Protein AF-A0A2U2SB20-F1 (afdb_monomer)

Solvent-accessible surface area (backbone atoms only — not comparable to full-atom values): 22642 Å² total; per-residue (Å²): 122,47,81,56,40,81,47,78,48,74,51,71,39,86,50,77,56,64,49,70,52,75,48,78,49,75,38,64,43,57,90,76,28,16,35,62,54,70,48,80,46,78,76,43,66,48,95,80,33,50,74,45,78,78,46,64,65,58,76,63,40,59,50,76,40,50,37,30,34,40,38,35,28,62,26,56,41,40,37,27,36,34,42,35,29,33,29,33,47,83,85,62,67,94,67,68,72,56,99,72,39,44,62,25,84,65,45,38,75,66,36,38,54,61,27,39,39,59,57,76,88,50,98,74,50,58,50,75,41,93,89,46,77,36,63,38,53,84,37,91,50,69,47,27,37,1,48,46,47,45,29,47,30,28,52,46,66,73,43,78,50,71,93,53,60,60,56,60,77,93,41,74,66,32,52,48,27,55,51,29,30,57,53,49,38,43,66,72,64,47,49,47,62,55,66,56,66,15,28,68,87,54,41,56,42,31,71,71,83,65,11,63,81,7,33,26,24,38,28,57,74,58,27,42,60,52,48,48,53,38,29,75,71,42,35,64,42,40,31,41,37,29,45,53,72,46,85,57,68,71,54,57,56,65,34,48,35,32,27,37,28,27,38,32,68,57,99,44,37,34,38,38,37,36,44,41,39,76,61,30,31,81,54,88,46,38,40,36,37,50,59,79,44,50,56,41,82,44,63,56,46,39,73,86,69,57,68,53,64,37,50,39,74,39,79,67,75,70,55,84,71,92,64,98,75,71,27,66,25,34,36,38,38,10,48,25,54,70,68,30,78,60,75,46,83,43,54,38,37,35,42,39,36,42,67,46,99,78,38,66,52,36,38,32,48,25,13,37,36,32,76,35,39,26,34,37,45,10,56,30,53,53,66,32,66,61,46,60,53,84,96,39,72,38,17,34,48,60,46,79,40,48,47,38,67,90,70,77,40,67,74,46,40,45,19,14,34,32,30,39,88,59,77,70,81,95

Secondary structure (DSSP, 8-state):
-EEEEEEEEEEEESSSS-EEEEEEEEEEPPTT-EEEEEEEEEEEE-TT-EEEEEE-PPTT--SEEEEEEEEEE-SSEEEEEEEEEEEE-TT--S-S--TT-EE-S--HHHHS-SS-S-PPP-TT-EEEETTEEEE-TTSTTTTHHHHHHHHHHHHHTTPPPP---S---SSHHHHHHHHHHHHHTTTTTTTHHHHHHT-TTS-S--SGGGTTT-HHHIIIIIIHHHHHHHHHTT--EEEEEE----S-GGGGGGSEEEEEEEEEEETTEEEEEEE-TTSTTT---EEEEE-S-TTS---EEETT-----EEEE------PPSSTT----EEEEEEEGGGEEEEEEEESEES-GGGSTT-TTTT---EEEEEESEEEEEEETTTEEE-EETTEE--B-SEEE--SGGGTPPTT---EEEEESS----

Sequence (426 aa):
MSKILDVKKRHASVLPRARRGEEHFVFSIPEGEVFHSSRLTVLEAVPGAKAQIVSQPAPNASGQGQISVQWQHPGAAGIGYQVEAFSVAPGGGVNQPSPSAVWTGFMPARHGFRFVNAFPPYPHIQLLTPFGRIRIGDAKNGLCGGMVFAALDFFYAGQPIPEVVQPPAGDMLFEYIVKRLYDSFNLPFGIGGYIEMMRPALPDHAPGLGGLFSRAWRTVRQEWPVIKALLDAGQPCPLGLVRVKSTDLRRLGENHQVLAYGYDVEDGLLTLFIYDPNYGQTERVRMLLDLTDPEGPTRMVYSTGEPLYAFFHVRYRYHPLPGEGTALGRILLFEKPNFGGRAKDISFGSPNLALSEDGFFDNRVSSFIIVSGHWMFYKHSGFRAPYMRGDQPLVLGPGQYAHLEALGIPEDDISSLRAVNLPVNG

Foldseek 3Di:
DDWFDKDKDKDAAQFQAKDKDKDKDKTADDDQKFWADKDKAWPDADVPKDKDWPDWDDGRHHTMIMTMMMIMHRHSTMTMMIMITDIDGPVCPVPDFDPQKFFFPDALLWLADLEFQQDDQDPDLWAQEPVGTADQRPQRRRQQQLRQQVSVLCVQLVHTDDPDNYHDDPDQSNVSSSVSSNVQCVPHCSCVCVLLQQAPPQALADADPSRVRHQLLCQQPPAVVLCVVCRNVSHKFKKKFHQHRDNDPNCSSVTHIWIFGMWHADPQKIKTFIGGSRPGRPDGWIWIWRNPCSRGNIDIDTPVRGGTSHMHTTQHDHDHRDDPKQWWWWKKFAQAFQRDDDIDIDTFKDLFCCSGSNRPPQLRGFWMFTQAAKKWFAQDGSRPHTPDDPPHGAIDGGDTGRGCVVVVDDRSRTTIMGGGPDDHPD

Mean predicted aligned error: 13.51 Å

Nearest PDB structures (foldseek):
  5e8e-assembly1_B  TM=5.155E-01  e=5.168E-01  Homo sapiens
  3qny-assembly2_D  TM=5.049E-01  e=1.091E+00  Homo sapiens
  3qnx-assembly1_B  TM=5.042E-01  e=1.223E+00  Homo sapiens
  7k75-assembly2_C  TM=5.034E-01  e=1.937E+00  Homo sapiens
  7k75-assembly3_I  TM=4.726E-01  e=3.859E+00  Homo sapiens

Radius of gyration: 26.69 Å; Cα contacts (8 Å, |Δi|>4): 1018; chains: 1; bounding box: 69×78×63 Å

Structure (mmCIF, N/CA/C/O backbone):
data_AF-A0A2U2SB20-F1
#
_entry.id   AF-A0A2U2SB20-F1
#
loop_
_atom_site.group_PDB
_atom_site.id
_atom_site.type_symbol
_atom_site.label_atom_id
_atom_site.label_alt_id
_atom_site.label_comp_id
_atom_site.label_asym_id
_atom_site.label_entity_id
_atom_site.label_seq_id
_atom_site.pdbx_PDB_ins_code
_atom_site.Cartn_x
_atom_site.Cartn_y
_atom_site.Cartn_z
_atom_site.occupancy
_atom_site.B_iso_or_equiv
_atom_site.auth_seq_id
_atom_site.auth_comp_id
_atom_site.auth_asym_id
_atom_site.auth_atom_id
_atom_site.pdbx_PDB_model_num
ATOM 1 N N . MET A 1 1 ? 25.925 15.518 4.139 1.00 66.31 1 MET A N 1
ATOM 2 C CA . MET A 1 1 ? 26.047 16.265 2.873 1.00 66.31 1 MET A CA 1
ATOM 3 C C . MET A 1 1 ? 26.526 17.659 3.218 1.00 66.31 1 MET A C 1
ATOM 5 O O . MET A 1 1 ? 25.876 18.323 4.020 1.00 66.31 1 MET A O 1
ATOM 9 N N . SER A 1 2 ? 27.680 18.047 2.693 1.00 79.25 2 SER A N 1
ATOM 10 C CA . SER A 1 2 ? 28.367 19.301 3.006 1.00 79.25 2 SER A CA 1
ATOM 11 C C . SER A 1 2 ? 28.154 20.279 1.852 1.00 79.25 2 SER A C 1
ATOM 13 O O . SER A 1 2 ? 28.298 19.895 0.692 1.00 79.25 2 SER A O 1
ATOM 15 N N . LYS A 1 3 ? 27.777 21.532 2.138 1.00 83.31 3 LYS A N 1
ATOM 16 C CA . LYS A 1 3 ? 27.689 22.577 1.107 1.00 83.31 3 LYS A CA 1
ATOM 17 C C . LYS A 1 3 ? 29.091 23.139 0.868 1.00 83.31 3 LYS A C 1
ATOM 19 O O . LYS A 1 3 ? 29.675 23.714 1.781 1.00 83.31 3 LYS A O 1
ATOM 24 N N . ILE A 1 4 ? 29.614 22.960 -0.341 1.00 91.69 4 ILE A N 1
ATOM 25 C CA . ILE A 1 4 ? 31.000 23.307 -0.716 1.00 91.69 4 ILE A CA 1
ATOM 26 C C . ILE A 1 4 ? 31.092 24.503 -1.667 1.00 91.69 4 ILE A C 1
ATOM 28 O O . ILE A 1 4 ? 32.170 25.057 -1.861 1.00 91.69 4 ILE A O 1
ATOM 32 N N . LEU A 1 5 ? 29.963 24.928 -2.234 1.00 89.56 5 LEU A N 1
ATOM 33 C CA . LEU A 1 5 ? 29.834 26.170 -2.991 1.00 89.56 5 LEU A CA 1
ATOM 34 C C . LEU A 1 5 ? 28.467 26.785 -2.687 1.00 89.56 5 LEU A C 1
ATOM 36 O O . LEU A 1 5 ? 27.469 26.068 -2.647 1.00 89.56 5 LEU A O 1
ATOM 40 N N . ASP A 1 6 ? 28.432 28.101 -2.491 1.00 93.06 6 ASP A N 1
ATOM 41 C CA . ASP A 1 6 ? 27.208 28.895 -2.366 1.00 93.06 6 ASP A CA 1
ATOM 42 C C . ASP A 1 6 ? 27.489 30.312 -2.878 1.00 93.06 6 ASP A C 1
ATOM 44 O O . ASP A 1 6 ? 28.059 31.146 -2.171 1.00 93.06 6 ASP A O 1
ATOM 48 N N . VAL A 1 7 ? 27.185 30.567 -4.150 1.00 92.62 7 VAL A N 1
ATOM 49 C CA . VAL A 1 7 ? 27.531 31.835 -4.803 1.00 92.62 7 VAL A CA 1
ATOM 50 C C . VAL A 1 7 ? 26.328 32.398 -5.531 1.00 92.62 7 VAL A C 1
ATOM 52 O O . VAL A 1 7 ? 25.748 31.756 -6.402 1.00 92.62 7 VAL A O 1
ATOM 55 N N . LYS A 1 8 ? 25.986 33.648 -5.218 1.00 93.06 8 LYS A N 1
ATOM 56 C CA . LYS A 1 8 ? 24.988 34.425 -5.956 1.00 93.06 8 LYS A CA 1
ATOM 57 C C . LYS A 1 8 ? 25.665 35.297 -7.003 1.00 93.06 8 LYS A C 1
ATOM 59 O O . LYS A 1 8 ? 26.684 35.935 -6.738 1.00 93.06 8 LYS A O 1
ATOM 64 N N . LYS A 1 9 ? 25.069 35.352 -8.186 1.00 94.06 9 LYS A N 1
ATOM 65 C CA . LYS A 1 9 ? 25.516 36.156 -9.321 1.00 94.06 9 LYS A CA 1
ATOM 66 C C . LYS A 1 9 ? 24.354 36.920 -9.905 1.00 94.06 9 LYS A C 1
ATOM 68 O O . LYS A 1 9 ? 23.223 36.448 -9.890 1.00 94.06 9 LYS A O 1
ATOM 73 N N . ARG A 1 10 ? 24.658 38.101 -10.433 1.00 92.62 10 ARG A N 1
ATOM 74 C CA . ARG A 1 10 ? 23.702 38.953 -11.124 1.00 92.62 10 ARG A CA 1
ATOM 75 C C . ARG A 1 10 ? 24.368 39.571 -12.339 1.00 92.62 10 ARG A C 1
ATOM 77 O O . ARG A 1 10 ? 25.388 40.241 -12.207 1.00 92.62 10 ARG A O 1
ATOM 84 N N . HIS A 1 11 ? 23.754 39.385 -13.497 1.00 89.25 11 HIS A N 1
ATOM 85 C CA . HIS A 1 11 ? 24.143 40.016 -14.752 1.00 89.25 11 HIS A CA 1
ATOM 86 C C . HIS A 1 11 ? 23.019 40.935 -15.187 1.00 89.25 11 HIS A C 1
ATOM 88 O O . HIS A 1 11 ? 21.908 40.475 -15.421 1.00 89.25 11 HIS A O 1
ATOM 94 N N . ALA A 1 12 ? 23.291 42.232 -15.283 1.00 86.12 12 ALA A N 1
ATOM 95 C CA . ALA A 1 12 ? 22.313 43.219 -15.717 1.00 86.12 12 ALA A CA 1
ATOM 96 C C . ALA A 1 12 ? 22.932 44.179 -16.733 1.00 86.12 12 ALA A C 1
ATOM 98 O O . ALA A 1 12 ? 24.124 44.494 -16.681 1.00 86.12 12 ALA A O 1
ATOM 99 N N . SER A 1 13 ? 22.117 44.671 -17.663 1.00 81.25 13 SER A N 1
ATOM 100 C CA . SER A 1 13 ? 22.509 45.747 -18.566 1.00 81.25 13 SER A CA 1
ATOM 101 C C . SER A 1 13 ? 21.348 46.692 -18.812 1.00 81.25 13 SER A C 1
ATOM 103 O O . SER A 1 13 ? 20.244 46.253 -19.114 1.00 81.25 13 SER A O 1
ATOM 105 N N . VAL A 1 14 ? 21.633 47.991 -18.756 1.00 79.44 14 VAL A N 1
ATOM 106 C CA . VAL A 1 14 ? 20.701 49.059 -19.149 1.00 79.44 14 VAL A CA 1
ATOM 107 C C . VAL A 1 14 ? 20.636 49.260 -20.667 1.00 79.44 14 VAL A C 1
ATOM 109 O O . VAL A 1 14 ? 19.765 49.964 -21.160 1.00 79.44 14 VAL A O 1
ATOM 112 N N . LEU A 1 15 ? 21.546 48.638 -21.427 1.00 79.25 15 LEU A N 1
ATOM 113 C CA . LEU A 1 15 ? 21.562 48.724 -22.886 1.00 79.25 15 LEU A CA 1
ATOM 114 C C . LEU A 1 15 ? 20.594 47.696 -23.491 1.00 79.25 15 LEU A C 1
ATOM 116 O O . LEU A 1 15 ? 20.614 46.544 -23.055 1.00 79.25 15 LEU A O 1
ATOM 120 N N . PRO A 1 16 ? 19.833 48.038 -24.546 1.00 76.81 16 PRO A N 1
ATOM 121 C CA . PRO A 1 16 ? 18.803 47.180 -25.150 1.00 76.81 16 PRO A CA 1
ATOM 122 C C . PRO A 1 16 ? 19.371 46.023 -25.994 1.00 76.81 16 PRO A C 1
ATOM 124 O O . PRO A 1 16 ? 18.710 45.503 -26.887 1.00 76.81 16 PRO A O 1
ATOM 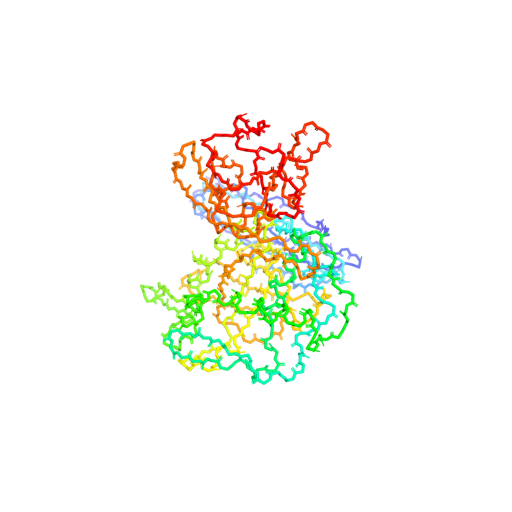127 N N . ARG A 1 17 ? 20.623 45.625 -25.752 1.00 84.94 17 ARG A N 1
ATOM 128 C CA . ARG A 1 17 ? 21.308 44.573 -26.501 1.00 84.94 17 ARG A CA 1
ATOM 129 C C . ARG A 1 17 ? 21.389 43.308 -25.660 1.00 84.94 17 ARG A C 1
ATOM 131 O O . ARG A 1 17 ? 21.883 43.356 -24.532 1.00 84.94 17 ARG A O 1
ATOM 138 N N . ALA A 1 18 ? 20.970 42.185 -26.239 1.00 85.50 18 ALA A N 1
ATOM 139 C CA . ALA A 1 18 ? 21.100 40.880 -25.613 1.00 85.50 18 ALA A CA 1
ATOM 140 C C . ALA A 1 18 ? 22.556 40.589 -25.232 1.00 85.50 18 ALA A C 1
ATOM 142 O O . ALA A 1 18 ? 23.485 40.855 -26.004 1.00 85.50 18 ALA A O 1
ATOM 143 N N . ARG A 1 19 ? 22.747 40.032 -24.039 1.00 89.62 19 ARG A N 1
ATOM 144 C CA . ARG A 1 19 ? 24.047 39.566 -23.560 1.00 89.62 19 ARG A CA 1
ATOM 145 C C . ARG A 1 19 ? 23.946 38.108 -23.169 1.00 89.62 19 ARG A C 1
ATOM 147 O O . ARG A 1 19 ? 22.917 37.658 -22.671 1.00 89.62 19 ARG A O 1
ATOM 154 N N . ARG A 1 20 ? 25.044 37.400 -23.391 1.00 92.69 20 ARG A N 1
ATOM 155 C CA . ARG A 1 20 ? 25.267 36.039 -22.928 1.00 92.69 20 ARG A CA 1
ATOM 156 C C . ARG A 1 20 ? 26.696 35.914 -22.439 1.00 92.69 20 ARG A C 1
ATOM 158 O O . ARG A 1 20 ? 27.568 36.636 -22.927 1.00 92.69 20 ARG A O 1
ATOM 165 N N . GLY A 1 21 ? 26.923 34.991 -21.529 1.00 92.69 21 GLY A N 1
ATOM 166 C CA . GLY A 1 21 ? 28.247 34.691 -21.020 1.00 92.69 21 GLY A CA 1
ATOM 167 C C . GLY A 1 21 ? 28.298 33.297 -20.429 1.00 92.69 21 GLY A C 1
ATOM 168 O O . GLY A 1 21 ? 27.269 32.651 -20.229 1.00 92.69 21 GLY A O 1
ATOM 169 N N . GLU A 1 22 ? 29.517 32.858 -20.161 1.00 94.56 22 GLU A N 1
ATOM 170 C CA . GLU A 1 22 ? 29.800 31.649 -19.406 1.00 94.56 22 GLU A CA 1
ATOM 171 C C . GLU A 1 22 ? 30.636 32.046 -18.191 1.00 94.56 22 GLU A C 1
ATOM 173 O O . GLU A 1 22 ? 31.570 32.842 -18.306 1.00 94.56 22 GLU A O 1
ATOM 178 N N . GLU A 1 23 ? 30.257 31.555 -17.018 1.00 94.38 23 GLU A N 1
ATOM 179 C CA . GLU A 1 23 ? 31.009 31.735 -15.780 1.00 94.38 23 GLU A CA 1
ATOM 180 C C . GLU A 1 23 ? 31.437 30.379 -15.229 1.00 94.38 23 GLU A C 1
ATOM 182 O O . GLU A 1 23 ? 30.676 29.413 -15.276 1.00 94.38 23 GLU A O 1
ATOM 187 N N . HIS A 1 24 ? 32.637 30.335 -14.654 1.00 95.31 24 HIS A N 1
ATOM 188 C CA . HIS A 1 24 ? 33.186 29.147 -14.014 1.00 95.31 24 HIS A CA 1
ATOM 189 C C . HIS A 1 24 ? 33.313 29.373 -12.505 1.00 95.31 24 HIS A C 1
ATOM 191 O O . HIS A 1 24 ? 33.820 30.405 -12.061 1.00 95.31 24 HIS A O 1
ATOM 197 N N . PHE A 1 25 ? 32.870 28.394 -11.722 1.00 94.00 25 PHE A N 1
ATOM 198 C CA . PHE A 1 25 ? 32.927 28.385 -10.265 1.00 94.00 25 PHE A CA 1
ATOM 199 C C . PHE A 1 25 ? 33.795 27.218 -9.825 1.00 94.00 25 PHE A C 1
ATOM 201 O O . PHE A 1 25 ? 33.428 26.063 -10.038 1.00 94.00 25 PHE A O 1
ATOM 208 N N . VAL A 1 26 ? 34.943 27.530 -9.231 1.00 95.00 26 VAL A N 1
ATOM 209 C CA . VAL A 1 26 ? 35.893 26.539 -8.721 1.00 95.00 26 VAL A CA 1
ATOM 210 C C . VAL A 1 26 ? 35.700 26.390 -7.215 1.00 95.00 26 VAL A C 1
ATOM 212 O O . VAL A 1 26 ? 35.478 27.381 -6.519 1.00 95.00 26 VAL A O 1
ATOM 215 N N . PHE A 1 27 ? 35.771 25.160 -6.718 1.00 93.56 27 PHE A N 1
ATOM 216 C CA . PHE A 1 27 ? 35.647 24.836 -5.299 1.00 93.56 27 PHE A CA 1
ATOM 217 C C . PHE A 1 27 ? 36.484 23.606 -4.940 1.00 93.56 27 PHE A C 1
ATOM 219 O O . PHE A 1 27 ? 36.748 22.741 -5.776 1.00 93.56 27 PHE A O 1
ATOM 226 N N . SER A 1 28 ? 36.857 23.513 -3.666 1.00 93.38 28 SER A N 1
ATOM 227 C CA . SER A 1 28 ? 37.552 22.353 -3.107 1.00 93.38 28 SER A CA 1
ATOM 228 C C . SER A 1 28 ? 36.549 21.392 -2.480 1.00 93.38 28 SER A C 1
ATOM 230 O O . SER A 1 28 ? 35.692 21.805 -1.699 1.00 93.38 28 SER A O 1
ATOM 232 N N . ILE A 1 29 ? 36.686 20.106 -2.779 1.00 89.12 29 ILE A N 1
ATOM 233 C CA . ILE A 1 29 ? 35.955 19.030 -2.114 1.00 89.12 29 ILE A CA 1
ATOM 234 C C . ILE A 1 29 ? 36.757 18.636 -0.860 1.00 89.12 29 ILE A C 1
ATOM 236 O O . ILE A 1 29 ? 37.961 18.394 -0.989 1.00 89.12 29 ILE A O 1
ATOM 240 N N . PRO A 1 30 ? 36.141 18.602 0.339 1.00 89.88 30 PRO A N 1
ATOM 241 C CA . PRO A 1 30 ? 36.817 18.230 1.578 1.00 89.88 30 PRO A CA 1
ATOM 242 C C . PRO A 1 30 ? 37.536 16.880 1.487 1.00 89.88 30 PRO A C 1
ATOM 244 O O . PRO A 1 30 ? 37.085 15.960 0.804 1.00 89.88 30 PRO A O 1
ATOM 247 N N . GLU A 1 31 ? 38.656 16.754 2.198 1.00 85.31 31 GLU A N 1
ATOM 248 C CA . GLU A 1 31 ? 39.391 15.493 2.287 1.00 85.31 31 GLU A CA 1
ATOM 249 C C . GLU A 1 31 ? 38.504 14.410 2.915 1.00 85.31 31 GLU A C 1
ATOM 251 O O . GLU A 1 31 ? 37.871 14.627 3.947 1.00 85.31 31 GLU A O 1
ATOM 256 N N . GLY A 1 32 ? 38.423 13.248 2.263 1.00 79.25 32 GLY A N 1
ATOM 257 C CA . GLY A 1 32 ? 37.491 12.197 2.669 1.00 79.25 32 GLY A CA 1
ATOM 258 C C . GLY A 1 32 ? 36.036 12.465 2.276 1.00 79.25 32 GLY A C 1
ATOM 259 O O . GLY A 1 32 ? 35.153 11.804 2.810 1.00 79.25 32 GLY A O 1
ATOM 260 N N . GLU A 1 33 ? 35.765 13.382 1.343 1.00 84.81 33 GLU A N 1
ATOM 261 C CA . GLU A 1 33 ? 34.478 13.535 0.659 1.00 84.81 33 GLU A CA 1
ATOM 262 C C . GLU A 1 33 ? 34.635 13.460 -0.872 1.00 84.81 33 GLU A C 1
ATOM 264 O O . GLU A 1 33 ? 35.732 13.541 -1.427 1.00 84.81 33 GLU A O 1
ATOM 269 N N . VAL A 1 34 ? 33.515 13.278 -1.570 1.00 84.19 34 VAL A N 1
ATOM 270 C CA . VAL A 1 34 ? 33.409 13.259 -3.026 1.00 84.19 34 VAL A CA 1
ATOM 271 C C . VAL A 1 34 ? 32.261 14.152 -3.503 1.00 84.19 34 VAL A C 1
ATOM 273 O O . VAL A 1 34 ? 31.287 14.366 -2.778 1.00 84.19 34 VAL A O 1
ATOM 276 N N . PHE A 1 35 ? 32.363 14.678 -4.724 1.00 83.06 35 PHE A N 1
ATOM 277 C CA . PHE A 1 35 ? 31.332 15.494 -5.361 1.00 83.06 35 PHE A CA 1
ATOM 278 C C . PHE A 1 35 ? 30.025 14.707 -5.496 1.00 83.06 35 PHE A C 1
ATOM 280 O O . PHE A 1 35 ? 30.017 13.589 -6.021 1.00 83.06 35 PHE A O 1
ATOM 287 N N . HIS A 1 36 ? 28.929 15.314 -5.039 1.00 78.06 36 HIS A N 1
ATOM 288 C CA . HIS A 1 36 ? 27.594 14.724 -5.059 1.00 78.06 36 HIS A CA 1
ATOM 289 C C . HIS A 1 36 ? 26.718 15.354 -6.143 1.00 78.06 36 HIS A C 1
ATOM 291 O O . HIS A 1 36 ? 26.300 14.676 -7.077 1.00 78.06 36 HIS A O 1
ATOM 297 N N . SER A 1 37 ? 26.435 16.652 -6.022 1.00 79.56 37 SER A N 1
ATOM 298 C CA . SER A 1 37 ? 25.528 17.361 -6.924 1.00 79.56 37 SER A CA 1
ATOM 299 C C . SER A 1 37 ? 25.797 18.863 -6.942 1.00 79.56 37 SER A C 1
ATOM 301 O O . SER A 1 37 ? 26.488 19.407 -6.074 1.00 79.56 37 SER A O 1
ATOM 303 N N . SER A 1 38 ? 25.222 19.544 -7.933 1.00 79.00 38 SER A N 1
ATOM 304 C CA . SER A 1 38 ? 25.142 20.999 -7.976 1.00 79.00 38 SER A CA 1
ATOM 305 C C . SER A 1 38 ? 23.730 21.467 -8.306 1.00 79.00 38 SER A C 1
ATOM 307 O O . SER A 1 38 ? 22.931 20.715 -8.859 1.00 79.00 38 SER A O 1
ATOM 309 N N . ARG A 1 39 ? 23.405 22.698 -7.917 1.00 84.44 39 ARG A N 1
ATOM 310 C CA . ARG A 1 39 ? 22.087 23.306 -8.098 1.00 84.44 39 ARG A CA 1
ATOM 311 C C . ARG A 1 39 ? 22.249 24.724 -8.618 1.00 84.44 39 ARG A C 1
ATOM 313 O O . ARG A 1 39 ? 23.074 25.477 -8.105 1.00 84.44 39 ARG A O 1
ATOM 320 N N . LEU A 1 40 ? 21.428 25.094 -9.600 1.00 88.25 40 LEU A N 1
ATOM 321 C CA . LEU A 1 40 ? 21.275 26.473 -10.051 1.00 88.25 40 LEU A CA 1
ATOM 322 C C . LEU A 1 40 ? 19.851 26.945 -9.771 1.00 88.25 40 LEU A C 1
ATOM 324 O O . LEU A 1 40 ? 18.896 26.418 -10.335 1.00 88.25 40 LEU A O 1
ATOM 328 N N . THR A 1 41 ? 19.720 27.972 -8.939 1.00 74.56 41 THR A N 1
ATOM 329 C CA . THR A 1 41 ? 18.435 28.603 -8.622 1.00 74.56 41 THR A CA 1
ATOM 330 C C . THR A 1 41 ? 18.391 29.976 -9.269 1.00 74.56 41 THR A C 1
ATOM 332 O O . THR A 1 41 ? 19.189 30.845 -8.926 1.00 74.56 41 THR A O 1
ATOM 335 N N . VAL A 1 42 ? 17.461 30.207 -10.195 1.00 82.81 42 VAL A N 1
ATOM 336 C CA . VAL A 1 42 ? 17.222 31.551 -10.738 1.00 82.81 42 VAL A CA 1
ATOM 337 C C . VAL A 1 42 ? 16.469 32.368 -9.687 1.00 82.81 42 VAL A C 1
ATOM 339 O O . VAL A 1 42 ? 15.351 32.026 -9.318 1.00 82.81 42 VAL A O 1
ATOM 342 N N . LEU A 1 43 ? 17.101 33.428 -9.185 1.00 74.56 43 LEU A N 1
ATOM 343 C CA . LEU A 1 43 ? 16.560 34.298 -8.136 1.00 74.56 43 LEU A CA 1
ATOM 344 C C . LEU A 1 43 ? 15.712 35.438 -8.712 1.00 74.56 43 LEU A C 1
ATOM 346 O O . LEU A 1 43 ? 14.732 35.858 -8.106 1.00 74.56 43 LEU A O 1
ATOM 350 N N . GLU A 1 44 ? 16.099 35.950 -9.878 1.00 80.75 44 GLU A N 1
ATOM 351 C CA . GLU A 1 44 ? 15.407 37.023 -10.591 1.00 80.75 44 GLU A CA 1
ATOM 352 C C . GLU A 1 44 ? 15.658 36.844 -12.097 1.00 80.75 44 GLU A C 1
ATOM 354 O O . GLU A 1 44 ? 16.797 36.666 -12.530 1.00 80.75 44 GLU A O 1
ATOM 359 N N . ALA A 1 45 ? 14.608 36.860 -12.917 1.00 80.69 45 ALA A N 1
ATOM 360 C CA . ALA A 1 45 ? 14.734 36.776 -14.370 1.00 80.69 45 ALA A CA 1
ATOM 361 C C . ALA A 1 45 ? 13.564 37.474 -15.063 1.00 80.69 45 ALA A C 1
ATOM 363 O O . ALA A 1 45 ? 12.412 37.346 -14.653 1.00 80.69 45 ALA A O 1
ATOM 364 N N . VAL A 1 46 ? 13.867 38.188 -16.145 1.00 76.88 46 VAL A N 1
ATOM 365 C CA . VAL A 1 46 ? 12.852 38.700 -17.074 1.00 76.88 46 VAL A CA 1
ATOM 366 C C . VAL A 1 46 ? 12.473 37.628 -18.105 1.00 76.88 46 VAL A C 1
ATOM 368 O O . VAL A 1 46 ? 13.285 36.737 -18.379 1.00 76.88 46 VAL A O 1
ATOM 371 N N . PRO A 1 47 ? 11.295 37.720 -18.751 1.00 74.12 47 PRO A N 1
ATOM 372 C CA . PRO A 1 47 ? 10.947 36.851 -19.871 1.00 74.12 47 PRO A CA 1
ATOM 373 C C . PRO A 1 47 ? 12.057 36.815 -20.936 1.00 74.12 47 PRO A C 1
ATOM 375 O O . PRO A 1 47 ? 12.506 37.849 -21.426 1.00 74.12 47 PRO A O 1
ATOM 378 N N . GLY A 1 48 ? 12.530 35.611 -21.268 1.00 74.50 48 GLY A N 1
ATOM 379 C CA . GLY A 1 48 ? 13.622 35.391 -22.225 1.00 74.50 48 GLY A CA 1
ATOM 380 C C . GLY A 1 48 ? 15.034 35.339 -21.624 1.00 74.50 48 GLY A C 1
ATOM 381 O O . GLY A 1 48 ? 15.959 34.917 -22.322 1.00 74.50 48 GLY A O 1
ATOM 382 N N . ALA A 1 49 ? 15.219 35.692 -20.347 1.00 83.69 49 ALA A N 1
ATOM 383 C CA . ALA A 1 49 ? 16.473 35.448 -19.635 1.00 83.69 49 ALA A CA 1
ATOM 384 C C . ALA A 1 49 ? 16.563 33.991 -19.151 1.00 83.69 49 ALA A C 1
ATOM 386 O O . ALA A 1 49 ? 15.561 33.406 -18.738 1.00 83.69 49 ALA A O 1
ATOM 387 N N . LYS A 1 50 ? 17.753 33.386 -19.231 1.00 86.69 50 LYS A N 1
ATOM 388 C CA . LYS A 1 50 ? 17.996 31.980 -18.859 1.00 86.69 50 LYS A CA 1
ATOM 389 C C . LYS A 1 50 ? 19.389 31.811 -18.260 1.00 86.69 50 LYS A C 1
ATOM 391 O O . LYS A 1 50 ? 20.319 32.482 -18.701 1.00 86.69 50 LYS A O 1
ATOM 396 N N . ALA A 1 51 ? 19.532 30.895 -17.308 1.00 87.56 51 ALA A N 1
ATOM 397 C CA . ALA A 1 51 ? 20.817 30.410 -16.817 1.00 87.56 51 ALA A CA 1
ATOM 398 C C . ALA A 1 51 ? 20.759 28.886 -16.658 1.00 87.56 51 ALA A C 1
ATOM 400 O O . ALA A 1 51 ? 19.723 28.354 -16.261 1.00 87.56 51 ALA A O 1
ATOM 401 N N . GLN A 1 52 ? 21.843 28.194 -17.002 1.00 85.31 52 GLN A N 1
ATOM 402 C CA . GLN A 1 52 ? 21.927 26.734 -16.965 1.00 85.31 52 GLN A CA 1
ATOM 403 C C . GLN A 1 52 ? 23.350 26.279 -16.636 1.00 85.31 52 GLN A C 1
ATOM 405 O O . GLN A 1 52 ? 24.320 26.891 -17.087 1.00 85.31 52 GLN A O 1
ATOM 410 N N . ILE A 1 53 ? 23.477 25.186 -15.888 1.00 81.81 53 ILE A N 1
ATOM 411 C CA . ILE A 1 53 ? 24.758 24.502 -15.696 1.00 81.81 53 ILE A CA 1
ATOM 412 C C . ILE A 1 53 ? 25.064 23.719 -16.976 1.00 81.81 53 ILE A C 1
ATOM 414 O O . ILE A 1 53 ? 24.258 22.899 -17.405 1.00 81.81 53 ILE A O 1
ATOM 418 N N . VAL A 1 54 ? 26.213 23.985 -17.596 1.00 82.88 54 VAL A N 1
ATOM 419 C CA . VAL A 1 54 ? 26.659 23.315 -18.833 1.00 82.88 54 VAL A CA 1
ATOM 420 C C . VAL A 1 54 ? 27.784 22.313 -18.605 1.00 82.88 54 VAL A C 1
ATOM 422 O O . VAL A 1 54 ? 28.027 21.456 -19.448 1.00 82.88 54 VAL A O 1
ATOM 425 N N . SER A 1 55 ? 28.471 22.406 -17.467 1.00 85.38 55 SER A N 1
ATOM 426 C CA . SER A 1 55 ? 29.496 21.451 -17.054 1.00 85.38 55 SER A CA 1
ATOM 427 C C . SER A 1 55 ? 29.586 21.414 -15.532 1.00 85.38 55 SER A C 1
ATOM 429 O O . SER A 1 55 ? 29.462 22.453 -14.880 1.00 85.38 55 SER A O 1
ATOM 431 N N . GLN A 1 56 ? 29.792 20.224 -14.974 1.00 90.00 56 GLN A N 1
ATOM 432 C CA . GLN A 1 56 ? 30.008 19.981 -13.548 1.00 90.00 56 GLN A CA 1
ATOM 433 C C . GLN A 1 56 ? 30.908 18.746 -13.361 1.00 90.00 56 GLN A C 1
ATOM 435 O O . GLN A 1 56 ? 31.027 17.946 -14.297 1.00 90.00 56 GLN A O 1
ATOM 440 N N . PRO A 1 57 ? 31.531 18.553 -12.183 1.00 86.81 57 PRO A N 1
ATOM 441 C CA . PRO A 1 57 ? 32.334 17.364 -11.917 1.00 86.81 57 PRO A CA 1
ATOM 442 C C . PRO A 1 57 ? 31.512 16.075 -12.038 1.00 86.81 57 PRO A C 1
ATOM 444 O O . PRO A 1 57 ? 30.301 16.063 -11.811 1.00 86.81 57 PRO A O 1
ATOM 447 N N . ALA A 1 58 ? 32.179 14.970 -12.376 1.00 73.56 58 ALA A N 1
ATOM 448 C CA . ALA A 1 58 ? 31.539 13.661 -12.359 1.00 73.56 58 ALA A CA 1
ATOM 449 C C . ALA A 1 58 ? 31.111 13.288 -10.924 1.00 73.56 58 ALA A C 1
ATOM 451 O O . ALA A 1 58 ? 31.815 13.643 -9.970 1.00 73.56 58 ALA A O 1
ATOM 452 N N . PRO A 1 59 ? 30.007 12.538 -10.747 1.00 62.91 59 PRO A N 1
ATOM 453 C CA . PRO A 1 59 ? 29.672 11.957 -9.453 1.00 62.91 59 PRO A CA 1
ATOM 454 C C . PRO A 1 59 ? 30.867 11.177 -8.897 1.00 62.91 59 PRO A C 1
ATOM 456 O O . PRO A 1 59 ? 31.505 10.411 -9.621 1.00 62.91 59 PRO A O 1
ATOM 459 N N . ASN A 1 60 ? 31.162 11.368 -7.615 1.00 68.38 60 ASN A N 1
ATOM 460 C CA . ASN A 1 60 ? 32.316 10.808 -6.907 1.00 68.38 60 ASN A CA 1
ATOM 461 C C . ASN A 1 60 ? 33.696 11.427 -7.223 1.00 68.38 60 ASN A C 1
ATOM 463 O O . ASN A 1 60 ? 34.708 10.903 -6.758 1.00 68.38 60 ASN A O 1
ATOM 467 N N . ALA A 1 61 ? 33.773 12.531 -7.977 1.00 78.12 61 ALA A N 1
ATOM 468 C CA . ALA A 1 61 ? 35.033 13.260 -8.146 1.00 78.12 61 ALA A CA 1
ATOM 469 C C . ALA A 1 61 ? 35.565 13.752 -6.788 1.00 78.12 61 ALA A C 1
ATOM 471 O O . ALA A 1 61 ? 34.785 14.136 -5.923 1.00 78.12 61 ALA A O 1
ATOM 472 N N . SER A 1 62 ? 36.880 13.762 -6.592 1.00 88.56 62 SER A N 1
ATOM 473 C CA . SER A 1 62 ? 37.532 14.271 -5.379 1.00 88.56 62 SER A CA 1
ATOM 474 C C . SER A 1 62 ? 38.551 15.357 -5.733 1.00 88.56 62 SER A C 1
ATOM 476 O O . SER A 1 62 ? 38.917 15.532 -6.896 1.00 88.56 62 SER A O 1
ATOM 478 N N . GLY A 1 63 ? 39.002 16.119 -4.736 1.00 90.88 63 GLY A N 1
ATOM 479 C CA . GLY A 1 63 ? 39.944 17.217 -4.951 1.00 90.88 63 GLY A CA 1
ATOM 480 C C . GLY A 1 63 ? 39.257 18.497 -5.435 1.00 90.88 63 GLY A C 1
ATOM 481 O O . GLY A 1 63 ? 38.367 19.009 -4.764 1.00 90.88 63 GLY A O 1
ATOM 482 N N . GLN A 1 64 ? 39.698 19.062 -6.560 1.00 94.19 64 GLN A N 1
ATOM 483 C CA . GLN A 1 64 ? 39.152 20.316 -7.098 1.00 94.19 64 GLN A CA 1
ATOM 484 C C . GLN A 1 64 ? 37.981 20.054 -8.051 1.00 94.19 64 GLN A C 1
ATOM 486 O O . GLN A 1 64 ? 38.070 19.204 -8.936 1.00 94.19 64 GLN A O 1
ATOM 491 N N . GLY A 1 65 ? 36.899 20.816 -7.893 1.00 90.69 65 GLY A N 1
ATOM 492 C CA . GLY A 1 65 ? 35.727 20.791 -8.763 1.00 90.69 65 GLY A CA 1
ATOM 493 C C . GLY A 1 65 ? 35.515 22.123 -9.477 1.00 90.69 65 GLY A C 1
ATOM 494 O O . GLY A 1 65 ? 35.868 23.183 -8.961 1.00 90.69 65 GLY A O 1
ATOM 495 N N . GLN A 1 66 ? 34.914 22.071 -10.667 1.00 96.12 66 GLN A N 1
ATOM 496 C CA . GLN A 1 66 ? 34.505 23.253 -11.421 1.00 96.12 66 GLN A CA 1
ATOM 497 C C . GLN A 1 66 ? 33.086 23.077 -11.967 1.00 96.12 66 GLN A C 1
ATOM 499 O O . GLN A 1 66 ? 32.798 22.086 -12.635 1.00 96.12 66 GLN A O 1
ATOM 504 N N . ILE A 1 67 ? 32.221 24.064 -11.732 1.00 91.00 67 ILE A N 1
ATOM 505 C CA . ILE A 1 67 ? 30.909 24.191 -12.379 1.00 91.00 67 ILE A CA 1
ATOM 506 C C . ILE A 1 67 ? 30.975 25.321 -13.398 1.00 91.00 67 ILE A C 1
ATOM 508 O O . ILE A 1 67 ? 31.482 26.398 -13.093 1.00 91.00 67 ILE A O 1
ATOM 512 N N . SER A 1 68 ? 30.443 25.093 -14.595 1.00 92.94 68 SER A N 1
ATOM 513 C CA . SER A 1 68 ? 30.330 26.115 -15.640 1.00 92.94 68 SER A CA 1
ATOM 514 C C . SER A 1 68 ? 28.859 26.429 -15.880 1.00 92.94 68 SER A C 1
ATOM 516 O O . SER A 1 68 ? 28.061 25.520 -16.111 1.00 92.94 68 SER A O 1
ATOM 518 N N . VAL A 1 69 ? 28.495 27.706 -15.810 1.00 92.94 69 VAL A N 1
ATOM 519 C CA . VAL A 1 69 ? 27.128 28.197 -16.002 1.00 92.94 69 VAL A CA 1
ATOM 520 C C . VAL A 1 69 ? 27.087 29.103 -17.215 1.00 92.94 69 VAL A C 1
ATOM 522 O O . VAL A 1 69 ? 27.783 30.116 -17.254 1.00 92.94 69 VAL A O 1
ATOM 525 N N . GLN A 1 70 ? 26.219 28.783 -18.168 1.00 94.12 70 GLN A N 1
ATOM 526 C CA . GLN A 1 70 ? 25.870 29.700 -19.246 1.00 94.12 70 GLN A CA 1
ATOM 527 C C . GLN A 1 70 ? 24.644 30.507 -18.857 1.00 94.12 70 GLN A C 1
ATOM 529 O O . GLN A 1 70 ? 23.649 29.958 -18.385 1.00 94.12 70 GLN A O 1
ATOM 534 N N . TRP A 1 71 ? 24.700 31.811 -19.095 1.00 93.69 71 TRP A N 1
ATOM 535 C CA . TRP A 1 71 ? 23.598 32.727 -18.842 1.00 93.69 71 TRP A CA 1
ATOM 536 C C . TRP A 1 71 ? 23.351 33.620 -20.052 1.00 93.69 71 TRP A C 1
ATOM 538 O O . TRP A 1 71 ? 24.257 33.915 -20.834 1.00 93.69 71 TRP A O 1
ATOM 548 N N . GLN A 1 72 ? 22.111 34.075 -20.200 1.00 92.44 72 GLN A N 1
ATOM 549 C CA . GLN A 1 72 ? 21.718 35.056 -21.203 1.00 92.44 72 GLN A CA 1
ATOM 550 C C . GLN A 1 72 ? 20.542 35.913 -20.728 1.00 92.44 72 GLN A C 1
ATOM 552 O O . GLN A 1 72 ? 19.686 35.445 -19.978 1.00 92.44 72 GLN A O 1
ATOM 557 N N . HIS A 1 73 ? 20.469 37.155 -21.205 1.00 87.81 73 HIS A N 1
ATOM 558 C CA . HIS A 1 73 ? 19.312 38.037 -21.034 1.00 87.81 73 HIS A CA 1
ATOM 559 C C . HIS A 1 73 ? 19.124 38.943 -22.273 1.00 87.81 73 HIS A C 1
ATOM 561 O O . HIS A 1 73 ? 20.108 39.261 -22.949 1.00 87.81 73 HIS A O 1
ATOM 567 N N . PRO A 1 74 ? 17.892 39.391 -22.590 1.00 83.00 74 PRO A N 1
ATOM 568 C CA . PRO A 1 74 ? 17.570 40.072 -23.855 1.00 83.00 74 PRO A CA 1
ATOM 569 C C . PRO A 1 74 ? 18.015 41.550 -23.964 1.00 83.00 74 PRO A C 1
ATOM 571 O O . PRO A 1 74 ? 17.741 42.187 -24.975 1.00 83.00 74 PRO A O 1
ATOM 574 N N . GLY A 1 75 ? 18.756 42.090 -22.987 1.00 75.38 75 GLY A N 1
ATOM 575 C CA . GLY A 1 75 ? 19.099 43.522 -22.901 1.00 75.38 75 GLY A CA 1
ATOM 576 C C . GLY A 1 75 ? 18.045 44.351 -22.154 1.00 75.38 75 GLY A C 1
ATOM 577 O O . GLY A 1 75 ? 16.938 43.872 -21.935 1.00 75.38 75 GLY A O 1
ATOM 578 N N . ALA A 1 76 ? 18.415 45.555 -21.698 1.00 79.12 76 ALA A N 1
ATOM 579 C CA . ALA A 1 76 ? 17.616 46.435 -20.824 1.00 79.12 76 ALA A CA 1
ATOM 580 C C . ALA A 1 76 ? 17.003 45.700 -19.610 1.00 79.12 76 ALA A C 1
ATOM 582 O O . ALA A 1 76 ? 15.904 46.003 -19.154 1.00 79.12 76 ALA A O 1
ATOM 583 N N . ALA A 1 77 ? 17.713 44.684 -19.123 1.00 79.56 77 ALA A N 1
ATOM 584 C CA . ALA A 1 77 ? 17.228 43.696 -18.176 1.00 79.56 77 ALA A CA 1
ATOM 585 C C . ALA A 1 77 ? 18.397 43.022 -17.454 1.00 79.56 77 ALA A C 1
ATOM 587 O O . ALA A 1 77 ? 19.565 43.277 -17.768 1.00 79.56 77 ALA A O 1
ATOM 588 N N . GLY A 1 78 ? 18.082 42.116 -16.530 1.00 84.81 78 GLY A N 1
ATOM 589 C CA . GLY A 1 78 ? 19.075 41.279 -15.881 1.00 84.81 78 GLY A CA 1
ATOM 590 C C . GLY A 1 78 ? 18.567 39.894 -15.509 1.00 84.81 78 GLY A C 1
ATOM 591 O O . GLY A 1 78 ? 17.381 39.585 -15.634 1.00 84.81 78 GLY A O 1
ATOM 592 N N . ILE A 1 79 ? 19.510 39.071 -15.072 1.00 88.62 79 ILE A N 1
ATOM 593 C CA . ILE A 1 79 ? 19.297 37.756 -14.491 1.00 88.62 79 ILE A CA 1
ATOM 594 C C . ILE A 1 79 ? 20.160 37.628 -13.243 1.00 88.62 79 ILE A C 1
ATOM 596 O O . ILE A 1 79 ? 21.350 37.943 -13.268 1.00 88.62 79 ILE A O 1
ATOM 600 N N . GLY A 1 80 ? 19.558 37.166 -12.159 1.00 90.44 80 GLY A N 1
ATOM 601 C CA . GLY A 1 80 ? 20.242 36.784 -10.939 1.00 90.44 80 GLY A CA 1
ATOM 602 C C . GLY A 1 80 ? 20.020 35.307 -10.672 1.00 90.44 80 GLY A C 1
ATOM 603 O O . GLY A 1 80 ? 18.905 34.804 -10.807 1.00 90.44 80 GLY A O 1
ATOM 604 N N . TYR A 1 81 ? 21.082 34.601 -10.311 1.00 83.88 81 TYR A N 1
ATOM 605 C CA . TYR A 1 81 ? 21.045 33.181 -9.990 1.00 83.88 81 TYR A CA 1
ATOM 606 C C . TYR A 1 81 ? 21.986 32.850 -8.836 1.00 83.88 81 TYR A C 1
ATOM 608 O O . TYR A 1 81 ? 22.927 33.586 -8.539 1.00 83.88 81 TYR A O 1
ATOM 616 N N . GLN A 1 82 ? 21.722 31.730 -8.181 1.00 91.00 82 GLN A N 1
ATOM 617 C CA . GLN A 1 82 ? 22.548 31.144 -7.139 1.00 91.00 82 GLN A CA 1
ATOM 618 C C . GLN A 1 82 ? 23.055 29.792 -7.620 1.00 91.00 82 GLN A C 1
ATOM 620 O O . GLN A 1 82 ? 22.271 29.002 -8.141 1.00 91.00 82 GLN A O 1
ATOM 625 N N . VAL A 1 83 ? 24.349 29.546 -7.453 1.00 85.00 83 VAL A N 1
ATOM 626 C CA . VAL A 1 83 ? 24.990 28.26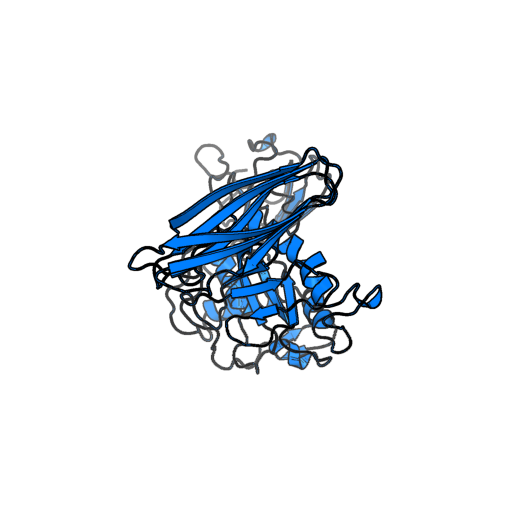3 -7.733 1.00 85.00 83 VAL A CA 1
ATOM 627 C C . VAL A 1 83 ? 25.416 27.655 -6.410 1.00 85.00 83 VAL A C 1
ATOM 629 O O . VAL A 1 83 ? 26.169 28.271 -5.653 1.00 85.00 83 VAL A O 1
ATOM 632 N N . GLU A 1 84 ? 24.939 26.447 -6.147 1.00 91.06 84 GLU A N 1
ATOM 633 C CA . GLU A 1 84 ? 25.315 25.653 -4.985 1.00 91.06 84 GLU A CA 1
ATOM 634 C C . GLU A 1 84 ? 25.967 24.346 -5.442 1.00 91.06 84 GLU A C 1
ATOM 636 O O . GLU A 1 84 ? 25.582 23.776 -6.463 1.00 91.06 84 GLU A O 1
ATOM 641 N N . ALA A 1 85 ? 26.945 23.855 -4.686 1.00 80.69 85 ALA A N 1
ATOM 642 C CA . ALA A 1 85 ? 27.561 22.548 -4.903 1.00 80.69 85 ALA A CA 1
ATOM 643 C C . ALA A 1 85 ? 27.689 21.809 -3.577 1.00 80.69 85 ALA A C 1
ATOM 645 O O . ALA A 1 85 ? 27.855 22.434 -2.522 1.00 80.69 85 ALA A O 1
ATOM 646 N N . PHE A 1 86 ? 27.633 20.482 -3.638 1.00 80.88 86 PHE A N 1
ATOM 647 C CA . PHE A 1 86 ? 27.576 19.631 -2.460 1.00 80.88 86 PHE A CA 1
ATOM 648 C C . PHE A 1 86 ? 28.507 18.423 -2.575 1.00 80.88 86 PHE A C 1
ATOM 650 O O . PHE A 1 86 ? 28.664 17.848 -3.656 1.00 80.88 86 PHE A O 1
ATOM 657 N N . SER A 1 87 ? 29.070 18.004 -1.444 1.00 82.06 87 SER A N 1
ATOM 658 C CA . SER A 1 87 ? 29.855 16.773 -1.309 1.00 82.06 87 SER A CA 1
ATOM 659 C C . SER A 1 87 ? 29.338 15.859 -0.197 1.00 82.06 87 SER A C 1
ATOM 661 O O . SER A 1 87 ? 28.513 16.244 0.644 1.00 82.06 87 SER A O 1
ATOM 663 N N . VAL A 1 88 ? 29.781 14.603 -0.241 1.00 72.25 88 VAL A N 1
ATOM 664 C CA . VAL A 1 88 ? 29.444 13.539 0.716 1.00 72.25 88 VAL A CA 1
ATOM 665 C C . VAL A 1 88 ? 30.652 12.631 0.954 1.00 72.25 88 VAL A C 1
ATOM 667 O O . VAL A 1 88 ? 31.474 12.466 0.063 1.00 72.25 88 VAL A O 1
ATOM 670 N N . ALA A 1 89 ? 30.759 11.986 2.118 1.00 75.88 89 ALA A N 1
ATOM 671 C CA . ALA A 1 89 ? 31.812 10.996 2.370 1.00 75.88 89 ALA A CA 1
ATOM 672 C C . ALA A 1 89 ? 31.752 9.814 1.364 1.00 75.88 89 ALA A C 1
ATOM 674 O O . ALA A 1 89 ? 30.646 9.352 1.050 1.00 75.88 89 ALA A O 1
ATOM 675 N N . PRO A 1 90 ? 32.892 9.280 0.870 1.00 57.25 90 PRO A N 1
ATOM 676 C CA . PRO A 1 90 ? 32.929 8.122 -0.013 1.00 57.25 90 PRO A CA 1
ATOM 677 C C . PRO A 1 90 ? 32.422 6.901 0.761 1.00 57.25 90 PRO A C 1
ATOM 679 O O . PRO A 1 90 ? 33.011 6.471 1.748 1.00 57.25 90 PRO A O 1
ATOM 682 N N . GLY A 1 91 ? 31.263 6.394 0.341 1.00 48.97 91 GLY A N 1
ATOM 683 C CA . GLY A 1 91 ? 30.461 5.409 1.080 1.00 48.97 91 GLY A CA 1
ATOM 684 C C . GLY A 1 91 ? 29.022 5.874 1.327 1.00 48.97 91 GLY A C 1
ATOM 685 O O . GLY A 1 91 ? 28.129 5.053 1.525 1.00 48.97 91 GLY A O 1
ATOM 686 N N . GLY A 1 92 ? 28.754 7.177 1.204 1.00 42.56 92 GLY A N 1
ATOM 687 C CA . GLY A 1 92 ? 27.413 7.761 1.138 1.00 42.56 92 GLY A CA 1
ATOM 688 C C . GLY A 1 92 ? 26.800 7.663 -0.259 1.00 42.56 92 GLY A C 1
ATOM 689 O O . GLY A 1 92 ? 26.251 8.638 -0.756 1.00 42.56 92 GLY A O 1
ATOM 690 N N . GLY A 1 93 ? 26.937 6.524 -0.940 1.00 38.19 93 GLY A N 1
ATOM 691 C CA . GLY A 1 93 ? 26.403 6.368 -2.290 1.00 38.19 93 GLY A CA 1
ATOM 692 C C . GLY A 1 93 ? 24.887 6.451 -2.271 1.00 38.19 93 GLY A C 1
ATOM 693 O O . GLY A 1 93 ? 24.283 5.580 -1.670 1.00 38.19 93 GLY A O 1
ATOM 694 N N . VAL A 1 94 ? 24.277 7.448 -2.920 1.00 44.44 94 VAL A N 1
ATOM 695 C CA . VAL A 1 94 ? 22.854 7.435 -3.336 1.00 44.44 94 VAL A CA 1
ATOM 696 C C . VAL A 1 94 ? 21.847 7.168 -2.185 1.00 44.44 94 VAL A C 1
ATOM 698 O O . VAL A 1 94 ? 20.679 6.885 -2.419 1.00 44.44 94 VAL A O 1
ATOM 701 N N . ASN A 1 95 ? 22.276 7.182 -0.917 1.00 41.16 95 ASN A N 1
ATOM 702 C CA . ASN A 1 95 ? 21.606 6.465 0.180 1.00 41.16 95 ASN A CA 1
ATOM 703 C C . ASN A 1 95 ? 21.190 7.342 1.351 1.00 41.16 95 ASN A C 1
ATOM 705 O O . ASN A 1 95 ? 20.667 6.799 2.330 1.00 41.16 95 ASN A O 1
ATOM 709 N N . GLN A 1 96 ? 21.387 8.653 1.265 1.00 40.09 96 GLN A N 1
ATOM 710 C CA . GLN A 1 96 ? 20.609 9.543 2.105 1.00 40.09 96 GLN A CA 1
ATOM 711 C C . GLN A 1 96 ? 19.410 9.999 1.284 1.00 40.09 96 GLN A C 1
ATOM 713 O O . GLN A 1 96 ? 19.636 10.618 0.247 1.00 40.09 96 GLN A O 1
ATOM 718 N N . PRO A 1 97 ? 18.171 9.642 1.679 1.00 44.31 97 PRO A N 1
ATOM 719 C CA . PRO A 1 97 ? 17.003 10.352 1.179 1.00 44.31 97 PRO A CA 1
ATOM 720 C C . PRO A 1 97 ? 17.274 11.848 1.143 1.00 44.31 97 PRO A C 1
ATOM 722 O O . PRO A 1 97 ? 17.786 12.400 2.126 1.00 44.31 97 PRO A O 1
ATOM 725 N N . SER A 1 98 ? 16.908 12.488 0.045 1.00 51.53 98 SER A N 1
ATOM 726 C CA . SER A 1 98 ? 16.831 13.934 -0.007 1.00 51.53 98 SER A CA 1
ATOM 727 C C . SER A 1 98 ? 15.968 14.452 1.161 1.00 51.53 98 SER A C 1
ATOM 729 O O . SER A 1 98 ? 15.121 13.725 1.695 1.00 51.53 98 SER A O 1
ATOM 731 N N . PRO A 1 99 ? 16.107 15.724 1.567 1.00 50.47 99 PRO A N 1
ATOM 732 C CA . PRO A 1 99 ? 15.179 16.339 2.518 1.00 50.47 99 PRO A CA 1
ATOM 733 C C . PRO A 1 99 ? 13.709 16.342 2.040 1.00 50.47 99 PRO A C 1
ATOM 735 O O . PRO A 1 99 ? 12.826 16.648 2.837 1.00 50.47 99 PRO A O 1
ATOM 738 N N . SER A 1 100 ? 13.440 16.007 0.772 1.00 62.19 100 SER A N 1
ATOM 739 C CA . SER A 1 100 ? 12.102 15.809 0.193 1.00 62.19 100 SER A CA 1
ATOM 740 C C . SER A 1 100 ? 11.612 14.357 0.209 1.00 62.19 100 SER A C 1
ATOM 742 O O . SER A 1 100 ? 10.478 14.105 -0.205 1.00 62.19 100 SER A O 1
ATOM 744 N N . ALA A 1 101 ? 12.415 13.404 0.683 1.00 79.56 101 ALA A N 1
ATOM 745 C CA . ALA A 1 101 ? 11.986 12.019 0.735 1.00 79.56 101 ALA A CA 1
ATOM 746 C C . ALA A 1 101 ? 10.875 11.808 1.766 1.00 79.56 101 ALA A C 1
ATOM 748 O O . ALA A 1 101 ? 10.947 12.261 2.913 1.00 79.56 101 ALA A O 1
ATOM 749 N N . VAL A 1 102 ? 9.876 11.038 1.358 1.00 89.00 102 VAL A N 1
ATOM 750 C CA . VAL A 1 102 ? 8.745 10.647 2.190 1.00 89.00 102 VAL A CA 1
ATOM 751 C C . VAL A 1 102 ? 8.921 9.198 2.611 1.00 89.00 102 VAL A C 1
ATOM 753 O O . VAL A 1 102 ? 9.235 8.324 1.800 1.00 89.00 102 VAL A O 1
ATOM 756 N N . TRP A 1 103 ? 8.687 8.942 3.895 1.00 88.50 103 TRP A N 1
ATOM 757 C CA . TRP A 1 103 ? 8.811 7.626 4.504 1.00 88.50 103 TRP A CA 1
ATOM 758 C C . TRP A 1 103 ? 7.538 7.255 5.245 1.00 88.50 103 TRP A C 1
ATOM 760 O O . TRP A 1 103 ? 6.951 8.066 5.958 1.00 88.50 103 TRP A O 1
ATOM 770 N N . THR A 1 104 ? 7.157 5.991 5.125 1.00 90.19 104 THR A N 1
ATOM 771 C CA . THR A 1 104 ? 6.144 5.383 5.986 1.00 90.19 104 THR A CA 1
ATOM 772 C C . THR A 1 104 ? 6.784 4.860 7.277 1.00 90.19 104 THR A C 1
ATOM 774 O O . THR A 1 104 ? 8.004 4.878 7.449 1.00 90.19 104 THR A O 1
ATOM 777 N N . GLY A 1 105 ? 5.965 4.317 8.181 1.00 87.62 105 GLY A N 1
ATOM 778 C CA . GLY A 1 105 ? 6.467 3.598 9.357 1.00 87.62 105 GLY A CA 1
ATOM 779 C C . GLY A 1 105 ? 7.074 2.221 9.050 1.00 87.62 105 GLY A C 1
ATOM 780 O O . GLY A 1 105 ? 7.673 1.612 9.938 1.00 87.62 105 GLY A O 1
ATOM 781 N N . PHE A 1 106 ? 6.926 1.694 7.830 1.00 92.88 106 PHE A N 1
ATOM 782 C CA . PHE A 1 106 ? 7.389 0.348 7.504 1.00 92.88 106 PHE A CA 1
ATOM 783 C C . PHE A 1 106 ? 8.900 0.325 7.237 1.00 92.88 106 PHE A C 1
ATOM 785 O O . PHE A 1 106 ? 9.387 0.845 6.240 1.00 92.88 106 PHE A O 1
ATOM 792 N N . MET A 1 107 ? 9.651 -0.331 8.122 1.00 92.06 107 MET A N 1
ATOM 793 C CA . MET A 1 107 ? 11.074 -0.624 7.963 1.00 92.06 107 MET A CA 1
ATOM 794 C C . MET A 1 107 ? 11.283 -2.083 7.522 1.00 92.06 107 MET A C 1
ATOM 796 O O . MET A 1 107 ? 11.028 -2.974 8.335 1.00 92.06 107 MET A O 1
ATOM 800 N N . PRO A 1 108 ? 11.806 -2.357 6.308 1.00 92.19 108 PRO A N 1
ATOM 801 C CA . PRO A 1 108 ? 12.037 -3.726 5.836 1.00 92.19 108 PRO A CA 1
ATOM 802 C C . PRO A 1 108 ? 12.832 -4.579 6.829 1.00 92.19 108 PRO A C 1
ATOM 804 O O . PRO A 1 108 ? 12.393 -5.667 7.169 1.00 92.19 108 PRO A O 1
ATOM 807 N N . ALA A 1 109 ? 13.903 -4.035 7.413 1.00 89.81 109 ALA A N 1
ATOM 808 C CA . ALA A 1 109 ? 14.748 -4.728 8.392 1.00 89.81 109 ALA A CA 1
ATOM 809 C C . ALA A 1 109 ? 14.042 -5.138 9.704 1.00 89.81 109 ALA A C 1
ATOM 811 O O . ALA A 1 109 ? 14.613 -5.898 10.484 1.00 89.81 109 ALA A O 1
ATOM 812 N N . ARG A 1 110 ? 12.849 -4.597 9.991 1.00 91.19 110 ARG A N 1
ATOM 813 C CA . ARG A 1 110 ? 12.060 -4.914 11.197 1.00 91.19 110 ARG A CA 1
ATOM 814 C C . ARG A 1 110 ? 10.755 -5.637 10.886 1.00 91.19 110 ARG A C 1
ATOM 816 O O . ARG A 1 110 ? 10.316 -6.453 11.688 1.00 91.19 110 ARG A O 1
ATOM 823 N N . HIS A 1 111 ? 10.121 -5.291 9.770 1.00 94.88 111 HIS A N 1
ATOM 824 C CA . HIS A 1 111 ? 8.769 -5.739 9.435 1.00 94.88 111 HIS A CA 1
ATOM 825 C C . HIS A 1 111 ? 8.727 -6.688 8.230 1.00 94.88 111 HIS A C 1
ATOM 827 O O . HIS A 1 111 ? 7.698 -7.309 7.988 1.00 94.88 111 HIS A O 1
ATOM 833 N N . GLY A 1 112 ? 9.815 -6.804 7.463 1.00 94.38 112 GLY A N 1
ATOM 834 C CA . GLY A 1 112 ? 9.955 -7.802 6.407 1.00 94.38 112 GLY A CA 1
ATOM 835 C C . GLY A 1 112 ? 10.308 -9.174 6.979 1.00 94.38 112 GLY A C 1
ATOM 836 O O . GLY A 1 112 ? 10.919 -9.280 8.041 1.00 94.38 112 GLY A O 1
ATOM 837 N N . PHE A 1 113 ? 9.936 -10.241 6.273 1.00 94.31 113 PHE A N 1
ATOM 838 C CA . PHE A 1 113 ? 10.344 -11.593 6.657 1.00 94.31 113 PHE A CA 1
ATOM 839 C C . PHE A 1 113 ? 11.865 -11.768 6.558 1.00 94.31 113 PHE A C 1
ATOM 841 O O . PHE A 1 113 ? 12.510 -11.245 5.645 1.00 94.31 113 PHE A O 1
ATOM 848 N N . ARG A 1 114 ? 12.429 -12.559 7.481 1.00 93.06 114 ARG A N 1
ATOM 849 C CA . ARG A 1 114 ? 13.872 -12.857 7.552 1.00 93.06 114 ARG A CA 1
ATOM 850 C C . ARG A 1 114 ? 14.319 -13.948 6.566 1.00 93.06 114 ARG A C 1
ATOM 852 O O . ARG A 1 114 ? 15.495 -14.292 6.543 1.00 93.06 114 ARG A O 1
ATOM 859 N N . PHE A 1 115 ? 13.400 -14.478 5.762 1.00 90.38 115 PHE A N 1
ATOM 860 C CA . PHE A 1 115 ? 13.657 -15.424 4.679 1.00 90.38 115 PHE A CA 1
ATOM 861 C C . PHE A 1 115 ? 13.257 -14.819 3.334 1.00 90.38 115 PHE A C 1
ATOM 863 O O . PHE A 1 115 ? 12.371 -13.965 3.259 1.00 90.38 115 PHE A O 1
ATOM 870 N N . VAL A 1 116 ? 13.904 -15.283 2.268 1.00 90.81 116 VAL A N 1
ATOM 871 C CA . VAL A 1 116 ? 13.556 -14.906 0.894 1.00 90.81 116 VAL A CA 1
ATOM 872 C C . VAL A 1 116 ? 12.418 -15.771 0.362 1.00 90.81 116 VAL A C 1
ATOM 874 O O . VAL A 1 116 ? 12.172 -16.870 0.852 1.00 90.81 116 VAL A O 1
ATOM 877 N N . ASN A 1 117 ? 11.732 -15.295 -0.667 1.00 88.31 117 ASN A N 1
ATOM 878 C CA . ASN A 1 117 ? 10.645 -15.989 -1.354 1.00 88.31 117 ASN A CA 1
ATOM 879 C C . ASN A 1 117 ? 11.135 -17.202 -2.179 1.00 88.31 117 ASN A C 1
ATOM 881 O O . ASN A 1 117 ? 11.032 -17.220 -3.400 1.00 88.31 117 ASN A O 1
ATOM 885 N N . ALA A 1 118 ? 11.661 -18.222 -1.503 1.00 85.94 118 ALA A N 1
ATOM 886 C CA . ALA A 1 118 ? 12.212 -19.447 -2.083 1.00 85.94 118 ALA A CA 1
ATOM 887 C C . ALA A 1 118 ? 11.585 -20.684 -1.418 1.00 85.94 118 ALA A C 1
ATOM 889 O O . ALA A 1 118 ? 12.252 -21.478 -0.756 1.00 85.94 118 ALA A O 1
ATOM 890 N N . PHE A 1 119 ? 10.264 -20.810 -1.539 1.00 84.31 119 PHE A N 1
ATOM 891 C CA . PHE A 1 119 ? 9.496 -21.869 -0.885 1.00 84.31 119 PHE A CA 1
ATOM 892 C C . PHE A 1 119 ? 9.684 -23.233 -1.564 1.00 84.31 119 PHE A C 1
ATOM 894 O O . PHE A 1 119 ? 9.834 -23.290 -2.789 1.00 84.31 119 PHE A O 1
ATOM 901 N N . PRO A 1 120 ? 9.607 -24.344 -0.807 1.00 76.50 120 PRO A N 1
ATOM 902 C CA . PRO A 1 120 ? 9.536 -25.677 -1.393 1.00 76.50 120 PRO A CA 1
ATOM 903 C C . PRO A 1 120 ? 8.356 -25.812 -2.373 1.00 76.50 120 PRO A C 1
ATOM 905 O O . PRO A 1 120 ? 7.322 -25.165 -2.171 1.00 76.50 120 PRO A O 1
ATOM 908 N N . PRO A 1 121 ? 8.461 -26.666 -3.413 1.00 70.31 121 PRO A N 1
ATOM 909 C CA . PRO A 1 121 ? 7.366 -26.896 -4.349 1.00 70.31 121 PRO A CA 1
ATOM 910 C C . PRO A 1 121 ? 6.082 -27.301 -3.621 1.00 70.31 121 PRO A C 1
ATOM 912 O O . PRO A 1 121 ? 6.059 -28.287 -2.885 1.00 70.31 121 PRO A O 1
ATOM 915 N N . TYR A 1 122 ? 5.001 -26.556 -3.854 1.00 66.81 122 TYR A N 1
ATOM 916 C CA . TYR A 1 122 ? 3.697 -26.833 -3.262 1.00 66.81 122 TYR A CA 1
ATOM 917 C C . TYR A 1 122 ? 2.662 -27.080 -4.372 1.00 66.81 122 TYR A C 1
ATOM 919 O O . TYR A 1 122 ? 2.270 -26.135 -5.066 1.00 66.81 122 TYR A O 1
ATOM 927 N N . PRO A 1 123 ? 2.213 -28.333 -4.585 1.00 57.03 123 PRO A N 1
ATOM 928 C CA . PRO A 1 123 ? 1.594 -28.758 -5.847 1.00 57.03 123 PRO A CA 1
ATOM 929 C C . PRO A 1 123 ? 0.199 -28.187 -6.180 1.00 57.03 123 PRO A C 1
ATOM 931 O O . PRO A 1 123 ? -0.404 -28.600 -7.172 1.00 57.03 123 PRO A O 1
ATOM 934 N N . HIS A 1 124 ? -0.347 -27.230 -5.421 1.00 62.19 124 HIS A N 1
ATOM 935 C CA . HIS A 1 124 ? -1.780 -26.913 -5.500 1.00 62.19 124 HIS A CA 1
ATOM 936 C C . HIS A 1 124 ? -2.171 -25.429 -5.486 1.00 62.19 124 HIS A C 1
ATOM 938 O O . HIS A 1 124 ? -3.362 -25.136 -5.388 1.00 62.19 124 HIS A O 1
ATOM 944 N N . ILE A 1 125 ? -1.241 -24.482 -5.660 1.00 70.00 125 ILE A N 1
ATOM 945 C CA . ILE A 1 125 ? -1.620 -23.059 -5.753 1.00 70.00 125 ILE A CA 1
ATOM 946 C C . ILE A 1 125 ? -2.224 -22.767 -7.130 1.00 70.00 125 ILE A C 1
ATOM 948 O O . ILE A 1 125 ? -1.536 -22.780 -8.158 1.00 70.00 125 ILE A O 1
ATOM 952 N N . GLN A 1 126 ? -3.532 -22.517 -7.144 1.00 73.38 126 GLN A N 1
ATOM 953 C CA . GLN A 1 126 ? -4.323 -22.293 -8.349 1.00 73.38 126 GLN A CA 1
ATOM 954 C C . GLN A 1 126 ? -5.206 -21.070 -8.168 1.00 73.38 126 GLN A C 1
ATOM 956 O O . GLN A 1 126 ? -6.186 -21.122 -7.431 1.00 73.38 126 GLN A O 1
ATOM 961 N N . LEU A 1 127 ? -4.918 -19.992 -8.894 1.00 69.75 127 LEU A N 1
ATOM 962 C CA . LEU A 1 127 ? -5.838 -18.864 -8.946 1.00 69.75 127 LEU A CA 1
ATOM 963 C C . LEU A 1 127 ? -7.060 -19.243 -9.775 1.00 69.75 127 LEU A C 1
ATOM 965 O O . LEU A 1 127 ? -6.943 -19.591 -10.956 1.00 69.75 127 LEU A O 1
ATOM 969 N N . LEU A 1 128 ? -8.236 -19.142 -9.162 1.00 71.88 128 LEU A N 1
ATOM 970 C CA . LEU A 1 128 ? -9.493 -19.207 -9.886 1.00 71.88 128 LEU A CA 1
ATOM 971 C C . LEU A 1 128 ? -9.782 -17.835 -10.492 1.00 71.88 128 LEU A C 1
ATOM 973 O O . LEU A 1 128 ? -10.078 -16.881 -9.779 1.00 71.88 128 LEU A O 1
ATOM 977 N N . THR A 1 129 ? -9.703 -17.740 -11.813 1.00 68.81 129 THR A N 1
ATOM 978 C CA . THR A 1 129 ? -10.024 -16.512 -12.545 1.00 68.81 129 THR A CA 1
ATOM 979 C C . THR A 1 129 ? -11.281 -16.720 -13.389 1.00 68.81 129 THR A C 1
ATOM 981 O O . THR A 1 129 ? -11.602 -17.867 -13.720 1.00 68.81 129 THR A O 1
ATOM 984 N N . PRO A 1 130 ? -11.969 -15.645 -13.819 1.00 67.00 130 PRO A N 1
ATOM 985 C CA . PRO A 1 130 ? -13.059 -15.754 -14.794 1.00 67.00 130 PRO A CA 1
ATOM 986 C C . PRO A 1 130 ? -12.657 -16.444 -16.107 1.00 67.00 130 PRO A C 1
ATOM 988 O O . PRO A 1 130 ? -13.516 -16.922 -16.838 1.00 67.00 130 PRO A O 1
ATOM 991 N N . PHE A 1 131 ? -11.355 -16.512 -16.403 1.00 69.56 131 PHE A N 1
ATOM 992 C CA . PHE A 1 131 ? -10.792 -17.068 -17.634 1.00 69.56 131 PHE A CA 1
ATOM 993 C C . PHE A 1 131 ? -10.226 -18.487 -17.455 1.00 69.56 131 PHE A C 1
ATOM 995 O O . PHE A 1 131 ? -9.587 -19.016 -18.362 1.00 69.56 131 PHE A O 1
ATOM 1002 N N . GLY A 1 132 ? -10.444 -19.108 -16.291 1.00 70.12 132 GLY A N 1
ATOM 1003 C CA . GLY A 1 132 ? -9.970 -20.453 -15.969 1.00 70.12 132 GLY A CA 1
ATOM 1004 C C . GLY A 1 132 ? -8.983 -20.496 -14.802 1.00 70.12 132 GLY A C 1
ATOM 1005 O O . GLY A 1 132 ? -8.740 -19.502 -14.111 1.00 70.12 132 GLY A O 1
ATOM 1006 N N . ARG A 1 133 ? -8.434 -21.691 -14.552 1.00 72.81 133 ARG A N 1
ATOM 1007 C CA . ARG A 1 133 ? -7.491 -21.946 -13.454 1.00 72.81 133 ARG A CA 1
ATOM 1008 C C . ARG A 1 133 ? -6.065 -21.651 -13.899 1.00 72.81 133 ARG A C 1
ATOM 1010 O O . ARG A 1 133 ? -5.580 -22.261 -14.850 1.00 72.81 133 ARG A O 1
ATOM 1017 N N . ILE A 1 134 ? -5.387 -20.766 -13.179 1.00 70.50 134 ILE A N 1
ATOM 1018 C CA . ILE A 1 134 ? -3.987 -20.419 -13.431 1.00 70.50 134 ILE A CA 1
ATOM 1019 C C . ILE A 1 134 ? -3.137 -21.072 -12.348 1.00 70.50 134 ILE A C 1
ATOM 1021 O O . ILE A 1 134 ? -3.300 -20.782 -11.163 1.00 70.50 134 ILE A O 1
ATOM 1025 N N . ARG A 1 135 ? -2.249 -21.986 -12.749 1.00 68.50 135 ARG A N 1
ATOM 1026 C CA . ARG A 1 135 ? -1.288 -22.617 -11.837 1.00 68.50 135 ARG A CA 1
ATOM 1027 C C . ARG A 1 135 ? -0.169 -21.623 -11.555 1.00 68.50 135 ARG A C 1
ATOM 1029 O O . ARG A 1 135 ? 0.527 -21.222 -12.478 1.00 68.50 135 ARG A O 1
ATOM 1036 N N . ILE A 1 136 ? 0.001 -21.255 -10.290 1.00 63.06 136 ILE A N 1
ATOM 1037 C CA . ILE A 1 136 ? 1.142 -20.440 -9.842 1.00 63.06 136 ILE A CA 1
ATOM 1038 C C . ILE A 1 136 ? 2.323 -21.320 -9.407 1.00 63.06 136 ILE A C 1
ATOM 1040 O O . ILE A 1 136 ? 3.458 -20.860 -9.357 1.00 63.06 136 ILE A O 1
ATOM 1044 N N . GLY A 1 137 ? 2.072 -22.611 -9.170 1.00 51.97 137 GLY A N 1
ATOM 1045 C CA . GLY A 1 137 ? 3.009 -23.553 -8.551 1.00 51.97 137 GLY A CA 1
ATOM 1046 C C . GLY A 1 137 ? 4.274 -23.940 -9.330 1.00 51.97 137 GLY A C 1
ATOM 1047 O O . GLY A 1 137 ? 4.926 -24.877 -8.894 1.00 51.97 137 GLY A O 1
ATOM 1048 N N . ASP A 1 138 ? 4.628 -23.269 -10.433 1.00 50.91 138 ASP A N 1
ATOM 1049 C CA . ASP A 1 138 ? 5.858 -23.564 -11.200 1.00 50.91 138 ASP A CA 1
ATOM 1050 C C . ASP A 1 138 ? 6.716 -22.319 -11.514 1.00 50.91 138 ASP A C 1
ATOM 1052 O O . ASP A 1 138 ? 7.535 -22.301 -12.431 1.00 50.91 138 ASP A O 1
ATOM 1056 N N . ALA A 1 139 ? 6.545 -21.244 -10.741 1.00 43.47 139 ALA A N 1
ATOM 1057 C CA . ALA A 1 139 ? 7.457 -20.106 -10.760 1.00 43.47 139 ALA A CA 1
ATOM 1058 C C . ALA A 1 139 ? 8.398 -20.218 -9.557 1.00 43.47 139 ALA A C 1
ATOM 1060 O O . ALA A 1 139 ? 7.937 -20.315 -8.423 1.00 43.47 139 ALA A O 1
ATOM 1061 N N . LYS A 1 140 ? 9.713 -20.170 -9.796 1.00 47.31 140 LYS A N 1
ATOM 1062 C CA . LYS A 1 140 ? 10.802 -20.340 -8.810 1.00 47.31 140 LYS A CA 1
ATOM 1063 C C . LYS A 1 140 ? 10.704 -19.489 -7.519 1.00 47.31 140 LYS A C 1
ATOM 1065 O O . LYS A 1 140 ? 11.518 -19.709 -6.637 1.00 47.31 140 LYS A O 1
ATOM 1070 N N . ASN A 1 141 ? 9.738 -18.565 -7.405 1.00 54.56 141 ASN A N 1
ATOM 1071 C CA . ASN A 1 141 ? 9.542 -17.578 -6.334 1.00 54.56 141 ASN A CA 1
ATOM 1072 C C . ASN A 1 141 ? 8.039 -17.185 -6.180 1.00 54.56 141 ASN A C 1
ATOM 1074 O O . ASN A 1 141 ? 7.665 -16.023 -6.343 1.00 54.56 141 ASN A O 1
ATOM 1078 N N . GLY A 1 142 ? 7.125 -18.137 -5.968 1.00 73.56 142 GLY A N 1
ATOM 1079 C CA . GLY A 1 142 ? 5.681 -17.940 -6.220 1.00 73.56 142 GLY A CA 1
ATOM 1080 C C . GLY A 1 142 ? 4.830 -17.195 -5.173 1.00 73.56 142 GLY A C 1
ATOM 1081 O O . GLY A 1 142 ? 3.645 -16.983 -5.435 1.00 73.56 142 GLY A O 1
ATOM 1082 N N . LEU A 1 143 ? 5.363 -16.817 -4.001 1.00 87.06 143 LEU A N 1
ATOM 1083 C CA . LEU A 1 143 ? 4.560 -16.279 -2.883 1.00 87.06 143 LEU A CA 1
ATOM 1084 C C . LEU A 1 143 ? 4.829 -14.801 -2.549 1.00 87.06 143 LEU A C 1
ATOM 1086 O O . LEU A 1 143 ? 4.388 -14.332 -1.500 1.00 87.06 143 LEU A O 1
ATOM 1090 N N . CYS A 1 144 ? 5.498 -14.042 -3.423 1.00 91.25 144 CYS A N 1
ATOM 1091 C CA . CYS A 1 144 ? 5.861 -12.638 -3.174 1.00 91.25 144 CYS A CA 1
ATOM 1092 C C . CYS A 1 144 ? 4.677 -11.774 -2.711 1.00 91.25 144 CYS A C 1
ATOM 1094 O O . CYS A 1 144 ? 4.776 -11.096 -1.691 1.00 91.25 144 CYS A O 1
ATOM 1096 N N . GLY A 1 145 ? 3.529 -11.864 -3.392 1.00 92.06 145 GLY A N 1
ATOM 1097 C CA . GLY A 1 145 ? 2.314 -11.131 -3.014 1.00 92.06 145 GLY A CA 1
ATOM 1098 C C . GLY A 1 145 ? 1.788 -11.515 -1.632 1.00 92.06 145 GLY A C 1
ATOM 1099 O O . GLY A 1 145 ? 1.424 -10.649 -0.840 1.00 92.06 145 GLY A O 1
ATOM 1100 N N . GLY A 1 146 ? 1.831 -12.809 -1.306 1.00 93.88 146 GLY A N 1
ATOM 1101 C CA . GLY A 1 146 ? 1.455 -13.311 0.013 1.00 93.88 146 GLY A CA 1
ATOM 1102 C C . GLY A 1 146 ? 2.387 -12.826 1.117 1.00 93.88 146 GLY A C 1
ATOM 1103 O O . GLY A 1 146 ? 1.917 -12.426 2.178 1.00 93.88 146 GLY A O 1
ATOM 1104 N N . MET A 1 147 ? 3.695 -12.788 0.854 1.00 95.12 147 MET A N 1
ATOM 1105 C CA . MET A 1 147 ? 4.683 -12.251 1.792 1.00 95.12 147 MET A CA 1
ATOM 1106 C C . MET A 1 147 ? 4.508 -10.747 2.012 1.00 95.12 147 MET A C 1
ATOM 1108 O O . MET A 1 147 ? 4.552 -10.304 3.156 1.00 95.12 147 MET A O 1
ATOM 1112 N N . VAL A 1 148 ? 4.265 -9.965 0.953 1.00 96.75 148 VAL A N 1
ATOM 1113 C CA . VAL A 1 148 ? 3.984 -8.522 1.061 1.00 96.75 148 VAL A CA 1
ATOM 1114 C C . VAL A 1 148 ? 2.747 -8.271 1.924 1.00 96.75 148 VAL A C 1
ATOM 1116 O O . VAL A 1 148 ? 2.797 -7.470 2.858 1.00 96.75 148 VAL A O 1
ATOM 1119 N N . PHE A 1 149 ? 1.648 -8.974 1.644 1.00 96.38 149 PHE A N 1
ATOM 1120 C CA . PHE A 1 149 ? 0.391 -8.798 2.372 1.00 96.38 149 PHE A CA 1
ATOM 1121 C C . PHE A 1 149 ? 0.507 -9.256 3.826 1.00 96.38 149 PHE A C 1
ATOM 1123 O O . PHE A 1 149 ? 0.072 -8.535 4.719 1.00 96.38 149 PHE A O 1
ATOM 1130 N N . ALA A 1 150 ? 1.141 -10.404 4.078 1.00 96.00 150 ALA A N 1
ATOM 1131 C CA . ALA A 1 150 ? 1.358 -10.889 5.434 1.00 96.00 150 ALA A CA 1
ATOM 1132 C C . ALA A 1 150 ? 2.267 -9.942 6.236 1.00 96.00 150 ALA A C 1
ATOM 1134 O O . ALA A 1 150 ? 1.935 -9.611 7.371 1.00 96.00 150 ALA A O 1
ATOM 1135 N N . ALA A 1 151 ? 3.364 -9.443 5.655 1.00 96.31 151 ALA A N 1
ATOM 1136 C CA . ALA A 1 151 ? 4.237 -8.467 6.313 1.00 96.31 151 ALA A CA 1
ATOM 1137 C C . ALA A 1 151 ? 3.481 -7.178 6.687 1.00 96.31 151 ALA A C 1
ATOM 1139 O O . ALA A 1 151 ? 3.671 -6.643 7.781 1.00 96.31 151 ALA A O 1
ATOM 1140 N N . LEU A 1 152 ? 2.579 -6.708 5.817 1.00 95.25 152 LEU A N 1
ATOM 1141 C CA . LEU A 1 152 ? 1.679 -5.598 6.135 1.00 95.25 152 LEU A CA 1
ATOM 1142 C C . LEU A 1 152 ? 0.706 -5.927 7.270 1.00 95.25 152 LEU A C 1
ATOM 1144 O O . LEU A 1 152 ? 0.495 -5.079 8.137 1.00 95.25 152 LEU A O 1
ATOM 1148 N N . ASP A 1 153 ? 0.132 -7.130 7.305 1.00 94.25 153 ASP A N 1
ATOM 1149 C CA . ASP A 1 153 ? -0.767 -7.526 8.392 1.00 94.25 153 ASP A CA 1
ATOM 1150 C C . ASP A 1 153 ? -0.035 -7.507 9.746 1.00 94.25 153 ASP A C 1
ATOM 1152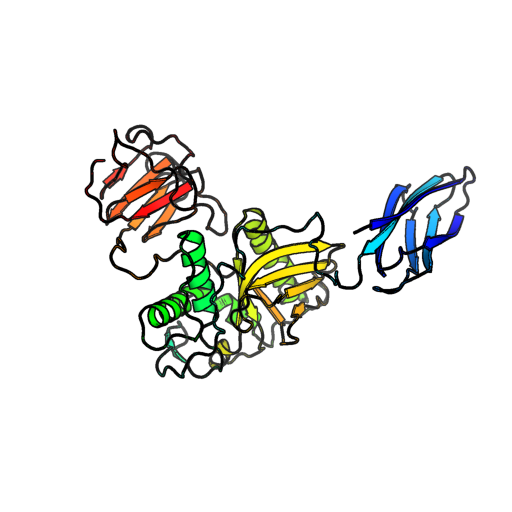 O O . ASP A 1 153 ? -0.572 -6.977 10.720 1.00 94.25 153 ASP A O 1
ATOM 1156 N N . PHE A 1 154 ? 1.207 -8.007 9.808 1.00 93.38 154 PHE A N 1
ATOM 1157 C CA . PHE A 1 154 ? 2.046 -7.937 11.015 1.00 93.38 154 PHE A CA 1
ATOM 1158 C C . PHE A 1 154 ? 2.351 -6.488 11.407 1.00 93.38 154 PHE A C 1
ATOM 1160 O O . PHE A 1 154 ? 2.121 -6.097 12.556 1.00 93.38 154 PHE A O 1
ATOM 1167 N N . PHE A 1 155 ? 2.790 -5.673 10.442 1.00 92.94 155 PHE A N 1
ATOM 1168 C CA . PHE A 1 155 ? 3.078 -4.253 10.646 1.00 92.94 155 PHE A CA 1
ATOM 1169 C C . PHE A 1 155 ? 1.873 -3.498 11.220 1.00 92.94 155 PHE A C 1
ATOM 1171 O O . PHE A 1 155 ? 1.990 -2.821 12.241 1.00 92.94 155 PHE A O 1
ATOM 1178 N N . TYR A 1 156 ? 0.695 -3.648 10.614 1.00 88.56 156 TYR A N 1
ATOM 1179 C CA . TYR A 1 156 ? -0.504 -2.947 11.066 1.00 88.56 156 TYR A CA 1
ATOM 1180 C C . TYR A 1 156 ? -1.117 -3.520 12.345 1.00 88.56 156 TYR A C 1
ATOM 1182 O O . TYR A 1 156 ? -1.803 -2.794 13.067 1.00 88.56 156 TYR A O 1
ATOM 1190 N N . ALA A 1 157 ? -0.866 -4.793 12.654 1.00 86.12 157 ALA A N 1
ATOM 1191 C CA . ALA A 1 157 ? -1.208 -5.375 13.948 1.00 86.12 157 ALA A CA 1
ATOM 1192 C C . ALA A 1 157 ? -0.269 -4.909 15.077 1.00 86.12 157 ALA A C 1
ATOM 1194 O O . ALA A 1 157 ? -0.514 -5.238 16.241 1.00 86.12 157 ALA A O 1
ATOM 1195 N N . GLY A 1 158 ? 0.813 -4.187 14.750 1.00 86.56 158 GLY A N 1
ATOM 1196 C CA . GLY A 1 158 ? 1.863 -3.827 15.701 1.00 86.56 158 GLY A CA 1
ATOM 1197 C C . GLY A 1 158 ? 2.584 -5.049 16.275 1.00 86.56 158 GLY A C 1
ATOM 1198 O O . GLY A 1 158 ? 3.124 -4.973 17.376 1.00 86.56 158 GLY A O 1
ATOM 1199 N N . GLN A 1 159 ? 2.548 -6.180 15.566 1.00 88.62 159 GLN A N 1
ATOM 1200 C CA . GLN A 1 159 ? 3.164 -7.432 15.996 1.00 88.62 159 GLN A CA 1
ATOM 1201 C C . GLN A 1 159 ? 4.520 -7.615 15.308 1.00 88.62 159 GLN A C 1
ATOM 1203 O O . GLN A 1 159 ? 4.655 -7.284 14.125 1.00 88.62 159 GLN A O 1
ATOM 1208 N N . PRO A 1 160 ? 5.532 -8.151 16.011 1.00 91.44 160 PRO A N 1
ATOM 1209 C CA . PRO A 1 160 ? 6.798 -8.486 15.380 1.00 91.44 160 PRO A CA 1
ATOM 1210 C C . PRO A 1 160 ? 6.595 -9.583 14.331 1.00 91.44 160 PRO A C 1
ATOM 1212 O O . PRO A 1 160 ? 5.777 -10.487 14.508 1.00 91.44 160 PRO A O 1
ATOM 1215 N N . ILE A 1 161 ? 7.372 -9.518 13.248 1.00 92.56 161 ILE A N 1
ATOM 1216 C CA . ILE A 1 161 ? 7.425 -10.605 12.270 1.00 92.56 161 ILE A CA 1
ATOM 1217 C C . ILE A 1 161 ? 7.935 -11.883 12.970 1.00 92.56 161 ILE A C 1
ATOM 1219 O O . ILE A 1 161 ? 8.799 -11.782 13.851 1.00 92.56 161 ILE A O 1
ATOM 1223 N N . PRO A 1 162 ? 7.450 -13.085 12.608 1.00 91.50 162 PRO A N 1
ATOM 1224 C CA . PRO A 1 162 ? 7.946 -14.325 13.192 1.00 91.50 162 PRO A CA 1
ATOM 1225 C C . PRO A 1 162 ? 9.458 -14.469 13.007 1.00 91.50 162 PRO A C 1
ATOM 1227 O O . PRO A 1 162 ? 9.998 -14.146 11.949 1.00 91.50 162 PRO A O 1
ATOM 1230 N N . GLU A 1 163 ? 10.148 -15.018 14.007 1.00 90.94 163 GLU A N 1
ATOM 1231 C CA . GLU A 1 163 ? 11.614 -15.152 14.008 1.00 90.94 163 GLU A CA 1
ATOM 1232 C C . GLU A 1 163 ? 12.152 -16.253 13.076 1.00 90.94 163 GLU A C 1
ATOM 1234 O O . GLU A 1 163 ? 13.287 -16.708 13.206 1.00 90.94 163 GLU A O 1
ATOM 1239 N N . VAL A 1 164 ? 11.336 -16.682 12.117 1.00 90.56 164 VAL A N 1
ATOM 1240 C CA . VAL A 1 164 ? 11.652 -17.729 11.154 1.00 90.56 164 VAL A CA 1
ATOM 1241 C C . VAL A 1 164 ? 12.621 -17.174 10.107 1.00 90.56 164 VAL A C 1
ATOM 1243 O O . VAL A 1 164 ? 12.369 -16.129 9.513 1.00 90.56 164 VAL A O 1
ATOM 1246 N N . VAL A 1 165 ? 13.728 -17.883 9.872 1.00 89.94 165 VAL A N 1
ATOM 1247 C CA . VAL A 1 165 ? 14.792 -17.492 8.921 1.00 89.94 165 VAL A CA 1
ATOM 1248 C C . VAL A 1 165 ? 14.845 -18.363 7.664 1.00 89.94 165 VAL A C 1
ATOM 1250 O O . VAL A 1 165 ? 15.608 -18.072 6.749 1.00 89.94 165 VAL A O 1
ATOM 1253 N N . GLN A 1 166 ? 14.027 -19.416 7.603 1.00 89.00 166 GLN A N 1
ATOM 1254 C CA . GLN A 1 166 ? 13.856 -20.266 6.425 1.00 89.00 166 GLN A CA 1
ATOM 1255 C C . GLN A 1 166 ? 12.411 -20.185 5.922 1.00 89.00 166 GLN A C 1
ATOM 1257 O O . GLN A 1 166 ? 11.509 -20.038 6.744 1.00 89.00 166 GLN A O 1
ATOM 1262 N N . PRO A 1 167 ? 12.154 -20.299 4.610 1.00 88.00 167 PRO A N 1
ATOM 1263 C CA . PRO A 1 167 ? 10.790 -20.301 4.093 1.00 88.00 167 PRO A CA 1
ATOM 1264 C C . PRO A 1 167 ? 9.966 -21.427 4.739 1.00 88.00 167 PRO A C 1
ATOM 1266 O O . PRO A 1 167 ? 10.373 -22.591 4.658 1.00 88.00 167 PRO A O 1
ATOM 1269 N N . PRO A 1 168 ? 8.838 -21.110 5.400 1.00 87.06 168 PRO A N 1
ATOM 1270 C CA . PRO A 1 168 ? 8.013 -22.114 6.060 1.00 87.06 168 PRO A CA 1
ATOM 1271 C C . PRO A 1 168 ? 7.376 -23.061 5.038 1.00 87.06 168 PRO A C 1
ATOM 1273 O O . PRO A 1 168 ? 7.174 -22.697 3.878 1.00 87.06 168 PRO A O 1
ATOM 1276 N N . ALA A 1 169 ? 7.033 -24.277 5.463 1.00 84.12 169 ALA A N 1
ATOM 1277 C CA . ALA A 1 169 ? 6.466 -25.293 4.581 1.00 84.12 169 ALA A CA 1
ATOM 1278 C C . ALA A 1 169 ? 5.390 -26.108 5.303 1.00 84.12 169 ALA A C 1
ATOM 1280 O O . ALA A 1 169 ? 5.690 -26.880 6.210 1.00 84.12 169 ALA A O 1
ATOM 1281 N N . GLY A 1 170 ? 4.134 -25.945 4.879 1.00 78.31 170 GLY A N 1
ATOM 1282 C CA . GLY A 1 170 ? 3.000 -26.706 5.416 1.00 78.31 170 GLY A CA 1
ATOM 1283 C C . GLY A 1 170 ? 2.613 -26.382 6.864 1.00 78.31 170 GLY A C 1
ATOM 1284 O O . GLY A 1 170 ? 1.830 -27.123 7.446 1.00 78.31 170 GLY A O 1
ATOM 1285 N N . ASP A 1 171 ? 3.153 -25.309 7.446 1.00 86.06 171 ASP A N 1
ATOM 1286 C CA . ASP A 1 171 ? 2.761 -24.799 8.762 1.00 86.06 171 ASP A CA 1
ATOM 1287 C C . ASP A 1 171 ? 1.741 -23.647 8.657 1.00 86.06 171 ASP A C 1
ATOM 1289 O O . ASP A 1 171 ? 1.391 -23.186 7.567 1.00 86.06 171 ASP A O 1
ATOM 1293 N N . MET A 1 172 ? 1.276 -23.147 9.807 1.00 89.56 172 MET A N 1
ATOM 1294 C CA . MET A 1 172 ? 0.312 -22.042 9.871 1.00 89.56 172 MET A CA 1
ATOM 1295 C C . MET A 1 172 ? 0.796 -20.760 9.182 1.00 89.56 172 MET A C 1
ATOM 1297 O O . MET A 1 172 ? -0.018 -20.033 8.613 1.00 89.56 172 MET A O 1
ATOM 1301 N N . LEU A 1 173 ? 2.096 -20.446 9.241 1.00 90.62 173 LEU A N 1
ATOM 1302 C CA . LEU A 1 173 ? 2.638 -19.244 8.609 1.00 90.62 173 LEU A CA 1
ATOM 1303 C C . LEU A 1 173 ? 2.661 -19.409 7.088 1.00 90.62 173 LEU A C 1
ATOM 1305 O O . LEU A 1 173 ? 2.290 -18.482 6.367 1.00 90.62 173 LEU A O 1
ATOM 1309 N N . PHE A 1 174 ? 3.040 -20.588 6.599 1.00 90.50 174 PHE A N 1
ATOM 1310 C CA . PHE A 1 174 ? 2.966 -20.935 5.186 1.00 90.50 174 PHE A CA 1
ATOM 1311 C C . PHE A 1 174 ? 1.528 -20.853 4.662 1.00 90.50 174 PHE A C 1
ATOM 1313 O O . PHE A 1 174 ? 1.277 -20.161 3.675 1.00 90.50 174 PHE A O 1
ATOM 1320 N N . GLU A 1 175 ? 0.572 -21.498 5.335 1.00 89.19 175 GLU A N 1
ATOM 1321 C CA . GLU A 1 175 ? -0.845 -21.455 4.950 1.00 89.19 175 GLU A CA 1
ATOM 1322 C C . GLU A 1 175 ? -1.391 -20.025 4.951 1.00 89.19 175 GLU A C 1
ATOM 1324 O O . GLU A 1 175 ? -2.130 -19.631 4.044 1.00 89.19 175 GLU A O 1
ATOM 1329 N N . TYR A 1 176 ? -0.977 -19.218 5.929 1.00 92.44 176 TYR A N 1
ATOM 1330 C CA . TYR A 1 176 ? -1.333 -17.810 5.992 1.00 92.44 176 TYR A CA 1
ATOM 1331 C C . TYR A 1 176 ? -0.771 -17.018 4.809 1.00 92.44 176 TYR A C 1
ATOM 1333 O O . TYR A 1 176 ? -1.519 -16.310 4.138 1.00 92.44 176 TYR A O 1
ATOM 1341 N N . ILE A 1 177 ? 0.514 -17.178 4.484 1.00 92.94 177 ILE A N 1
ATOM 1342 C CA . ILE A 1 177 ? 1.137 -16.533 3.319 1.00 92.94 177 ILE A CA 1
ATOM 1343 C C . ILE A 1 177 ? 0.435 -16.965 2.024 1.00 92.94 177 ILE A C 1
ATOM 1345 O O . ILE A 1 177 ? 0.151 -16.121 1.175 1.00 92.94 177 ILE A O 1
ATOM 1349 N N . VAL A 1 178 ? 0.090 -18.248 1.872 1.00 89.88 178 VAL A N 1
ATOM 1350 C CA . VAL A 1 178 ? -0.662 -18.750 0.708 1.00 89.88 178 VAL A CA 1
ATOM 1351 C C . VAL A 1 178 ? -2.053 -18.121 0.636 1.00 89.88 178 VAL A C 1
ATOM 1353 O O . VAL A 1 178 ? -2.478 -17.696 -0.438 1.00 89.88 178 VAL A O 1
ATOM 1356 N N . LYS A 1 179 ? -2.764 -17.995 1.760 1.00 90.12 179 LYS A N 1
ATOM 1357 C CA . LYS A 1 179 ? -4.048 -17.285 1.806 1.00 90.12 179 LYS A CA 1
ATOM 1358 C C . LYS A 1 179 ? -3.893 -15.832 1.355 1.00 90.12 179 LYS A C 1
ATOM 1360 O O . LYS A 1 179 ? -4.632 -15.371 0.488 1.00 90.12 179 LYS A O 1
ATOM 1365 N N . ARG A 1 180 ? -2.897 -15.131 1.896 1.00 93.25 180 ARG A N 1
ATOM 1366 C CA . ARG A 1 180 ? -2.618 -13.732 1.554 1.00 93.25 180 ARG A CA 1
ATOM 1367 C C . ARG A 1 180 ? -2.149 -13.558 0.114 1.00 93.25 180 ARG A C 1
ATOM 1369 O O . ARG A 1 180 ? -2.414 -12.518 -0.482 1.00 93.25 180 ARG A O 1
ATOM 1376 N N . LEU A 1 181 ? -1.552 -14.585 -0.496 1.00 90.50 181 LEU A N 1
ATOM 1377 C CA . LEU A 1 181 ? -1.282 -14.591 -1.931 1.00 90.50 181 LEU A CA 1
ATOM 1378 C C . LEU A 1 181 ? -2.587 -14.492 -2.726 1.00 90.50 181 LEU A C 1
ATOM 1380 O O . LEU A 1 181 ? -2.669 -13.654 -3.621 1.00 90.50 181 LEU A O 1
ATOM 1384 N N . TYR A 1 182 ? -3.609 -15.290 -2.403 1.00 87.75 182 TYR A N 1
ATOM 1385 C CA . TYR A 1 182 ? -4.911 -15.195 -3.076 1.00 87.75 182 TYR A CA 1
ATOM 1386 C C . TYR A 1 182 ? -5.537 -13.807 -2.920 1.00 87.75 182 TYR A C 1
ATOM 1388 O O . TYR A 1 182 ? -6.009 -13.240 -3.909 1.00 87.75 182 TYR A O 1
ATOM 1396 N N . ASP A 1 183 ? -5.475 -13.242 -1.713 1.00 89.31 183 ASP A N 1
ATOM 1397 C CA . ASP A 1 183 ? -5.981 -11.894 -1.441 1.00 89.31 183 ASP A CA 1
ATOM 1398 C C . ASP A 1 183 ? -5.242 -10.828 -2.270 1.00 89.31 183 ASP A C 1
ATOM 1400 O O . ASP A 1 183 ? -5.875 -9.910 -2.793 1.00 89.31 183 ASP A O 1
ATOM 1404 N N . SER A 1 184 ? -3.927 -10.982 -2.472 1.00 90.38 184 SER A N 1
ATOM 1405 C CA . SER A 1 184 ? -3.100 -10.030 -3.232 1.00 90.38 184 SER A CA 1
ATOM 1406 C C . SER A 1 184 ? -3.509 -9.877 -4.698 1.00 90.38 184 SER A C 1
ATOM 1408 O O . SER A 1 184 ? -3.370 -8.806 -5.286 1.00 90.38 184 SER A O 1
ATOM 1410 N N . PHE A 1 185 ? -4.107 -10.914 -5.287 1.00 85.25 185 PHE A N 1
ATOM 1411 C CA . PHE A 1 185 ? -4.620 -10.850 -6.655 1.00 85.25 185 PHE A CA 1
ATOM 1412 C C . PHE A 1 185 ? -5.984 -10.164 -6.769 1.00 85.25 185 PHE A C 1
ATOM 1414 O O . PHE A 1 185 ? -6.448 -9.958 -7.892 1.00 85.25 185 PHE A O 1
ATOM 1421 N N . ASN A 1 186 ? -6.627 -9.805 -5.647 1.00 83.50 186 ASN A N 1
ATOM 1422 C CA . ASN A 1 186 ? -7.888 -9.057 -5.605 1.00 83.50 186 ASN A CA 1
ATOM 1423 C C . ASN A 1 186 ? -8.965 -9.636 -6.554 1.00 83.50 186 ASN A C 1
ATOM 1425 O O . ASN A 1 186 ? -9.664 -8.916 -7.273 1.00 83.50 186 ASN A O 1
ATOM 1429 N N . LEU A 1 187 ? -9.057 -10.968 -6.617 1.00 79.38 187 LEU A N 1
ATOM 1430 C CA . LEU A 1 187 ? -9.887 -11.683 -7.587 1.00 79.38 187 LEU A CA 1
ATOM 1431 C C . LEU A 1 187 ? -11.393 -11.409 -7.397 1.00 79.38 187 LEU A C 1
ATOM 1433 O O . LEU A 1 187 ? -11.840 -11.168 -6.276 1.00 79.38 187 LEU A O 1
ATOM 1437 N N . PRO A 1 188 ? -12.197 -11.470 -8.480 1.00 66.19 188 PRO A N 1
ATOM 1438 C CA . PRO A 1 188 ? -11.811 -11.835 -9.850 1.00 66.19 188 PRO A CA 1
ATOM 1439 C C . PRO A 1 188 ? -11.209 -10.693 -10.689 1.00 66.19 188 PRO A C 1
ATOM 1441 O O . PRO A 1 188 ? -10.629 -10.964 -11.738 1.00 66.19 188 PRO A O 1
ATOM 1444 N N . PHE A 1 189 ? -11.337 -9.434 -10.260 1.00 70.94 189 PHE A N 1
ATOM 1445 C CA . PHE A 1 189 ? -11.020 -8.264 -11.097 1.00 70.94 189 PHE A CA 1
ATOM 1446 C C . PHE A 1 189 ? -9.601 -7.707 -10.908 1.00 70.94 189 PHE A C 1
ATOM 1448 O O . PHE A 1 189 ? -9.100 -6.999 -11.777 1.00 70.94 189 PHE A O 1
ATOM 1455 N N . GLY A 1 190 ? -8.926 -8.040 -9.811 1.00 73.06 190 GLY A N 1
ATOM 1456 C CA . GLY A 1 190 ? -7.632 -7.465 -9.441 1.00 73.06 190 GLY A CA 1
ATOM 1457 C C . GLY A 1 190 ? -6.443 -7.873 -10.309 1.00 73.06 190 GLY A C 1
ATOM 1458 O O . GLY A 1 190 ? -5.450 -7.155 -10.367 1.00 73.06 190 GLY A O 1
ATOM 1459 N N . ILE A 1 191 ? -6.562 -8.962 -11.071 1.00 80.88 191 ILE A N 1
ATOM 1460 C CA . ILE A 1 191 ? -5.576 -9.335 -12.099 1.00 80.88 191 ILE A CA 1
ATOM 1461 C C . ILE A 1 191 ? -5.670 -8.470 -13.361 1.00 80.88 191 ILE A C 1
ATOM 1463 O O . ILE A 1 191 ? -4.813 -8.586 -14.235 1.00 80.88 191 ILE A O 1
ATOM 1467 N N . GLY A 1 192 ? -6.692 -7.614 -13.478 1.00 83.69 192 GLY A N 1
ATOM 1468 C CA . GLY A 1 192 ? -6.903 -6.746 -14.636 1.00 83.69 192 GLY A CA 1
ATOM 1469 C C . GLY A 1 192 ? -5.689 -5.874 -14.955 1.00 83.69 192 GLY A C 1
ATOM 1470 O O . GLY A 1 192 ? -5.307 -5.796 -16.120 1.00 83.69 192 GLY A O 1
ATOM 1471 N N . GLY A 1 193 ? -5.025 -5.328 -13.927 1.00 86.19 193 GLY A N 1
ATOM 1472 C CA . GLY A 1 193 ? -3.797 -4.541 -14.079 1.00 86.19 193 GLY A CA 1
ATOM 1473 C C . GLY A 1 193 ? -2.681 -5.326 -14.768 1.00 86.19 193 GLY A C 1
ATOM 1474 O O . GLY A 1 193 ? -2.114 -4.853 -15.751 1.00 86.19 193 GLY A O 1
ATOM 1475 N N . TYR A 1 194 ? -2.438 -6.576 -14.351 1.00 88.69 194 TYR A N 1
ATOM 1476 C CA . TYR A 1 194 ? -1.496 -7.456 -15.048 1.00 88.69 194 TYR A CA 1
ATOM 1477 C C . TYR A 1 194 ? -1.961 -7.761 -16.469 1.00 88.69 194 TYR A C 1
ATOM 1479 O O . TYR A 1 194 ? -1.197 -7.542 -17.401 1.00 88.69 194 TYR A O 1
ATOM 1487 N N . ILE A 1 195 ? -3.204 -8.224 -16.651 1.00 87.38 195 ILE A N 1
ATOM 1488 C CA . ILE A 1 195 ? -3.750 -8.628 -17.959 1.00 87.38 195 ILE A CA 1
ATOM 1489 C C . ILE A 1 195 ? -3.674 -7.499 -18.978 1.00 87.38 195 ILE A C 1
ATOM 1491 O O . ILE A 1 195 ? -3.471 -7.762 -20.160 1.00 87.38 195 ILE A O 1
ATOM 1495 N N . GLU A 1 196 ? -3.893 -6.263 -18.556 1.00 89.81 196 GLU A N 1
ATOM 1496 C CA . GLU A 1 196 ? -3.809 -5.088 -19.408 1.00 89.81 196 GLU A CA 1
ATOM 1497 C C . GLU A 1 196 ? -2.351 -4.698 -19.658 1.00 89.81 196 GLU A C 1
ATOM 1499 O O . GLU A 1 196 ? -1.908 -4.621 -20.810 1.00 89.81 196 GLU A O 1
ATOM 1504 N N . MET A 1 197 ? -1.581 -4.516 -18.586 1.00 90.94 197 MET A N 1
ATOM 1505 C CA . MET A 1 197 ? -0.226 -3.985 -18.662 1.00 90.94 197 MET A CA 1
ATOM 1506 C C . MET A 1 197 ? 0.835 -5.015 -19.040 1.00 90.94 197 MET A C 1
ATOM 1508 O O . MET A 1 197 ? 1.974 -4.611 -19.230 1.00 90.94 197 MET A O 1
ATOM 1512 N N . MET A 1 198 ? 0.503 -6.291 -19.248 1.00 92.62 198 MET A N 1
ATOM 1513 C CA . MET A 1 198 ? 1.399 -7.293 -19.846 1.00 92.62 198 MET A CA 1
ATOM 1514 C C . MET A 1 198 ? 1.165 -7.501 -21.352 1.00 92.62 198 MET A C 1
ATOM 1516 O O . MET A 1 198 ? 1.941 -8.199 -22.003 1.00 92.62 198 MET A O 1
ATOM 1520 N N . ARG A 1 199 ? 0.117 -6.914 -21.954 1.00 92.12 199 ARG A N 1
ATOM 1521 C CA . ARG A 1 199 ? -0.209 -7.149 -23.378 1.00 92.12 199 ARG A CA 1
ATOM 1522 C C . ARG A 1 199 ? 0.916 -6.656 -24.281 1.00 92.12 199 ARG A C 1
ATOM 1524 O O . ARG A 1 199 ? 1.198 -5.461 -24.223 1.00 92.12 199 ARG A O 1
ATOM 1531 N N . PRO A 1 200 ? 1.488 -7.480 -25.179 1.00 92.69 200 PRO A N 1
ATOM 1532 C CA . PRO A 1 200 ? 2.526 -7.035 -26.112 1.00 92.69 200 PRO A CA 1
ATOM 1533 C C . PRO A 1 200 ? 2.089 -5.871 -27.008 1.00 92.69 200 PRO A C 1
ATOM 1535 O O . PRO A 1 200 ? 2.901 -5.015 -27.328 1.00 92.69 200 PRO A O 1
ATOM 1538 N N . ALA A 1 201 ? 0.800 -5.821 -27.363 1.00 90.00 201 ALA A N 1
ATOM 1539 C CA . ALA A 1 201 ? 0.222 -4.765 -28.192 1.00 90.00 2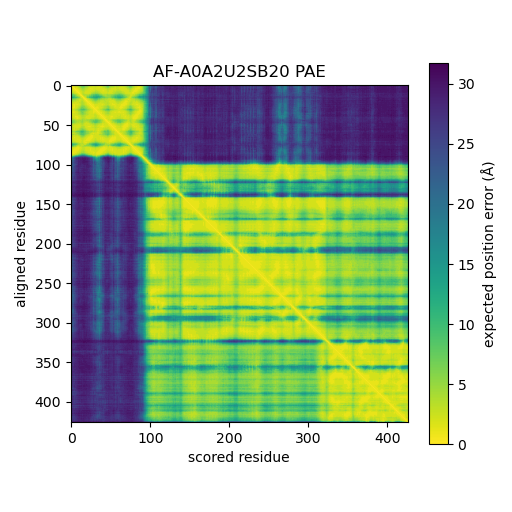01 ALA A CA 1
ATOM 1540 C C . ALA A 1 201 ? 0.099 -3.404 -27.481 1.00 90.00 201 ALA A C 1
ATOM 1542 O O . ALA A 1 201 ? -0.069 -2.392 -28.152 1.00 90.00 201 ALA A O 1
ATOM 1543 N N . LEU A 1 202 ? 0.160 -3.365 -26.144 1.00 89.81 202 LEU A N 1
ATOM 1544 C CA . LEU A 1 202 ? 0.188 -2.101 -25.413 1.00 89.81 202 LEU A CA 1
ATOM 1545 C C . LEU A 1 202 ? 1.607 -1.515 -25.525 1.00 89.81 202 LEU A C 1
ATOM 1547 O O . LEU A 1 202 ? 2.562 -2.174 -25.106 1.00 89.81 202 LEU A O 1
ATOM 1551 N N . PRO A 1 203 ? 1.796 -0.322 -26.099 1.00 88.62 203 PRO A N 1
ATOM 1552 C CA . PRO A 1 203 ? 3.128 0.244 -26.243 1.00 88.62 203 PRO A CA 1
ATOM 1553 C C . PRO A 1 203 ? 3.706 0.643 -24.879 1.00 88.62 203 PRO A C 1
ATOM 1555 O O . PRO A 1 203 ? 2.977 1.050 -23.971 1.00 88.62 203 PRO A O 1
ATOM 1558 N N . ASP A 1 204 ? 5.030 0.556 -24.739 1.00 87.00 204 ASP A N 1
ATOM 1559 C CA . ASP A 1 204 ? 5.704 1.101 -23.552 1.00 87.00 204 ASP A CA 1
ATOM 1560 C C . ASP A 1 204 ? 5.636 2.632 -23.555 1.00 87.00 204 ASP A C 1
ATOM 1562 O O . ASP A 1 204 ? 5.419 3.239 -22.511 1.00 87.00 204 ASP A O 1
ATOM 1566 N N . HIS A 1 205 ? 5.748 3.223 -24.748 1.00 81.50 205 HIS A N 1
ATOM 1567 C CA . HIS A 1 205 ? 5.550 4.637 -25.049 1.00 81.50 205 HIS A CA 1
ATOM 1568 C C . HIS A 1 205 ? 5.070 4.786 -26.500 1.00 81.50 205 HIS A C 1
ATOM 1570 O O . HIS A 1 205 ? 5.338 3.915 -27.333 1.00 81.50 205 HIS A O 1
ATOM 1576 N N . ALA A 1 206 ? 4.397 5.887 -26.820 1.00 69.69 206 ALA A N 1
ATOM 1577 C CA . ALA A 1 206 ? 4.077 6.261 -28.195 1.00 69.69 206 ALA A CA 1
ATOM 1578 C C . ALA A 1 206 ? 3.895 7.787 -28.294 1.00 69.69 206 ALA A C 1
ATOM 1580 O O . ALA A 1 206 ? 3.459 8.396 -27.325 1.00 69.69 206 ALA A O 1
ATOM 1581 N N . PRO A 1 207 ? 4.219 8.428 -29.429 1.00 67.19 207 PRO A N 1
ATOM 1582 C CA . PRO A 1 207 ? 4.040 9.869 -29.582 1.00 67.19 207 PRO A CA 1
ATOM 1583 C C . PRO A 1 207 ? 2.568 10.257 -29.811 1.00 67.19 207 PRO A C 1
ATOM 1585 O O . PRO A 1 207 ? 1.780 9.500 -30.388 1.00 67.19 207 PRO A O 1
ATOM 1588 N N . GLY A 1 208 ? 2.209 11.485 -29.423 1.00 66.00 208 GLY A N 1
ATOM 1589 C CA . GLY A 1 208 ? 0.894 12.082 -29.683 1.00 66.00 208 GLY A CA 1
ATOM 1590 C C . GLY A 1 208 ? -0.269 11.333 -29.015 1.00 66.00 208 GLY A C 1
ATOM 1591 O O . GLY A 1 208 ? -0.107 10.709 -27.971 1.00 66.00 208 GLY A O 1
ATOM 1592 N N . LEU A 1 209 ? -1.458 11.355 -29.633 1.00 61.97 209 LEU A N 1
ATOM 1593 C CA . LEU A 1 209 ? -2.658 10.684 -29.096 1.00 61.97 209 LEU A CA 1
ATOM 1594 C C . LEU A 1 209 ? -2.493 9.160 -28.928 1.00 61.97 209 LEU A C 1
ATOM 1596 O O . LEU A 1 209 ? -3.251 8.557 -28.176 1.00 61.97 209 LEU A O 1
ATOM 1600 N N . GLY A 1 210 ? -1.512 8.538 -29.596 1.00 59.91 210 GLY A N 1
ATOM 1601 C CA . GLY A 1 210 ? -1.185 7.119 -29.425 1.00 59.91 210 GLY A CA 1
ATOM 1602 C C . GLY A 1 210 ? -0.432 6.801 -28.126 1.00 59.91 210 GLY A C 1
ATOM 1603 O O . GLY A 1 210 ? -0.412 5.642 -27.717 1.00 59.91 210 GLY A O 1
ATOM 1604 N N . GLY A 1 211 ? 0.173 7.809 -27.483 1.00 60.84 211 GLY A N 1
ATOM 1605 C CA . GLY A 1 211 ? 0.853 7.710 -26.184 1.00 60.84 211 GLY A CA 1
ATOM 1606 C C . GLY A 1 211 ? -0.079 7.726 -24.984 1.00 60.84 211 GLY A C 1
ATOM 1607 O O . GLY A 1 211 ? 0.271 7.192 -23.923 1.00 60.84 211 GLY A O 1
ATOM 1608 N N . LEU A 1 212 ? -1.280 8.284 -25.170 1.00 63.94 212 LEU A N 1
ATOM 1609 C CA . LEU A 1 212 ? -2.376 8.148 -24.223 1.00 63.94 212 LEU A CA 1
ATOM 1610 C C . LEU A 1 212 ? -2.586 6.650 -23.996 1.00 63.94 212 LEU A C 1
ATOM 1612 O O . LEU A 1 212 ? -2.706 5.881 -24.947 1.00 63.94 212 LEU A O 1
ATOM 1616 N N . PHE A 1 213 ? -2.587 6.231 -22.733 1.00 76.94 213 PHE A N 1
ATOM 1617 C CA . PHE A 1 213 ? -2.748 4.831 -22.322 1.00 76.94 213 PHE A CA 1
ATOM 1618 C C . PHE A 1 213 ? -1.535 3.901 -22.513 1.00 76.94 213 PHE A C 1
ATOM 1620 O O . PHE A 1 213 ? -1.669 2.714 -22.213 1.00 76.94 213 PHE A O 1
ATOM 1627 N N . SER A 1 214 ? -0.357 4.384 -22.928 1.00 87.56 214 SER A N 1
ATOM 1628 C CA . SER A 1 214 ? 0.885 3.583 -22.890 1.00 87.56 214 SER A CA 1
ATOM 1629 C C . SER A 1 214 ? 1.241 3.127 -21.464 1.00 87.56 214 SER A C 1
ATOM 1631 O O . SER A 1 214 ? 0.730 3.674 -20.482 1.00 87.56 214 SER A O 1
ATOM 1633 N N . ARG A 1 215 ? 2.129 2.134 -21.310 1.00 90.00 215 ARG A N 1
ATOM 1634 C CA . ARG A 1 215 ? 2.561 1.682 -19.968 1.00 90.00 215 ARG A CA 1
ATOM 1635 C C . ARG A 1 215 ? 3.201 2.800 -19.151 1.00 90.00 215 ARG A C 1
ATOM 1637 O O . ARG A 1 215 ? 2.888 2.924 -17.966 1.00 90.00 215 ARG A O 1
ATOM 1644 N N . ALA A 1 216 ? 4.052 3.612 -19.782 1.00 87.69 216 ALA A N 1
ATOM 1645 C CA . ALA A 1 216 ? 4.655 4.785 -19.161 1.00 87.69 216 ALA A CA 1
ATOM 1646 C C . ALA A 1 216 ? 3.579 5.765 -18.684 1.00 87.69 216 ALA A C 1
ATOM 1648 O O . ALA A 1 216 ? 3.527 6.094 -17.500 1.00 87.69 216 ALA A O 1
ATOM 1649 N N . TRP A 1 217 ? 2.651 6.135 -19.572 1.00 86.62 217 TRP A N 1
ATOM 1650 C CA . TRP A 1 217 ? 1.578 7.067 -19.242 1.00 86.62 217 TRP A CA 1
ATOM 1651 C C . TRP A 1 217 ? 0.712 6.557 -18.085 1.00 86.62 217 TRP A C 1
ATOM 1653 O O . TRP A 1 217 ? 0.443 7.303 -17.149 1.00 86.62 217 TRP A O 1
ATOM 1663 N N . ARG A 1 218 ? 0.318 5.278 -18.091 1.00 88.50 218 ARG A N 1
ATOM 1664 C CA . ARG A 1 218 ? -0.472 4.676 -17.001 1.00 88.50 218 ARG A CA 1
ATOM 1665 C C . ARG A 1 218 ? 0.290 4.702 -15.682 1.00 88.50 218 ARG A C 1
ATOM 1667 O O . ARG A 1 218 ? -0.225 5.202 -14.687 1.00 88.50 218 ARG A O 1
ATOM 1674 N N . THR A 1 219 ? 1.542 4.254 -15.698 1.00 91.56 219 THR A N 1
ATOM 1675 C CA . THR A 1 219 ? 2.388 4.225 -14.500 1.00 91.56 219 THR A CA 1
ATOM 1676 C C . THR A 1 219 ? 2.581 5.632 -13.921 1.00 91.56 219 THR A C 1
ATOM 1678 O O . THR A 1 219 ? 2.417 5.836 -12.723 1.00 91.56 219 THR A O 1
ATOM 1681 N N . VAL A 1 220 ? 2.871 6.633 -14.758 1.00 88.94 220 VAL A N 1
ATOM 1682 C CA . VAL A 1 220 ? 3.190 7.997 -14.302 1.00 88.94 220 VAL A CA 1
ATOM 1683 C C . VAL A 1 220 ? 1.944 8.837 -13.991 1.00 88.94 220 VAL A C 1
ATOM 1685 O O . VAL A 1 220 ? 1.947 9.608 -13.033 1.00 88.94 220 VAL A O 1
ATOM 1688 N N . ARG A 1 221 ? 0.880 8.743 -14.796 1.00 85.88 221 ARG A N 1
ATOM 1689 C CA . ARG A 1 221 ? -0.307 9.616 -14.687 1.00 85.88 221 ARG A CA 1
ATOM 1690 C C . ARG A 1 221 ? -1.467 8.996 -13.917 1.00 85.88 221 ARG A C 1
ATOM 1692 O O . ARG A 1 221 ? -2.292 9.754 -13.417 1.00 85.88 221 ARG A O 1
ATOM 1699 N N . GLN A 1 222 ? -1.557 7.668 -13.837 1.00 86.69 222 GLN A N 1
ATOM 1700 C CA . GLN A 1 222 ? -2.645 6.983 -13.126 1.00 86.69 222 GLN A CA 1
ATOM 1701 C C . GLN A 1 222 ? -2.160 6.358 -11.820 1.00 86.69 222 GLN A C 1
ATOM 1703 O O . GLN A 1 222 ? -2.732 6.623 -10.769 1.00 86.69 222 GLN A O 1
ATOM 1708 N N . GLU A 1 223 ? -1.086 5.573 -11.877 1.00 91.56 223 GLU A N 1
ATOM 1709 C CA . GLU A 1 223 ? -0.636 4.766 -10.739 1.00 91.56 223 GLU A CA 1
ATOM 1710 C C . GLU A 1 223 ? 0.168 5.587 -9.732 1.00 91.56 223 GLU A C 1
ATOM 1712 O O . GLU A 1 223 ? -0.112 5.570 -8.533 1.00 91.56 223 GLU A O 1
ATOM 1717 N N . TRP A 1 224 ? 1.146 6.358 -10.212 1.00 92.44 224 TRP A N 1
ATOM 1718 C CA . TRP A 1 224 ? 2.029 7.136 -9.350 1.00 92.44 224 TRP A CA 1
ATOM 1719 C C . TRP A 1 224 ? 1.291 8.129 -8.433 1.00 92.44 224 TRP A C 1
ATOM 1721 O O . TRP A 1 224 ? 1.602 8.133 -7.244 1.00 92.44 224 TRP A O 1
ATOM 1731 N N . PRO A 1 225 ? 0.292 8.918 -8.882 1.00 89.25 225 PRO A N 1
ATOM 1732 C CA . PRO A 1 225 ? -0.444 9.810 -7.986 1.00 89.25 225 PRO A CA 1
ATOM 1733 C C . PRO A 1 225 ? -1.135 9.083 -6.825 1.00 89.25 225 PRO A C 1
ATOM 1735 O O . PRO A 1 225 ? -1.138 9.597 -5.708 1.00 89.25 225 PRO A O 1
ATOM 1738 N N . VAL A 1 226 ? -1.670 7.879 -7.067 1.00 86.31 226 VAL A N 1
ATOM 1739 C CA . VAL A 1 226 ? -2.297 7.050 -6.023 1.00 86.31 226 VAL A CA 1
ATOM 1740 C C . VAL A 1 226 ? -1.242 6.540 -5.044 1.00 86.31 226 VAL A C 1
ATOM 1742 O O . VAL A 1 226 ? -1.392 6.701 -3.834 1.00 86.31 226 VAL A O 1
ATOM 1745 N N . ILE A 1 227 ? -0.136 5.990 -5.554 1.00 92.31 227 ILE A N 1
ATOM 1746 C CA . ILE A 1 227 ? 0.980 5.499 -4.731 1.00 92.31 227 ILE A CA 1
ATOM 1747 C C . ILE A 1 227 ? 1.547 6.633 -3.872 1.00 92.31 227 ILE A C 1
ATOM 1749 O O . ILE A 1 227 ? 1.750 6.456 -2.672 1.00 92.31 227 ILE A O 1
ATOM 1753 N N . LYS A 1 228 ? 1.763 7.810 -4.466 1.00 89.38 228 LYS A N 1
ATOM 1754 C CA . LYS A 1 228 ? 2.260 8.994 -3.766 1.00 89.38 228 LYS A CA 1
ATOM 1755 C C . LYS A 1 228 ? 1.311 9.403 -2.641 1.00 89.38 228 LYS A C 1
ATOM 1757 O O . LYS A 1 228 ? 1.775 9.582 -1.523 1.00 89.38 228 LYS A O 1
ATOM 1762 N N . ALA A 1 229 ? 0.006 9.495 -2.907 1.00 82.19 229 ALA A N 1
ATOM 1763 C CA . ALA A 1 229 ? -0.983 9.867 -1.895 1.00 82.19 229 ALA A CA 1
ATOM 1764 C C . ALA A 1 229 ? -1.011 8.883 -0.709 1.00 82.19 229 ALA A C 1
ATOM 1766 O O . ALA A 1 229 ? -1.082 9.310 0.443 1.00 82.19 229 ALA A O 1
ATOM 1767 N N . LEU A 1 230 ? -0.894 7.577 -0.975 1.00 84.19 230 LEU A N 1
ATOM 1768 C CA . LEU A 1 230 ? -0.799 6.553 0.073 1.00 84.19 230 LEU A CA 1
ATOM 1769 C C . LEU A 1 230 ? 0.479 6.719 0.910 1.00 84.19 230 LEU A C 1
ATOM 1771 O O . LEU A 1 230 ? 0.415 6.724 2.141 1.00 84.19 230 LEU A O 1
ATOM 1775 N N . LEU A 1 231 ? 1.630 6.913 0.260 1.00 88.56 231 LEU A N 1
ATOM 1776 C CA . LEU A 1 231 ? 2.914 7.101 0.942 1.00 88.56 231 LEU A CA 1
ATOM 1777 C C . LEU A 1 231 ? 2.963 8.415 1.741 1.00 88.56 231 LEU A C 1
ATOM 1779 O O . LEU A 1 231 ? 3.450 8.403 2.870 1.00 88.56 231 LEU A O 1
ATOM 1783 N N . ASP A 1 232 ? 2.409 9.510 1.207 1.00 83.25 232 ASP A N 1
ATOM 1784 C CA . ASP A 1 232 ? 2.238 10.796 1.905 1.00 83.25 232 ASP A CA 1
ATOM 1785 C C . ASP A 1 232 ? 1.387 10.632 3.174 1.00 83.25 232 ASP A C 1
ATOM 1787 O O . ASP A 1 232 ? 1.676 11.232 4.209 1.00 83.25 232 ASP A O 1
ATOM 1791 N N . ALA A 1 233 ? 0.365 9.772 3.122 1.00 76.31 233 ALA A N 1
ATOM 1792 C CA . ALA A 1 233 ? -0.472 9.412 4.266 1.00 76.31 233 ALA A CA 1
ATOM 1793 C C . ALA A 1 233 ? 0.197 8.406 5.228 1.00 76.31 233 ALA A C 1
ATOM 1795 O O . ALA A 1 233 ? -0.450 7.894 6.147 1.00 76.31 233 ALA A O 1
ATOM 1796 N N . GLY A 1 234 ? 1.478 8.082 5.024 1.00 82.25 234 GLY A N 1
ATOM 1797 C CA . GLY A 1 234 ? 2.237 7.147 5.853 1.00 82.25 234 GLY A CA 1
ATOM 1798 C C . GLY A 1 234 ? 1.873 5.675 5.638 1.00 82.25 234 GLY A C 1
ATOM 1799 O O . GLY A 1 234 ? 2.215 4.838 6.479 1.00 82.25 234 GLY A O 1
ATOM 1800 N N . GLN A 1 235 ? 1.193 5.338 4.538 1.00 86.94 235 GLN A N 1
ATOM 1801 C CA . GLN A 1 235 ? 0.730 3.985 4.230 1.00 86.94 235 GLN A CA 1
ATOM 1802 C C . GLN A 1 235 ? 1.642 3.316 3.198 1.00 86.94 235 GLN A C 1
ATOM 1804 O O . GLN A 1 235 ? 1.722 3.782 2.060 1.00 86.94 235 GLN A O 1
ATOM 1809 N N . PRO A 1 236 ? 2.321 2.209 3.549 1.00 94.00 236 PRO A N 1
ATOM 1810 C CA . PRO A 1 236 ? 3.047 1.432 2.559 1.00 94.00 236 PRO A CA 1
ATOM 1811 C C . PRO A 1 236 ? 2.082 0.844 1.522 1.00 94.00 236 PRO A C 1
ATOM 1813 O O . PRO A 1 236 ? 0.979 0.408 1.854 1.00 94.00 236 PRO A O 1
ATOM 1816 N N . CYS A 1 237 ? 2.507 0.821 0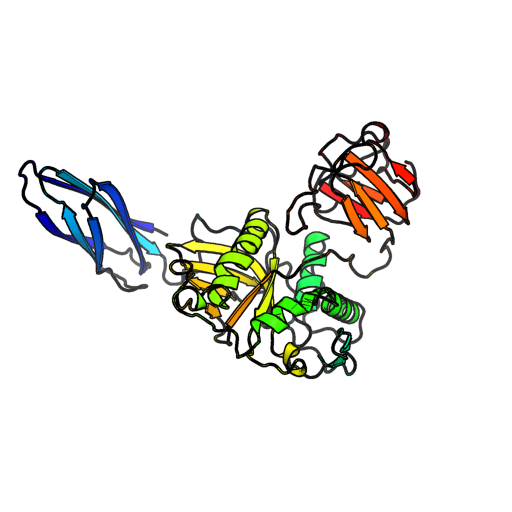.264 1.00 94.94 237 CYS A N 1
ATOM 1817 C CA . CYS A 1 237 ? 1.664 0.491 -0.879 1.00 94.94 237 CYS A CA 1
ATOM 1818 C C . CYS A 1 237 ? 2.169 -0.788 -1.563 1.00 94.94 237 CYS A C 1
ATOM 1820 O O . CYS A 1 237 ? 3.271 -0.778 -2.123 1.00 94.94 237 CYS A O 1
ATOM 1822 N N . PRO A 1 238 ? 1.418 -1.906 -1.517 1.00 96.50 238 PRO A N 1
ATOM 1823 C CA . PRO A 1 238 ? 1.723 -3.074 -2.333 1.00 96.50 238 PRO A CA 1
ATOM 1824 C C . PRO A 1 238 ? 1.677 -2.713 -3.813 1.00 96.50 238 PRO A C 1
ATOM 1826 O O . PRO A 1 238 ? 0.742 -2.052 -4.261 1.00 96.50 238 PRO A O 1
ATOM 1829 N N . LEU A 1 239 ? 2.669 -3.158 -4.573 1.00 96.69 239 LEU A N 1
ATOM 1830 C CA . LEU A 1 239 ? 2.788 -2.892 -5.999 1.00 96.69 239 LEU A CA 1
ATOM 1831 C C . LEU A 1 239 ? 2.816 -4.197 -6.783 1.00 96.69 239 LEU A C 1
ATOM 1833 O O . LEU A 1 239 ? 3.513 -5.141 -6.405 1.00 96.69 239 LEU A O 1
ATOM 1837 N N . GLY A 1 240 ? 2.111 -4.215 -7.909 1.00 95.12 240 GLY A N 1
ATOM 1838 C CA . GLY A 1 240 ? 2.242 -5.234 -8.937 1.00 95.12 240 GLY A CA 1
ATOM 1839 C C . GLY A 1 240 ? 3.228 -4.776 -10.000 1.00 95.12 240 GLY A C 1
ATOM 1840 O O . GLY A 1 240 ? 3.082 -3.688 -10.554 1.00 95.12 240 GLY A O 1
ATOM 1841 N N . LEU A 1 241 ? 4.236 -5.595 -10.285 1.00 94.81 241 LEU A N 1
ATOM 1842 C CA . LEU A 1 241 ? 5.297 -5.315 -11.248 1.00 94.81 241 LEU A CA 1
ATOM 1843 C C . LEU A 1 241 ? 5.097 -6.143 -12.512 1.00 94.81 241 LEU A C 1
ATOM 1845 O O . LEU A 1 241 ? 5.056 -7.376 -12.464 1.00 94.81 241 LEU A O 1
ATOM 1849 N N . VAL A 1 242 ? 5.043 -5.471 -13.658 1.00 94.19 242 VAL A N 1
ATOM 1850 C CA . VAL A 1 242 ? 5.014 -6.132 -14.960 1.00 94.19 242 VAL A CA 1
ATOM 1851 C C . VAL A 1 242 ? 6.437 -6.404 -15.420 1.00 94.19 242 VAL A C 1
ATOM 1853 O O . VAL A 1 242 ? 7.172 -5.486 -15.790 1.00 94.19 242 VAL A O 1
ATOM 1856 N N . ARG A 1 243 ? 6.798 -7.685 -15.456 1.00 90.31 243 ARG A N 1
ATOM 1857 C CA . ARG A 1 243 ? 8.134 -8.165 -15.845 1.00 90.31 243 ARG A CA 1
ATOM 1858 C C . ARG A 1 243 ? 8.139 -8.976 -17.134 1.00 90.31 243 ARG A C 1
ATOM 1860 O O . ARG A 1 243 ? 9.198 -9.286 -17.672 1.00 90.31 243 ARG A O 1
ATOM 1867 N N . VAL A 1 244 ? 6.958 -9.326 -17.634 1.00 91.00 244 VAL A N 1
ATOM 1868 C CA . VAL A 1 244 ? 6.778 -10.098 -18.861 1.00 91.00 244 VAL A CA 1
ATOM 1869 C C . VAL A 1 244 ? 5.757 -9.416 -19.764 1.00 91.00 244 VAL A C 1
ATOM 1871 O O . VAL A 1 244 ? 4.745 -8.897 -19.298 1.00 91.00 244 VAL A O 1
ATOM 1874 N N . LYS A 1 245 ? 6.003 -9.447 -21.078 1.00 93.75 245 LYS A N 1
ATOM 1875 C CA . LYS A 1 245 ? 5.008 -9.080 -22.089 1.00 93.75 245 LYS A CA 1
ATOM 1876 C C . LYS A 1 245 ? 4.483 -10.339 -22.761 1.00 93.75 245 LYS A C 1
ATOM 1878 O O . LYS A 1 245 ? 5.211 -11.006 -23.493 1.00 93.75 245 LYS A O 1
ATOM 1883 N N . SER A 1 246 ? 3.229 -10.688 -22.508 1.00 91.00 246 SER A N 1
ATOM 1884 C CA . SER A 1 246 ? 2.591 -11.860 -23.102 1.00 91.00 246 SER A CA 1
ATOM 1885 C C . SER A 1 246 ? 1.072 -11.736 -23.083 1.00 91.00 246 SER A C 1
ATOM 1887 O O . SER A 1 246 ? 0.511 -11.048 -22.243 1.00 91.00 246 SER A O 1
ATOM 1889 N N . THR A 1 247 ? 0.386 -12.400 -24.008 1.00 88.94 247 THR A N 1
ATOM 1890 C CA . THR A 1 247 ? -1.063 -12.638 -23.911 1.00 88.94 247 THR A CA 1
ATOM 1891 C C . THR A 1 247 ? -1.383 -13.947 -23.183 1.00 88.94 247 THR A C 1
ATOM 1893 O O . THR A 1 247 ? -2.548 -14.227 -22.912 1.00 88.94 247 THR A O 1
ATOM 1896 N N . ASP A 1 248 ? -0.365 -14.750 -22.859 1.00 86.56 248 ASP A N 1
ATOM 1897 C CA . ASP A 1 248 ? -0.520 -16.022 -22.166 1.00 86.56 248 ASP A CA 1
ATOM 1898 C C . ASP A 1 248 ? -0.673 -15.809 -20.655 1.00 86.56 248 ASP A C 1
ATOM 1900 O O . ASP A 1 248 ? 0.294 -15.530 -19.944 1.00 86.56 248 ASP A O 1
ATOM 1904 N N . LEU A 1 249 ? -1.896 -15.987 -20.152 1.00 80.94 249 LEU A N 1
ATOM 1905 C CA . LEU A 1 249 ? -2.216 -15.837 -18.731 1.00 80.94 249 LEU A CA 1
ATOM 1906 C C . LEU A 1 249 ? -1.500 -16.857 -17.834 1.00 80.94 249 LEU A C 1
ATOM 1908 O O . LEU A 1 249 ? -1.357 -16.622 -16.635 1.00 80.94 249 LEU A O 1
ATOM 1912 N N . ARG A 1 250 ? -0.992 -17.965 -18.388 1.00 79.00 250 ARG A N 1
ATOM 1913 C CA . ARG A 1 250 ? -0.175 -18.929 -17.630 1.00 79.00 250 ARG A CA 1
ATOM 1914 C C . ARG A 1 250 ? 1.153 -18.318 -17.177 1.00 79.00 250 ARG A C 1
ATOM 1916 O O . ARG A 1 250 ? 1.734 -18.792 -16.210 1.00 79.00 250 ARG A O 1
ATOM 1923 N N . ARG A 1 251 ? 1.592 -17.235 -17.828 1.00 83.06 251 ARG A N 1
ATOM 1924 C CA . ARG A 1 251 ? 2.814 -16.487 -17.506 1.00 83.06 251 ARG A CA 1
ATOM 1925 C C . ARG A 1 251 ? 2.596 -15.382 -16.472 1.00 83.06 251 ARG A C 1
ATOM 1927 O O . ARG A 1 251 ? 3.524 -14.635 -16.185 1.00 83.06 251 ARG A O 1
ATOM 1934 N N . LEU A 1 252 ? 1.399 -15.263 -15.881 1.00 80.75 252 LEU A N 1
ATOM 1935 C CA . LEU A 1 252 ? 1.146 -14.286 -14.812 1.00 80.75 252 LEU A CA 1
ATOM 1936 C C . LEU A 1 252 ? 2.118 -14.439 -13.635 1.00 80.75 252 LEU A C 1
ATOM 1938 O O . LEU A 1 252 ? 2.489 -13.434 -13.042 1.00 80.75 252 LEU A O 1
ATOM 1942 N N . GLY A 1 253 ? 2.558 -15.665 -13.335 1.00 78.62 253 GLY A N 1
ATOM 1943 C CA . GLY A 1 253 ? 3.543 -15.937 -12.283 1.00 78.62 253 GLY A CA 1
ATOM 1944 C C . GLY A 1 253 ? 4.968 -15.448 -12.581 1.00 78.62 253 GLY A C 1
ATOM 1945 O O . GLY A 1 253 ? 5.807 -15.498 -11.692 1.00 78.62 253 GLY A O 1
ATOM 1946 N N . GLU A 1 254 ? 5.260 -14.983 -13.802 1.00 85.25 254 GLU A N 1
ATOM 1947 C CA . GLU A 1 254 ? 6.541 -14.333 -14.136 1.00 85.25 254 GLU A CA 1
ATOM 1948 C C . GLU A 1 254 ? 6.550 -12.838 -13.774 1.00 85.25 254 GLU A C 1
ATOM 1950 O O . GLU A 1 254 ? 7.609 -12.208 -13.758 1.00 85.25 254 GLU A O 1
ATOM 1955 N N . ASN A 1 255 ? 5.376 -12.262 -13.497 1.00 88.94 255 ASN A N 1
ATOM 1956 C CA . ASN A 1 255 ? 5.262 -10.949 -12.874 1.00 88.94 255 ASN A CA 1
ATOM 1957 C C . ASN A 1 255 ? 5.559 -11.046 -11.372 1.00 88.94 255 ASN A C 1
ATOM 1959 O O . ASN A 1 255 ? 5.721 -12.134 -10.823 1.00 88.94 255 ASN A O 1
ATOM 1963 N N . HIS A 1 256 ? 5.656 -9.904 -10.697 1.00 92.62 256 HIS A N 1
ATOM 1964 C CA . HIS A 1 256 ? 6.135 -9.866 -9.315 1.00 92.62 256 HIS A CA 1
ATOM 1965 C C . HIS A 1 256 ? 5.348 -8.884 -8.458 1.00 92.62 256 HIS A C 1
ATOM 1967 O O . HIS A 1 256 ? 4.723 -7.973 -8.989 1.00 92.62 256 HIS A O 1
ATOM 1973 N N . GLN A 1 257 ? 5.378 -9.062 -7.140 1.00 94.56 257 GLN A N 1
ATOM 1974 C CA . GLN A 1 257 ? 4.768 -8.138 -6.187 1.00 94.56 257 GLN A CA 1
ATOM 1975 C C . GLN A 1 257 ? 5.782 -7.705 -5.138 1.00 94.56 257 GLN A C 1
ATOM 1977 O O . GLN A 1 257 ? 6.522 -8.526 -4.598 1.00 94.56 257 GLN A O 1
ATOM 1982 N N . VAL A 1 258 ? 5.785 -6.409 -4.844 1.00 96.31 258 VAL A N 1
ATOM 1983 C CA . VAL A 1 258 ? 6.691 -5.764 -3.884 1.00 96.31 258 VAL A CA 1
ATOM 1984 C C . VAL A 1 258 ? 5.913 -4.774 -3.021 1.00 96.31 258 VAL A C 1
ATOM 1986 O O . VAL A 1 258 ? 4.735 -4.524 -3.269 1.00 96.31 258 VAL A O 1
ATOM 1989 N N . LEU A 1 259 ? 6.552 -4.197 -2.007 1.00 97.50 259 LEU A N 1
ATOM 1990 C CA . LEU A 1 259 ? 5.940 -3.192 -1.138 1.00 97.50 259 LEU A CA 1
ATOM 1991 C C . LEU A 1 259 ? 6.717 -1.880 -1.203 1.00 97.50 259 LEU A C 1
ATOM 1993 O O . LEU A 1 259 ? 7.854 -1.833 -0.741 1.00 97.50 259 LEU A O 1
ATOM 1997 N N . ALA A 1 260 ? 6.115 -0.807 -1.713 1.00 97.12 260 ALA A N 1
ATOM 1998 C CA . ALA A 1 260 ? 6.686 0.529 -1.572 1.00 97.12 260 ALA A CA 1
ATOM 1999 C C . ALA A 1 260 ? 6.470 1.046 -0.147 1.00 97.12 260 ALA A C 1
ATOM 2001 O O . ALA A 1 260 ? 5.351 1.023 0.361 1.00 97.12 260 ALA A O 1
ATOM 2002 N N . TYR A 1 261 ? 7.538 1.520 0.494 1.00 95.56 261 TYR A N 1
ATOM 2003 C CA . TYR A 1 261 ? 7.497 2.035 1.871 1.00 95.56 261 TYR A CA 1
ATOM 2004 C C . TYR A 1 261 ? 8.021 3.471 2.000 1.00 95.56 261 TYR A C 1
ATOM 2006 O O . TYR A 1 261 ? 8.021 4.041 3.093 1.00 95.56 261 TYR A O 1
ATOM 2014 N N . GLY A 1 262 ? 8.448 4.063 0.890 1.00 94.50 262 GLY A N 1
ATOM 2015 C CA . GLY A 1 262 ? 8.838 5.458 0.802 1.00 94.50 262 GLY A CA 1
ATOM 2016 C C . GLY A 1 262 ? 9.195 5.828 -0.627 1.00 94.50 262 GLY A C 1
ATOM 2017 O O . GLY A 1 262 ? 9.311 4.961 -1.502 1.00 94.50 262 GLY A O 1
ATOM 2018 N N . TYR A 1 263 ? 9.406 7.115 -0.851 1.00 94.94 263 TYR A N 1
ATOM 2019 C CA . TYR A 1 263 ? 9.858 7.619 -2.134 1.00 94.94 263 TYR A CA 1
ATOM 2020 C C . TYR A 1 263 ? 10.713 8.874 -1.979 1.00 94.94 263 TYR A C 1
ATOM 2022 O O . TYR A 1 263 ? 10.690 9.536 -0.943 1.00 94.94 263 TYR A O 1
ATOM 2030 N N . ASP A 1 264 ? 11.426 9.214 -3.041 1.00 91.62 264 ASP A N 1
ATOM 2031 C CA . ASP A 1 264 ? 12.131 10.475 -3.199 1.00 91.62 264 ASP A CA 1
ATOM 2032 C C . ASP A 1 264 ? 11.944 11.001 -4.628 1.00 91.62 264 ASP A C 1
ATOM 2034 O O . ASP A 1 264 ? 11.921 10.199 -5.561 1.00 91.62 264 ASP A O 1
ATOM 2038 N N . VAL A 1 265 ? 11.778 12.311 -4.814 1.00 88.00 265 VAL A N 1
ATOM 2039 C CA . VAL A 1 265 ? 11.700 12.935 -6.145 1.00 88.00 265 VAL A CA 1
ATOM 2040 C C . VAL A 1 265 ? 12.676 14.100 -6.203 1.00 88.00 265 VAL A C 1
ATOM 2042 O O . VAL A 1 265 ? 12.440 15.138 -5.587 1.00 88.00 265 VAL A O 1
ATOM 2045 N N . GLU A 1 266 ? 13.730 13.947 -6.998 1.00 83.19 266 GLU A N 1
ATOM 2046 C CA . GLU A 1 266 ? 14.736 14.984 -7.241 1.00 83.19 266 GLU A CA 1
ATOM 2047 C C . GLU A 1 266 ? 14.770 15.317 -8.735 1.00 83.19 266 GLU A C 1
ATOM 2049 O O . GLU A 1 266 ? 14.944 14.427 -9.560 1.00 83.19 266 GLU A O 1
ATOM 2054 N N . ASP A 1 267 ? 14.560 16.586 -9.101 1.00 82.44 267 ASP A N 1
ATOM 2055 C CA . ASP A 1 267 ? 14.596 17.069 -10.495 1.00 82.44 267 ASP A CA 1
ATOM 2056 C C . ASP A 1 267 ? 13.728 16.253 -11.480 1.00 82.44 267 ASP A C 1
ATOM 2058 O O . ASP A 1 267 ? 14.050 16.089 -12.654 1.00 82.44 267 ASP A O 1
ATOM 2062 N N . GLY A 1 268 ? 12.595 15.736 -10.992 1.00 80.50 268 GLY A N 1
ATOM 2063 C CA . GLY A 1 268 ? 11.682 14.892 -11.765 1.00 80.50 268 GLY A CA 1
ATOM 2064 C C . GLY A 1 268 ? 12.073 13.413 -11.820 1.00 80.50 268 GLY A C 1
ATOM 2065 O O . GLY A 1 268 ? 11.319 12.620 -12.371 1.00 80.50 268 GLY A O 1
ATOM 2066 N N . LEU A 1 269 ? 13.178 13.001 -11.203 1.00 87.00 269 LEU A N 1
ATOM 2067 C CA . LEU A 1 269 ? 13.549 11.597 -11.045 1.00 87.00 269 LEU A CA 1
ATOM 2068 C C . LEU A 1 269 ? 12.962 11.042 -9.748 1.00 87.00 269 LEU A C 1
ATOM 2070 O O . LEU A 1 269 ? 13.364 11.411 -8.647 1.00 87.00 269 LEU A O 1
ATOM 2074 N N . LEU A 1 270 ? 12.013 10.125 -9.889 1.00 90.44 270 LEU A N 1
ATOM 2075 C CA . LEU A 1 270 ? 11.439 9.361 -8.794 1.00 90.44 270 LEU A CA 1
ATOM 2076 C C . LEU A 1 270 ? 12.340 8.175 -8.441 1.00 90.44 270 LEU A C 1
ATOM 2078 O O . LEU A 1 270 ? 12.643 7.337 -9.289 1.00 90.44 270 LEU A O 1
ATOM 2082 N N . THR A 1 271 ? 12.671 8.054 -7.161 1.00 92.81 271 THR A N 1
ATOM 2083 C CA . THR A 1 271 ? 13.169 6.831 -6.530 1.00 92.81 271 THR A CA 1
ATOM 2084 C C . THR A 1 271 ? 12.092 6.271 -5.611 1.00 92.81 271 THR A C 1
ATOM 2086 O O . THR A 1 271 ? 11.695 6.916 -4.647 1.00 92.81 271 THR A O 1
ATOM 2089 N N . LEU A 1 272 ? 11.638 5.049 -5.869 1.00 94.94 272 LEU A N 1
ATOM 2090 C CA . LEU A 1 272 ? 10.787 4.283 -4.963 1.00 94.94 272 LEU A CA 1
ATOM 2091 C C . LEU A 1 272 ? 11.646 3.355 -4.106 1.00 94.94 272 LEU A C 1
ATOM 2093 O O . LEU A 1 272 ? 12.408 2.535 -4.631 1.00 94.94 272 LEU A O 1
ATOM 2097 N N . PHE A 1 273 ? 11.487 3.456 -2.789 1.00 94.50 273 PHE A N 1
ATOM 2098 C CA . PHE A 1 273 ? 12.089 2.537 -1.831 1.00 94.50 273 PHE A CA 1
ATOM 2099 C C . PHE A 1 273 ? 11.134 1.376 -1.585 1.00 94.50 273 PHE A C 1
ATOM 2101 O O . PHE A 1 273 ? 9.974 1.591 -1.211 1.00 94.50 273 PHE A O 1
ATOM 2108 N N . ILE A 1 274 ? 11.614 0.149 -1.804 1.00 95.62 274 ILE A N 1
ATOM 2109 C CA . ILE A 1 274 ? 10.756 -1.033 -1.762 1.00 95.62 274 ILE A CA 1
ATOM 2110 C C . ILE A 1 274 ? 11.303 -2.156 -0.877 1.00 95.62 274 ILE A C 1
ATOM 2112 O O . ILE A 1 274 ? 12.510 -2.351 -0.752 1.00 95.62 274 ILE A O 1
ATOM 2116 N N . TYR A 1 275 ? 10.391 -2.917 -0.284 1.00 95.81 275 TYR A N 1
ATOM 2117 C CA . TYR A 1 275 ? 10.658 -4.253 0.225 1.00 95.81 275 TYR A CA 1
ATOM 2118 C C . TYR A 1 275 ? 10.324 -5.259 -0.880 1.00 95.81 275 TYR A C 1
ATOM 2120 O O . TYR A 1 275 ? 9.162 -5.387 -1.276 1.00 95.81 275 TYR A O 1
ATOM 2128 N N . ASP A 1 276 ? 11.350 -5.951 -1.378 1.00 94.06 276 ASP A N 1
ATOM 2129 C CA . ASP A 1 276 ? 11.205 -7.086 -2.288 1.00 94.06 276 ASP A CA 1
ATOM 2130 C C . ASP A 1 276 ? 11.449 -8.401 -1.517 1.00 94.06 276 ASP A C 1
ATOM 2132 O O . ASP A 1 276 ? 12.585 -8.666 -1.106 1.00 94.06 276 ASP A O 1
ATOM 2136 N N . PRO A 1 277 ? 10.423 -9.260 -1.356 1.00 91.94 277 PRO A N 1
ATOM 2137 C CA . PRO A 1 277 ? 10.560 -10.561 -0.703 1.00 91.94 277 PRO A CA 1
ATOM 2138 C C . PRO A 1 277 ? 11.618 -11.498 -1.311 1.00 91.94 277 PRO A C 1
ATOM 2140 O O . PRO A 1 277 ? 12.034 -12.444 -0.647 1.00 91.94 277 PRO A O 1
ATOM 2143 N N . ASN A 1 278 ? 12.071 -11.277 -2.547 1.00 88.44 278 ASN A N 1
ATOM 2144 C CA . ASN A 1 278 ? 13.109 -12.091 -3.187 1.00 88.44 278 ASN A CA 1
ATOM 2145 C C . ASN A 1 278 ? 14.531 -11.752 -2.703 1.00 88.44 278 ASN A C 1
ATOM 2147 O O . ASN A 1 278 ? 15.425 -12.580 -2.858 1.00 88.44 278 ASN A O 1
ATOM 2151 N N . TYR A 1 279 ? 14.751 -10.569 -2.117 1.00 82.31 279 TYR A N 1
ATOM 2152 C CA . TYR A 1 279 ? 16.090 -10.060 -1.770 1.00 82.31 279 TYR A CA 1
ATOM 2153 C C . TYR A 1 279 ? 16.321 -9.904 -0.259 1.00 82.31 279 TYR A C 1
ATOM 2155 O O . TYR A 1 279 ? 17.372 -9.442 0.167 1.00 82.31 279 TYR A O 1
ATOM 2163 N N . GLY A 1 280 ? 15.380 -10.345 0.576 1.00 74.44 280 GLY A N 1
ATOM 2164 C CA . GLY A 1 280 ? 15.524 -10.310 2.032 1.00 74.44 280 GLY A CA 1
ATOM 2165 C C . GLY A 1 280 ? 15.394 -8.900 2.620 1.00 74.44 280 GLY A C 1
ATOM 2166 O O . GLY A 1 280 ? 15.179 -7.912 1.925 1.00 74.44 280 GLY A O 1
ATOM 2167 N N . GLN A 1 281 ? 15.472 -8.803 3.947 1.00 76.19 281 GLN A N 1
ATOM 2168 C CA . GLN A 1 281 ? 15.074 -7.594 4.682 1.00 76.19 281 GLN A CA 1
ATOM 2169 C C . GLN A 1 281 ? 16.140 -6.482 4.768 1.00 76.19 281 GLN A C 1
ATOM 2171 O O . GLN A 1 281 ? 15.826 -5.362 5.173 1.00 76.19 281 GLN A O 1
ATOM 2176 N N . THR A 1 282 ? 17.404 -6.785 4.455 1.00 65.62 282 THR A N 1
ATOM 2177 C CA . THR A 1 282 ? 18.535 -5.843 4.573 1.00 65.62 282 THR A CA 1
ATOM 2178 C C . THR A 1 282 ? 18.950 -5.224 3.246 1.00 65.62 282 THR A C 1
ATOM 2180 O O . THR A 1 282 ? 19.600 -4.176 3.244 1.00 65.62 282 THR A O 1
ATOM 2183 N N . GLU A 1 283 ? 18.570 -5.843 2.131 1.00 68.50 283 GLU A N 1
ATOM 2184 C CA . GLU A 1 283 ? 18.905 -5.350 0.803 1.00 68.50 283 GLU A CA 1
ATOM 2185 C C . GLU A 1 283 ? 18.081 -4.112 0.456 1.00 68.50 283 GLU A C 1
ATOM 2187 O O . GLU A 1 283 ? 16.867 -4.046 0.661 1.00 68.50 283 GLU A O 1
ATOM 2192 N N . ARG A 1 284 ? 18.755 -3.097 -0.085 1.00 77.56 284 ARG A N 1
ATOM 2193 C CA . ARG A 1 284 ? 18.130 -1.822 -0.455 1.00 77.56 284 ARG A CA 1
ATOM 2194 C C . ARG A 1 284 ? 17.720 -1.849 -1.920 1.00 77.56 284 ARG A C 1
ATOM 2196 O O . ARG A 1 284 ? 18.346 -1.200 -2.756 1.00 77.56 284 ARG A O 1
ATOM 2203 N N . VAL A 1 285 ? 16.668 -2.603 -2.217 1.00 83.44 285 VAL A N 1
ATOM 2204 C CA . VAL A 1 285 ? 16.094 -2.673 -3.564 1.00 83.44 285 VAL A CA 1
ATOM 2205 C C . VAL A 1 285 ? 15.278 -1.411 -3.867 1.00 83.44 285 VAL A C 1
ATOM 2207 O O . VAL A 1 285 ? 14.597 -0.865 -2.994 1.00 83.44 285 VAL A O 1
ATOM 2210 N N . ARG A 1 286 ? 15.383 -0.905 -5.102 1.00 89.56 286 ARG A N 1
ATOM 2211 C CA . ARG A 1 286 ? 14.760 0.355 -5.537 1.00 89.56 286 ARG A CA 1
ATOM 2212 C C . ARG A 1 286 ? 14.240 0.284 -6.959 1.00 89.56 286 ARG A C 1
ATOM 2214 O O . ARG A 1 286 ? 14.813 -0.412 -7.800 1.00 89.56 286 ARG A O 1
ATOM 2221 N N . MET A 1 287 ? 13.219 1.088 -7.235 1.00 91.19 287 MET A N 1
ATOM 2222 C CA . MET A 1 287 ? 12.778 1.394 -8.597 1.00 91.19 287 MET A CA 1
ATOM 2223 C C . MET A 1 287 ? 13.025 2.867 -8.900 1.00 91.19 287 MET A C 1
ATOM 2225 O O . MET A 1 287 ? 12.756 3.716 -8.054 1.00 91.19 287 MET A O 1
ATOM 2229 N N . LEU A 1 288 ? 13.533 3.162 -10.092 1.00 89.31 288 LEU A N 1
ATOM 2230 C CA . LEU A 1 288 ? 13.764 4.524 -10.558 1.00 89.31 288 LEU A CA 1
ATOM 2231 C C . LEU A 1 288 ? 12.900 4.802 -11.786 1.00 89.31 288 LEU A C 1
ATOM 2233 O O . LEU A 1 288 ? 12.778 3.946 -12.669 1.00 89.31 288 LEU A O 1
ATOM 2237 N N . LEU A 1 289 ? 12.316 5.994 -11.827 1.00 87.94 289 LEU A N 1
ATOM 2238 C CA . LEU A 1 289 ? 11.384 6.432 -12.859 1.00 87.94 289 LEU A CA 1
ATOM 2239 C C . LEU A 1 289 ? 11.622 7.909 -13.176 1.00 87.94 289 LEU A C 1
ATOM 2241 O O . LEU A 1 289 ? 11.705 8.730 -12.270 1.00 87.94 289 LEU A O 1
ATOM 2245 N N . ASP A 1 290 ? 11.688 8.252 -14.456 1.00 84.38 290 ASP A N 1
ATOM 2246 C CA . ASP A 1 290 ? 11.742 9.647 -14.896 1.00 84.38 290 ASP A CA 1
ATOM 2247 C C . ASP A 1 290 ? 10.321 10.202 -15.095 1.00 84.38 290 ASP A C 1
ATOM 2249 O O . ASP A 1 290 ? 9.565 9.723 -15.938 1.00 84.38 290 ASP A O 1
ATOM 2253 N N . LEU A 1 291 ? 9.935 11.195 -14.296 1.00 82.12 291 LEU A N 1
ATOM 2254 C CA . LEU A 1 291 ? 8.622 11.843 -14.348 1.00 82.12 291 LEU A CA 1
ATOM 2255 C C . LEU A 1 291 ? 8.585 13.056 -15.295 1.00 82.12 291 LEU A C 1
ATOM 2257 O O . LEU A 1 291 ? 7.520 13.660 -15.440 1.00 82.12 291 LEU A O 1
ATOM 2261 N N . THR A 1 292 ? 9.712 13.457 -15.894 1.00 76.88 292 THR A N 1
ATOM 2262 C CA . THR A 1 292 ? 9.828 14.726 -16.640 1.00 76.88 292 THR A CA 1
ATOM 2263 C C . THR A 1 292 ? 9.100 14.716 -17.982 1.00 76.88 292 THR A C 1
ATOM 2265 O O . THR A 1 292 ? 8.591 15.756 -18.403 1.00 76.88 292 THR A O 1
ATOM 2268 N N . ASP A 1 293 ? 8.985 13.548 -18.617 1.00 73.12 293 ASP A N 1
ATOM 2269 C CA . ASP A 1 293 ? 8.261 13.360 -19.875 1.00 73.12 293 ASP A CA 1
ATOM 2270 C C . ASP A 1 293 ? 7.296 12.160 -19.792 1.00 73.12 293 ASP A C 1
ATOM 2272 O O . ASP A 1 293 ? 7.611 11.058 -20.248 1.00 73.12 293 ASP A O 1
ATOM 2276 N N . PRO A 1 294 ? 6.105 12.346 -19.192 1.00 63.81 294 PRO A N 1
ATOM 2277 C CA . PRO A 1 294 ? 5.114 11.281 -19.038 1.00 63.81 294 PRO A CA 1
ATOM 2278 C C . PRO A 1 294 ? 4.439 10.855 -20.354 1.00 63.81 294 PRO A C 1
ATOM 2280 O O . PRO A 1 294 ? 3.660 9.900 -20.350 1.00 63.81 294 PRO A O 1
ATOM 2283 N N . GLU A 1 295 ? 4.660 11.587 -21.451 1.00 67.56 295 GLU A N 1
ATOM 2284 C CA . GLU A 1 295 ? 4.133 11.274 -22.788 1.00 67.56 295 GLU A CA 1
ATOM 2285 C C . GLU A 1 295 ? 5.203 10.639 -23.698 1.00 67.56 295 GLU A C 1
ATOM 2287 O O . GLU A 1 295 ? 4.866 10.025 -24.712 1.00 67.56 295 GLU A O 1
ATOM 2292 N N . GLY A 1 296 ? 6.479 10.737 -23.318 1.00 67.62 296 GLY A N 1
ATOM 2293 C CA . GLY A 1 296 ? 7.618 10.130 -23.994 1.00 67.62 296 GLY A CA 1
ATOM 2294 C C . GLY A 1 296 ? 8.070 8.778 -23.421 1.00 67.62 296 GLY A C 1
ATOM 2295 O O . GLY A 1 296 ? 7.404 8.167 -22.581 1.00 67.62 296 GLY A O 1
ATOM 2296 N N . PRO A 1 297 ? 9.205 8.243 -23.913 1.00 66.88 297 PRO A N 1
ATOM 2297 C CA . PRO A 1 297 ? 9.788 7.004 -23.413 1.00 66.88 297 PRO A CA 1
ATOM 2298 C C . PRO A 1 297 ? 10.296 7.167 -21.979 1.00 66.88 297 PRO A C 1
ATOM 2300 O O . PRO A 1 297 ? 11.424 7.594 -21.744 1.00 66.88 297 PRO A O 1
ATOM 2303 N N . THR A 1 298 ? 9.489 6.751 -21.007 1.00 73.44 298 THR A N 1
ATOM 2304 C CA . THR A 1 298 ? 9.924 6.708 -19.612 1.00 73.44 298 THR A CA 1
ATOM 2305 C C . THR A 1 298 ? 10.723 5.437 -19.329 1.00 73.44 298 THR A C 1
ATOM 2307 O O . THR A 1 298 ? 10.188 4.325 -19.334 1.00 73.44 298 THR A O 1
ATOM 2310 N N . ARG A 1 299 ? 12.019 5.584 -19.038 1.00 73.31 299 ARG A N 1
ATOM 2311 C CA . ARG A 1 299 ? 12.852 4.462 -18.591 1.00 73.31 299 ARG A CA 1
ATOM 2312 C C . ARG A 1 299 ? 12.507 4.107 -17.144 1.00 73.31 299 ARG A C 1
ATOM 2314 O O . ARG A 1 299 ? 12.688 4.920 -16.245 1.00 73.31 299 ARG A O 1
ATOM 2321 N N . MET A 1 300 ? 12.080 2.866 -16.929 1.00 84.69 300 MET A N 1
ATOM 2322 C CA . MET A 1 300 ? 11.929 2.273 -15.601 1.00 84.69 300 MET A CA 1
ATOM 2323 C C . MET A 1 300 ? 13.159 1.423 -15.303 1.00 84.69 300 MET A C 1
ATOM 2325 O O . MET A 1 300 ? 13.517 0.549 -16.094 1.00 84.69 300 MET A O 1
ATOM 2329 N N . VAL A 1 301 ? 13.832 1.689 -14.188 1.00 83.38 301 VAL A N 1
ATOM 2330 C CA . VAL A 1 301 ? 15.011 0.923 -13.770 1.00 83.38 301 VAL A CA 1
ATOM 2331 C C . VAL A 1 301 ? 14.698 0.195 -12.485 1.00 83.38 301 VAL A C 1
ATOM 2333 O O . VAL A 1 301 ? 14.257 0.806 -11.514 1.00 83.38 301 VAL A O 1
ATOM 2336 N N . TYR A 1 302 ? 14.987 -1.101 -12.476 1.00 82.12 302 TYR A N 1
ATOM 2337 C CA . TYR A 1 302 ? 14.974 -1.901 -11.270 1.00 82.12 302 TYR A CA 1
ATOM 2338 C C . TYR A 1 302 ? 16.406 -2.163 -10.809 1.00 82.12 302 TYR A C 1
ATOM 2340 O O . TYR A 1 302 ? 17.232 -2.598 -11.610 1.00 82.12 302 TYR A O 1
ATOM 2348 N N . SER A 1 303 ? 16.734 -1.874 -9.545 1.00 79.94 303 SER A N 1
ATOM 2349 C CA . SER A 1 303 ? 18.128 -1.907 -9.066 1.00 79.94 303 SER A CA 1
ATOM 2350 C C . SER A 1 303 ? 18.774 -3.295 -9.134 1.00 79.94 303 SER A C 1
ATOM 2352 O O . SER A 1 303 ? 19.995 -3.401 -9.104 1.00 79.94 303 SER A O 1
ATOM 2354 N N . THR A 1 304 ? 17.969 -4.352 -9.239 1.00 75.94 304 THR A N 1
ATOM 2355 C CA . THR A 1 304 ? 18.419 -5.744 -9.384 1.00 75.94 304 THR A CA 1
ATOM 2356 C C . THR A 1 304 ? 18.812 -6.092 -10.823 1.00 75.94 304 THR A C 1
ATOM 2358 O O . THR A 1 304 ? 19.416 -7.134 -11.062 1.00 75.94 304 THR A O 1
ATOM 2361 N N . GLY A 1 305 ? 18.466 -5.235 -11.789 1.00 76.19 305 GLY A N 1
ATOM 2362 C CA . GLY A 1 305 ? 18.658 -5.466 -13.219 1.00 76.19 305 GLY A CA 1
ATOM 2363 C C . GLY A 1 305 ? 17.581 -6.336 -13.873 1.00 76.19 305 GLY A C 1
ATOM 2364 O O . GLY A 1 305 ? 17.626 -6.530 -15.088 1.00 76.19 305 GLY A O 1
ATOM 2365 N N . GLU A 1 306 ? 16.608 -6.852 -13.114 1.00 81.00 306 GLU A N 1
ATOM 2366 C CA . GLU A 1 306 ? 15.506 -7.620 -13.696 1.00 81.00 306 GLU A CA 1
ATOM 2367 C C . GLU A 1 306 ? 14.574 -6.720 -14.540 1.00 81.00 306 GLU A C 1
ATOM 2369 O O . GLU A 1 306 ? 14.463 -5.518 -14.277 1.00 81.00 306 GLU A O 1
ATOM 2374 N N . PRO A 1 307 ? 13.882 -7.272 -15.558 1.00 87.75 307 PRO A N 1
ATOM 2375 C CA . PRO A 1 307 ? 12.998 -6.487 -16.416 1.00 87.75 307 PRO A CA 1
ATOM 2376 C C . PRO A 1 307 ? 11.861 -5.818 -15.640 1.00 87.75 307 PRO A C 1
ATOM 2378 O O . PRO A 1 307 ? 11.184 -6.470 -14.851 1.00 87.75 307 PRO A O 1
ATOM 2381 N N . LEU A 1 308 ? 11.593 -4.547 -15.941 1.00 91.56 308 LEU A N 1
ATOM 2382 C CA . LEU A 1 308 ? 10.449 -3.796 -15.428 1.00 91.56 308 LEU A CA 1
ATOM 2383 C C . LEU A 1 308 ? 9.846 -2.964 -16.562 1.00 91.56 308 LEU A C 1
ATOM 2385 O O . LEU A 1 308 ? 10.502 -2.076 -17.102 1.00 91.56 308 LEU A O 1
ATOM 2389 N N . TYR A 1 309 ? 8.607 -3.275 -16.938 1.00 92.38 309 TYR A N 1
ATOM 2390 C CA . TYR A 1 309 ? 7.900 -2.597 -18.033 1.00 92.38 309 TYR A CA 1
ATOM 2391 C C . TYR A 1 309 ? 6.813 -1.635 -17.551 1.00 92.38 309 TYR A C 1
ATOM 2393 O O . TYR A 1 309 ? 6.463 -0.702 -18.269 1.00 92.38 309 TYR A O 1
ATOM 2401 N N . ALA A 1 310 ? 6.236 -1.904 -16.382 1.00 93.62 310 ALA A N 1
ATOM 2402 C CA . ALA A 1 310 ? 5.218 -1.087 -15.732 1.00 93.62 310 ALA A CA 1
ATOM 2403 C C . ALA A 1 310 ? 5.079 -1.516 -14.269 1.00 93.62 310 ALA A C 1
ATOM 2405 O O . ALA A 1 310 ? 5.439 -2.645 -13.915 1.00 93.62 310 ALA A O 1
ATOM 2406 N N . PHE A 1 311 ? 4.471 -0.669 -13.447 1.00 95.12 311 PHE A N 1
ATOM 2407 C CA . PHE A 1 311 ? 3.979 -1.064 -12.132 1.00 95.12 311 PHE A CA 1
ATOM 2408 C C . PHE A 1 311 ? 2.664 -0.363 -11.810 1.00 95.12 311 PHE A C 1
ATOM 2410 O O . PHE A 1 311 ? 2.358 0.683 -12.378 1.00 95.12 311 PHE A O 1
ATOM 2417 N N . PHE A 1 312 ? 1.887 -0.956 -10.912 1.00 94.06 312 PHE A N 1
ATOM 2418 C CA . PHE A 1 312 ? 0.599 -0.429 -10.470 1.00 94.06 312 PHE A CA 1
ATOM 2419 C C . PHE A 1 312 ? 0.374 -0.704 -8.988 1.00 94.06 312 PHE A C 1
ATOM 2421 O O . PHE A 1 312 ? 0.941 -1.654 -8.439 1.00 94.06 312 PHE A O 1
ATOM 2428 N N . HIS A 1 313 ? -0.445 0.120 -8.338 1.00 93.56 313 HIS A N 1
ATOM 2429 C CA . HIS A 1 313 ? -0.833 -0.115 -6.951 1.00 93.56 313 HIS A CA 1
ATOM 2430 C C . HIS A 1 313 ? -1.763 -1.329 -6.849 1.00 93.56 313 HIS A C 1
ATOM 2432 O O . HIS A 1 313 ? -2.644 -1.550 -7.678 1.00 93.56 313 HIS A O 1
ATOM 2438 N N . VAL A 1 314 ? -1.573 -2.132 -5.808 1.00 92.12 314 VAL A N 1
ATOM 2439 C CA . VAL A 1 314 ? -2.406 -3.294 -5.504 1.00 92.12 314 VAL A CA 1
ATOM 2440 C C . VAL A 1 314 ? -3.222 -2.981 -4.259 1.00 92.12 314 VAL A C 1
ATOM 2442 O O . VAL A 1 314 ? -2.686 -2.637 -3.206 1.00 92.12 314 VAL A O 1
ATOM 2445 N N . ARG A 1 315 ? -4.545 -3.130 -4.379 1.00 88.50 315 ARG A N 1
ATOM 2446 C CA . ARG A 1 315 ? -5.488 -2.915 -3.278 1.00 88.50 315 ARG A CA 1
ATOM 2447 C C . ARG A 1 315 ? -5.150 -3.803 -2.097 1.00 88.50 315 ARG A C 1
ATOM 2449 O O . ARG A 1 315 ? -5.163 -5.025 -2.217 1.00 88.50 315 ARG A O 1
ATOM 2456 N N . TYR A 1 316 ? -4.923 -3.181 -0.952 1.00 89.44 316 TYR A N 1
ATOM 2457 C CA . TYR A 1 316 ? -4.682 -3.877 0.297 1.00 89.44 316 TYR A CA 1
ATOM 2458 C C . TYR A 1 316 ? -5.943 -3.891 1.163 1.00 89.44 316 TYR A C 1
ATOM 2460 O O . TYR A 1 316 ? -6.642 -2.887 1.305 1.00 89.44 316 TYR A O 1
ATOM 2468 N N . ARG A 1 317 ? -6.225 -5.042 1.774 1.00 87.25 317 ARG A N 1
ATOM 2469 C CA . ARG A 1 317 ? -7.216 -5.182 2.845 1.00 87.25 317 ARG A CA 1
ATOM 2470 C C . ARG A 1 317 ? -6.584 -5.964 3.974 1.00 87.25 317 ARG A C 1
ATOM 2472 O O . ARG A 1 317 ? -6.079 -7.060 3.732 1.00 87.25 317 ARG A O 1
ATOM 2479 N N . TYR A 1 318 ? -6.629 -5.399 5.176 1.00 88.62 318 TYR A N 1
ATOM 2480 C CA . TYR A 1 318 ? -6.093 -6.044 6.366 1.00 88.62 318 TYR A CA 1
ATOM 2481 C C . TYR A 1 318 ? -6.742 -7.406 6.593 1.00 88.62 318 TYR A C 1
ATOM 2483 O O . TYR A 1 318 ? -7.961 -7.554 6.462 1.00 88.62 318 TYR A O 1
ATOM 2491 N N . HIS A 1 319 ? -5.920 -8.379 6.964 1.00 89.75 319 HIS A N 1
ATOM 2492 C CA . HIS A 1 319 ? -6.377 -9.655 7.471 1.00 89.75 319 HIS A CA 1
ATOM 2493 C C . HIS A 1 319 ? -5.773 -9.890 8.863 1.00 89.75 319 HIS A C 1
ATOM 2495 O O . HIS A 1 319 ? -4.582 -9.654 9.061 1.00 89.75 319 HIS A O 1
ATOM 2501 N N . PRO A 1 320 ? -6.559 -10.346 9.854 1.00 87.62 320 PRO A N 1
ATOM 2502 C CA . PRO A 1 320 ? -6.016 -10.685 11.163 1.00 87.62 320 PRO A CA 1
ATOM 2503 C C . PRO A 1 320 ? -4.995 -11.823 11.065 1.00 87.62 320 PRO A C 1
ATOM 2505 O O . PRO A 1 320 ? -5.165 -12.762 10.282 1.00 87.62 320 PRO A O 1
ATOM 2508 N N . LEU A 1 321 ? -3.961 -11.741 11.899 1.00 88.50 321 LEU A N 1
ATOM 2509 C CA . LEU A 1 321 ? -2.918 -12.757 11.998 1.00 88.50 321 LEU A CA 1
ATOM 2510 C C . LEU A 1 321 ? -3.495 -14.110 12.460 1.00 88.50 321 LEU A C 1
ATOM 2512 O O . LEU A 1 321 ? -4.477 -14.130 13.212 1.00 88.50 321 LEU A O 1
ATOM 2516 N N . PRO A 1 322 ? -2.898 -15.236 12.033 1.00 81.44 322 PRO A N 1
ATOM 2517 C CA . PRO A 1 322 ? -3.343 -16.567 12.433 1.00 81.44 322 PRO A CA 1
ATOM 2518 C C . PRO A 1 322 ? -3.019 -16.834 13.916 1.00 81.44 322 PRO A C 1
ATOM 2520 O O . PRO A 1 322 ? -1.898 -16.588 14.357 1.00 81.44 322 PRO A O 1
ATOM 2523 N N . GLY A 1 323 ? -3.986 -17.352 14.685 1.00 72.00 323 GLY A N 1
ATOM 2524 C CA . GLY A 1 323 ? -3.818 -17.713 16.102 1.00 72.00 323 GLY A CA 1
ATOM 2525 C C . GLY A 1 323 ? -5.140 -17.806 16.877 1.00 72.00 323 GLY A C 1
ATOM 2526 O O . GLY A 1 323 ? -6.196 -17.417 16.373 1.00 72.00 323 GLY A O 1
ATOM 2527 N N . GLU A 1 324 ? -5.095 -18.320 18.111 1.00 48.75 324 GLU A N 1
ATOM 2528 C CA . GLU A 1 324 ? -6.256 -18.323 19.011 1.00 48.75 324 GLU A CA 1
ATOM 2529 C C . GLU A 1 324 ? -6.672 -16.879 19.327 1.00 48.75 324 GLU A C 1
ATOM 2531 O O . GLU A 1 324 ? -5.908 -16.107 19.902 1.00 48.75 324 GLU A O 1
ATOM 2536 N N . GLY A 1 325 ? -7.883 -16.494 18.916 1.00 61.88 325 GLY A N 1
ATOM 2537 C CA . GLY A 1 325 ? -8.426 -15.156 19.167 1.00 61.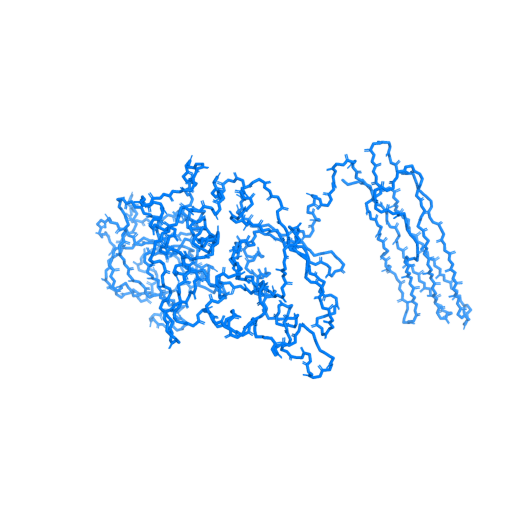88 325 GLY A CA 1
ATOM 2538 C C . GLY A 1 325 ? -8.807 -14.348 17.926 1.00 61.88 325 GLY A C 1
ATOM 2539 O O . GLY A 1 325 ? -9.254 -13.212 18.085 1.00 61.88 325 GLY A O 1
ATOM 2540 N N . THR A 1 326 ? -8.695 -14.894 16.706 1.00 72.00 326 THR A N 1
ATOM 2541 C CA . THR A 1 326 ? -9.277 -14.240 15.521 1.00 72.00 326 THR A CA 1
ATOM 2542 C C . THR A 1 326 ? -10.797 -14.155 15.668 1.00 72.00 326 THR A C 1
ATOM 2544 O O . THR A 1 326 ? -11.511 -15.144 15.510 1.00 72.00 326 THR A O 1
ATOM 2547 N N . ALA A 1 327 ? -11.301 -12.966 15.974 1.00 84.25 327 ALA A N 1
ATOM 2548 C CA . ALA A 1 327 ? -12.728 -12.724 16.062 1.00 84.25 327 ALA A CA 1
ATOM 2549 C C . ALA A 1 327 ? -13.313 -12.480 14.667 1.00 84.25 327 ALA A C 1
ATOM 2551 O O . ALA A 1 327 ? -12.819 -11.659 13.889 1.00 84.25 327 ALA A O 1
ATOM 2552 N N . LEU A 1 328 ? -14.379 -13.211 14.350 1.00 89.94 328 LEU A N 1
ATOM 2553 C CA . LEU A 1 328 ? -15.148 -13.007 13.132 1.00 89.94 328 LEU A CA 1
ATOM 2554 C C . LEU A 1 328 ? -16.187 -11.913 13.371 1.00 89.94 328 LEU A C 1
ATOM 2556 O O . LEU A 1 328 ? -16.855 -11.883 14.403 1.00 89.94 328 LEU A O 1
ATOM 2560 N N . GLY A 1 329 ? -16.361 -11.043 12.388 1.00 93.06 329 GLY A N 1
ATOM 2561 C CA . GLY A 1 329 ? -17.394 -10.023 12.429 1.00 93.06 329 GLY A CA 1
ATOM 2562 C C . GLY A 1 329 ? -17.462 -9.258 11.124 1.00 93.06 329 GLY A C 1
ATOM 2563 O O . GLY A 1 329 ? -16.476 -9.192 10.382 1.00 93.06 329 GLY A O 1
ATOM 2564 N N . ARG A 1 330 ? -18.621 -8.652 10.870 1.00 96.38 330 ARG A N 1
ATOM 2565 C CA . ARG A 1 330 ? -18.843 -7.728 9.756 1.00 96.38 330 ARG A CA 1
ATOM 2566 C C . ARG A 1 330 ? -19.581 -6.482 10.236 1.00 96.38 330 ARG A C 1
ATOM 2568 O O . ARG A 1 330 ? -20.556 -6.590 10.979 1.00 96.38 330 ARG A O 1
ATOM 2575 N N . ILE A 1 331 ? -19.133 -5.319 9.781 1.00 97.19 331 ILE A N 1
ATOM 2576 C CA . ILE A 1 331 ? -19.708 -4.012 10.105 1.00 97.19 331 ILE A CA 1
ATOM 2577 C C . ILE A 1 331 ? -19.763 -3.135 8.849 1.00 97.19 331 ILE A C 1
ATOM 2579 O O . ILE A 1 331 ? -18.854 -3.163 8.019 1.00 97.19 331 ILE A O 1
ATOM 2583 N N . LEU A 1 332 ? -20.834 -2.357 8.718 1.00 97.25 332 LEU A N 1
ATOM 2584 C CA . LEU A 1 332 ? -20.980 -1.304 7.717 1.00 97.25 332 LEU A CA 1
ATOM 2585 C C . LEU A 1 332 ? -20.839 0.051 8.410 1.00 97.25 332 LEU A C 1
ATOM 2587 O O . LEU A 1 332 ? -21.631 0.361 9.295 1.00 97.25 332 LEU A O 1
ATOM 2591 N N . LEU A 1 333 ? -19.847 0.842 8.013 1.00 95.62 333 LEU A N 1
ATOM 2592 C CA . LEU A 1 333 ? -19.649 2.216 8.480 1.00 95.62 333 LEU A CA 1
ATOM 2593 C C . LEU A 1 333 ? -20.284 3.200 7.505 1.00 95.62 333 LEU A C 1
ATOM 2595 O O . LEU A 1 333 ? -20.233 2.966 6.297 1.00 95.62 333 LEU A O 1
ATOM 2599 N N . PHE A 1 334 ? -20.809 4.310 8.015 1.00 96.19 334 PHE A N 1
ATOM 2600 C CA . PHE A 1 334 ? -21.441 5.365 7.230 1.00 96.19 334 PHE A CA 1
ATOM 2601 C C . PHE A 1 334 ? -20.882 6.738 7.601 1.00 96.19 334 PHE A C 1
ATOM 2603 O O . PHE A 1 334 ? -20.634 7.033 8.772 1.00 96.19 334 PHE A O 1
ATOM 2610 N N . GLU A 1 335 ? -20.710 7.567 6.574 1.00 94.88 335 GLU A N 1
ATOM 2611 C CA . GLU A 1 335 ? -20.187 8.935 6.670 1.00 94.88 335 GLU A CA 1
ATOM 2612 C C . GLU A 1 335 ? -21.114 9.884 7.437 1.00 94.88 335 GLU A C 1
ATOM 2614 O O . GLU A 1 335 ? -20.663 10.864 8.011 1.00 94.88 335 GLU A O 1
ATOM 2619 N N . LYS A 1 336 ? -22.429 9.643 7.405 1.00 96.12 336 LYS A N 1
ATOM 2620 C CA . LYS A 1 336 ? -23.421 10.526 8.029 1.00 96.12 336 LYS A CA 1
ATOM 2621 C C . LYS A 1 336 ? -24.239 9.783 9.081 1.00 96.12 336 LYS A C 1
ATOM 2623 O O . LYS A 1 336 ? -24.340 8.552 9.018 1.00 96.12 336 LYS A O 1
ATOM 2628 N N . PRO A 1 337 ? -24.881 10.508 10.014 1.00 96.62 337 PRO A N 1
ATOM 2629 C CA . PRO A 1 337 ? -25.878 9.928 10.905 1.00 96.62 337 PRO A CA 1
ATOM 2630 C C . PRO A 1 337 ? -27.014 9.242 10.133 1.00 96.62 337 PRO A C 1
ATOM 2632 O O . PRO A 1 337 ? -27.267 9.547 8.964 1.00 96.62 337 PRO A O 1
ATOM 2635 N N . ASN A 1 338 ? -27.728 8.338 10.803 1.00 97.12 338 ASN A N 1
ATOM 2636 C CA . ASN A 1 338 ? -28.858 7.577 10.258 1.00 97.12 338 ASN A CA 1
ATOM 2637 C C . ASN A 1 338 ? -28.524 6.812 8.962 1.00 97.12 338 ASN A C 1
ATOM 2639 O O . ASN A 1 338 ? -29.350 6.725 8.055 1.00 97.12 338 ASN A O 1
ATOM 2643 N N . PHE A 1 339 ? -27.313 6.252 8.882 1.00 97.31 339 PHE A N 1
ATOM 2644 C CA . PHE A 1 339 ? -26.848 5.393 7.785 1.00 97.31 339 PHE A CA 1
ATOM 2645 C C . PHE A 1 339 ? -26.803 6.096 6.417 1.00 97.31 339 PHE A C 1
ATOM 2647 O O . PHE A 1 339 ? -27.011 5.477 5.372 1.00 97.31 339 PHE A O 1
ATOM 2654 N N . GLY A 1 340 ? -26.554 7.409 6.418 1.00 96.00 340 GLY A N 1
ATOM 2655 C CA . GLY A 1 340 ? -26.447 8.220 5.207 1.00 96.00 340 GLY A CA 1
ATOM 2656 C C . GLY A 1 340 ? -25.014 8.377 4.684 1.00 96.00 340 GLY A C 1
ATOM 2657 O O . GLY A 1 340 ? -24.034 8.109 5.374 1.00 96.00 340 GLY A O 1
ATOM 2658 N N . GLY A 1 341 ? -24.891 8.911 3.466 1.00 95.50 341 GLY A N 1
ATOM 2659 C CA . GLY A 1 341 ? -23.597 9.233 2.855 1.00 95.50 341 GLY A CA 1
ATOM 2660 C C . GLY A 1 341 ? -22.867 8.013 2.294 1.00 95.50 341 GLY A C 1
ATOM 2661 O O . GLY A 1 341 ? -23.489 7.010 1.934 1.00 95.50 341 GLY A O 1
ATOM 2662 N N . ARG A 1 342 ? -21.541 8.116 2.157 1.00 93.19 342 ARG A N 1
ATOM 2663 C CA . ARG A 1 342 ? -20.714 6.988 1.705 1.00 93.19 342 ARG A CA 1
ATOM 2664 C C . ARG A 1 342 ? -20.737 5.875 2.754 1.00 93.19 342 ARG A C 1
ATOM 2666 O O . ARG A 1 342 ? -20.820 6.149 3.949 1.00 93.19 342 ARG A O 1
ATOM 2673 N N . ALA A 1 343 ? -20.595 4.628 2.301 1.00 92.94 343 ALA A N 1
ATOM 2674 C CA . ALA A 1 343 ? -20.520 3.459 3.175 1.00 92.94 343 ALA A CA 1
ATOM 2675 C C . ALA A 1 343 ? -19.228 2.649 2.969 1.00 92.94 343 ALA A C 1
ATOM 2677 O O . ALA A 1 343 ? -18.708 2.579 1.851 1.00 92.94 343 ALA A O 1
ATOM 2678 N N . LYS A 1 344 ? -18.732 2.010 4.035 1.00 91.38 344 LYS A N 1
ATOM 2679 C CA . LYS A 1 344 ? -17.566 1.110 4.015 1.00 91.38 344 LYS A CA 1
ATOM 2680 C C . LYS A 1 344 ? -17.889 -0.202 4.718 1.00 91.38 344 LYS A C 1
ATOM 2682 O O . LYS A 1 344 ? -18.280 -0.208 5.879 1.00 91.38 344 LYS A O 1
ATOM 2687 N N . ASP A 1 345 ? -17.701 -1.307 4.003 1.00 92.62 345 ASP A N 1
ATOM 2688 C CA . ASP A 1 345 ? -17.876 -2.666 4.519 1.00 92.62 345 ASP A CA 1
ATOM 2689 C C . ASP A 1 345 ? -16.545 -3.209 5.036 1.00 92.62 345 ASP A C 1
ATOM 2691 O O . ASP A 1 345 ? -15.552 -3.244 4.300 1.00 92.62 345 ASP A O 1
ATOM 2695 N N . ILE A 1 346 ? -16.519 -3.603 6.308 1.00 91.56 346 ILE A N 1
ATOM 2696 C CA . ILE A 1 346 ? -15.327 -4.099 6.991 1.00 91.56 346 ILE A CA 1
ATOM 2697 C C . ILE A 1 346 ? -15.633 -5.466 7.588 1.00 91.56 346 ILE A C 1
ATOM 2699 O O . ILE A 1 346 ? -16.576 -5.648 8.356 1.00 91.56 346 ILE A O 1
ATOM 2703 N N . SER A 1 347 ? -14.774 -6.427 7.258 1.00 91.31 347 SER A N 1
ATOM 2704 C CA . SER A 1 347 ? -14.719 -7.734 7.909 1.00 91.31 347 SER A CA 1
ATOM 2705 C C . SER A 1 347 ? -13.496 -7.795 8.817 1.00 91.31 347 SER A C 1
ATOM 2707 O O . SER A 1 347 ? -12.448 -7.268 8.446 1.00 91.31 347 SER A O 1
ATOM 2709 N N . PHE A 1 348 ? -13.621 -8.450 9.973 1.00 90.56 348 PHE A N 1
ATOM 2710 C CA . PHE A 1 348 ? -12.579 -8.650 11.000 1.00 90.56 348 PHE A CA 1
ATOM 2711 C C . PHE A 1 348 ? -12.053 -7.381 11.687 1.00 90.56 348 PHE A C 1
ATOM 2713 O O . PHE A 1 348 ? -11.934 -7.351 12.906 1.00 90.56 348 PHE A O 1
ATOM 2720 N N . GLY A 1 349 ? -11.710 -6.337 10.938 1.00 90.94 349 GLY A N 1
ATOM 2721 C CA . GLY A 1 349 ? -11.181 -5.089 11.471 1.00 90.94 349 GLY A CA 1
ATOM 2722 C C . GLY A 1 349 ? -10.439 -4.258 10.434 1.00 90.94 349 GLY A C 1
ATOM 2723 O O . GLY A 1 349 ? -10.087 -4.728 9.356 1.00 90.94 349 GLY A O 1
ATOM 2724 N N . SER A 1 350 ? -10.188 -3.004 10.790 1.00 91.50 350 SER A N 1
ATOM 2725 C CA . SER A 1 350 ? -9.357 -2.070 10.044 1.00 91.50 350 SER A CA 1
ATOM 2726 C C . SER A 1 350 ? -8.400 -1.391 11.024 1.00 91.50 350 SER A C 1
ATOM 2728 O O . SER A 1 350 ? -8.861 -0.586 11.835 1.00 91.50 350 SER A O 1
ATOM 2730 N N . PRO A 1 351 ? -7.089 -1.695 10.982 1.00 86.94 351 PRO A N 1
ATOM 2731 C CA . PRO A 1 351 ? -6.091 -1.108 11.879 1.00 86.94 351 PRO A CA 1
ATOM 2732 C C . PRO A 1 351 ? -5.865 0.377 11.609 1.00 86.94 351 PRO A C 1
ATOM 2734 O O . PRO A 1 351 ? -5.355 1.088 12.464 1.00 86.94 351 PRO A O 1
ATOM 2737 N N . ASN A 1 352 ? -6.246 0.866 10.436 1.00 86.81 352 ASN A N 1
ATOM 2738 C CA . ASN A 1 352 ? -6.262 2.281 10.120 1.00 86.81 352 ASN A CA 1
ATOM 2739 C C . ASN A 1 352 ? -7.367 2.506 9.078 1.00 86.81 352 ASN A C 1
ATOM 2741 O O . ASN A 1 352 ? -7.385 1.845 8.038 1.00 86.81 352 ASN A O 1
ATOM 2745 N N . LEU A 1 353 ? -8.348 3.357 9.370 1.00 87.38 353 LEU A N 1
ATOM 2746 C CA . LEU A 1 353 ? -9.469 3.604 8.463 1.00 87.38 353 LEU A CA 1
ATOM 2747 C C . LEU A 1 353 ? -9.071 4.389 7.216 1.00 87.38 353 LEU A C 1
ATOM 2749 O O . LEU A 1 353 ? -9.772 4.275 6.203 1.00 87.38 353 LEU A O 1
ATOM 2753 N N . ALA A 1 354 ? -7.911 5.043 7.250 1.00 81.25 354 ALA A N 1
ATOM 2754 C CA . ALA A 1 354 ? -7.299 5.673 6.094 1.00 81.25 354 ALA A CA 1
ATOM 2755 C C . ALA A 1 354 ? -6.784 4.651 5.062 1.00 81.25 354 ALA A C 1
ATOM 2757 O O . ALA A 1 354 ? -6.493 5.050 3.946 1.00 81.25 354 ALA A O 1
ATOM 2758 N N . LEU A 1 355 ? -6.700 3.345 5.368 1.00 72.38 355 LEU A N 1
ATOM 2759 C CA . LEU A 1 355 ? -6.151 2.316 4.456 1.00 72.38 355 LEU A CA 1
ATOM 2760 C C . LEU A 1 355 ? -6.966 2.050 3.175 1.00 72.38 355 LEU A C 1
ATOM 2762 O O . LEU A 1 355 ? -6.699 1.077 2.472 1.00 72.38 355 LEU A O 1
ATOM 2766 N N . SER A 1 356 ? -7.994 2.846 2.870 1.00 65.44 356 SER A N 1
ATOM 2767 C CA . SER A 1 356 ? -8.633 2.805 1.550 1.00 65.44 356 SER A CA 1
ATOM 2768 C C . SER A 1 356 ? -7.867 3.665 0.545 1.00 65.44 356 SER A C 1
ATOM 2770 O O . SER A 1 356 ? -7.217 4.628 0.926 1.00 65.44 356 SER A O 1
ATOM 2772 N N . GLU A 1 357 ? -7.993 3.354 -0.750 1.00 59.25 357 GLU A N 1
ATOM 2773 C CA . GLU A 1 357 ? -7.371 4.134 -1.840 1.00 59.25 357 GLU A CA 1
ATOM 2774 C C . GLU A 1 357 ? -7.674 5.638 -1.768 1.00 59.25 357 GLU A C 1
ATOM 2776 O O . GLU A 1 357 ? -6.874 6.448 -2.220 1.00 59.25 357 GLU A O 1
ATOM 2781 N N . ASP A 1 358 ? -8.822 6.016 -1.203 1.00 59.16 358 ASP A N 1
ATOM 2782 C CA . ASP A 1 358 ? -9.247 7.406 -1.055 1.00 59.16 358 ASP A CA 1
ATOM 2783 C C . ASP A 1 358 ? -8.976 8.006 0.333 1.00 59.16 358 ASP A C 1
ATOM 2785 O O . ASP A 1 358 ? -9.308 9.169 0.558 1.00 59.16 358 ASP A O 1
ATOM 2789 N N . GLY A 1 359 ? -8.436 7.229 1.280 1.00 68.62 359 GLY A N 1
ATOM 2790 C CA . GLY A 1 359 ? -8.206 7.665 2.661 1.00 68.62 359 GLY A CA 1
ATOM 2791 C C . GLY A 1 359 ? -9.462 8.099 3.422 1.00 68.62 359 GLY A C 1
ATOM 2792 O O . GLY A 1 359 ? -9.356 8.628 4.523 1.00 68.62 359 GLY A O 1
ATOM 2793 N N . PHE A 1 360 ? -10.652 7.904 2.847 1.00 77.88 360 PHE A N 1
ATOM 2794 C CA . PHE A 1 360 ? -11.801 8.754 3.147 1.00 77.88 360 PHE A CA 1
ATOM 2795 C C . PHE A 1 360 ? -12.396 8.539 4.537 1.00 77.88 360 PHE A C 1
ATOM 2797 O O . PHE A 1 360 ? -12.881 9.483 5.137 1.00 77.88 360 PHE A O 1
ATOM 2804 N N . PHE A 1 361 ? -12.412 7.303 5.033 1.00 82.62 361 PHE A N 1
ATOM 2805 C CA . PHE A 1 361 ? -13.197 6.948 6.221 1.00 82.62 361 PHE A CA 1
ATOM 2806 C C . PHE A 1 361 ? -12.504 7.217 7.559 1.00 82.62 361 PHE A C 1
ATOM 2808 O O . PHE A 1 361 ? -13.123 7.006 8.600 1.00 82.62 361 PHE A O 1
ATOM 2815 N N . ASP A 1 362 ? -11.240 7.636 7.550 1.00 83.62 362 ASP A N 1
ATOM 2816 C CA . ASP A 1 362 ? -10.552 8.011 8.784 1.00 83.62 362 ASP A CA 1
ATOM 2817 C C . ASP A 1 362 ? -11.193 9.263 9.368 1.00 83.62 362 ASP A C 1
ATOM 2819 O O . ASP A 1 362 ? -11.303 10.265 8.662 1.00 83.62 362 ASP A O 1
ATOM 2823 N N . ASN A 1 363 ? -11.628 9.205 10.632 1.00 84.62 363 ASN A N 1
ATOM 2824 C CA . ASN A 1 363 ? -12.236 10.353 11.307 1.00 84.62 363 ASN A CA 1
ATOM 2825 C C . ASN A 1 363 ? -13.440 10.925 10.530 1.00 84.62 363 ASN A C 1
ATOM 2827 O O . ASN A 1 363 ? -13.597 12.135 10.420 1.00 84.62 363 ASN A O 1
ATOM 2831 N N . ARG A 1 364 ? -14.254 10.043 9.929 1.00 92.06 364 ARG A N 1
ATOM 2832 C CA . ARG A 1 364 ? -15.474 10.391 9.164 1.00 92.06 364 ARG A CA 1
ATOM 2833 C C . ARG A 1 364 ? -16.665 9.487 9.466 1.00 92.06 364 ARG A C 1
ATOM 2835 O O . ARG A 1 364 ? -17.640 9.476 8.725 1.00 92.06 364 ARG A O 1
ATOM 2842 N N . VAL A 1 365 ? -16.553 8.617 10.463 1.00 94.12 365 VAL A N 1
ATOM 2843 C CA . VAL A 1 365 ? -17.638 7.697 10.813 1.00 94.12 365 VAL A CA 1
ATOM 2844 C C . VAL A 1 365 ? -18.632 8.456 11.679 1.00 94.12 365 VAL A C 1
ATOM 2846 O O . VAL A 1 365 ? -18.229 8.961 12.717 1.00 94.12 365 VAL A O 1
ATOM 2849 N N . SER A 1 366 ? -19.909 8.460 11.294 1.00 96.12 366 SER A N 1
ATOM 2850 C CA . SER A 1 366 ? -20.995 9.056 12.095 1.00 96.12 366 SER A CA 1
ATOM 2851 C C . SER A 1 366 ? -22.104 8.065 12.448 1.00 96.12 366 SER A C 1
ATOM 2853 O O . SER A 1 366 ? -22.885 8.290 13.367 1.00 96.12 366 SER A O 1
ATOM 2855 N N . SER A 1 367 ? -22.218 6.947 11.728 1.00 97.56 367 SER A N 1
ATOM 2856 C CA . SER A 1 367 ? -23.127 5.856 12.097 1.00 97.56 367 SER A CA 1
ATOM 2857 C C . SER A 1 367 ? -22.640 4.517 11.554 1.00 97.56 367 SER A C 1
ATOM 2859 O O . SER A 1 367 ? -21.790 4.466 10.660 1.00 97.56 367 SER A O 1
ATOM 2861 N N . PHE A 1 368 ? -23.143 3.412 12.104 1.00 97.88 368 PHE A N 1
ATOM 2862 C CA . PHE A 1 368 ? -22.759 2.078 11.649 1.00 97.88 368 PHE A CA 1
ATOM 2863 C C . PHE A 1 368 ? -23.801 0.998 11.944 1.00 97.88 368 PHE A C 1
ATOM 2865 O O . PHE A 1 368 ? -24.636 1.114 12.841 1.00 97.88 368 PHE A O 1
ATOM 2872 N N . ILE A 1 369 ? -23.728 -0.088 11.177 1.00 98.44 369 ILE A N 1
ATOM 2873 C CA . ILE A 1 369 ? -24.525 -1.300 11.367 1.00 98.44 369 ILE A CA 1
ATOM 2874 C C . ILE A 1 369 ? -23.564 -2.455 11.619 1.00 98.44 369 ILE A C 1
ATOM 2876 O O . ILE A 1 369 ? -22.803 -2.837 10.727 1.00 98.44 369 ILE A O 1
ATOM 2880 N N . ILE A 1 370 ? -23.614 -3.035 12.816 1.00 98.44 370 ILE A N 1
ATOM 2881 C CA . ILE A 1 370 ? -22.894 -4.273 13.114 1.00 98.44 370 ILE A CA 1
ATOM 2882 C C . ILE A 1 370 ? -23.763 -5.428 12.626 1.00 98.44 370 ILE A C 1
ATOM 2884 O O . ILE A 1 370 ? -24.828 -5.701 13.177 1.00 98.44 370 ILE A O 1
ATOM 2888 N N . VAL A 1 371 ? -23.306 -6.095 11.568 1.00 98.19 371 VAL A N 1
ATOM 2889 C CA . VAL A 1 371 ? -23.999 -7.238 10.961 1.00 98.19 371 VAL A CA 1
ATOM 2890 C C . VAL A 1 371 ? -23.735 -8.506 11.771 1.00 98.19 371 VAL A C 1
ATOM 2892 O O . VAL A 1 371 ? -24.637 -9.315 11.970 1.00 98.19 371 VAL A O 1
ATOM 2895 N N . SER A 1 372 ? -22.498 -8.694 12.236 1.00 97.62 372 SER A N 1
ATOM 2896 C CA . SER A 1 372 ? -22.101 -9.850 13.044 1.00 97.62 372 SER A CA 1
ATOM 2897 C C . SER A 1 372 ? -20.841 -9.579 13.867 1.00 97.62 372 SER A C 1
ATOM 2899 O O . SER A 1 372 ? -20.046 -8.694 13.535 1.00 97.62 372 SER A O 1
ATOM 2901 N N . GLY A 1 373 ? -20.634 -10.397 14.903 1.00 96.19 373 GLY A N 1
ATOM 2902 C CA . GLY A 1 373 ? -19.488 -10.307 15.810 1.00 96.19 373 GLY A CA 1
ATOM 2903 C C . GLY A 1 373 ? -19.642 -9.214 16.867 1.00 96.19 373 GLY A C 1
ATOM 2904 O O . GLY A 1 373 ? -20.606 -8.448 16.856 1.00 96.19 373 GLY A O 1
ATOM 2905 N N . HIS A 1 374 ? -18.683 -9.157 17.789 1.00 96.75 374 HIS A N 1
ATOM 2906 C CA . HIS A 1 374 ? -18.578 -8.092 18.785 1.00 96.75 374 HIS A CA 1
ATOM 2907 C C . HIS A 1 374 ? -17.424 -7.171 18.415 1.00 96.75 374 HIS A C 1
ATOM 2909 O O . HIS A 1 374 ? -16.387 -7.656 17.973 1.00 96.75 374 HIS A O 1
ATOM 2915 N N . TRP A 1 375 ? -17.589 -5.864 18.577 1.00 97.44 375 TRP A N 1
ATOM 2916 C CA . TRP A 1 375 ? -16.687 -4.868 18.008 1.00 97.44 375 TRP A CA 1
ATOM 2917 C C . TRP A 1 375 ? -16.182 -3.878 19.043 1.00 97.44 375 TRP A C 1
ATOM 2919 O O . TRP A 1 375 ? -16.943 -3.381 19.871 1.00 97.44 375 TRP A O 1
ATOM 2929 N N . MET A 1 376 ? -14.895 -3.563 18.929 1.00 96.62 376 MET A N 1
ATOM 2930 C CA . MET A 1 376 ? -14.245 -2.455 19.619 1.00 96.62 376 MET A CA 1
ATOM 2931 C C . MET A 1 376 ? -13.840 -1.372 18.622 1.00 96.62 376 MET A C 1
ATOM 2933 O O . MET A 1 376 ? -13.429 -1.671 17.495 1.00 96.62 376 MET A O 1
ATOM 2937 N N . PHE A 1 377 ? -13.887 -0.125 19.084 1.00 96.88 377 PHE A N 1
ATOM 2938 C CA . PHE A 1 377 ? -13.544 1.082 18.333 1.00 96.88 377 PHE A CA 1
ATOM 2939 C C . PHE A 1 377 ? -12.416 1.826 19.045 1.00 96.88 377 PHE A C 1
ATOM 2941 O O . PHE A 1 377 ? -12.304 1.775 20.273 1.00 96.88 377 PHE A O 1
ATOM 2948 N N . TYR A 1 378 ? -11.578 2.509 18.273 1.00 95.12 378 TYR A N 1
ATOM 2949 C CA . TYR A 1 378 ? -10.332 3.086 18.755 1.00 95.12 378 TYR A CA 1
ATOM 2950 C C . TYR A 1 378 ? -10.130 4.484 18.184 1.00 95.12 378 TYR A C 1
ATOM 2952 O O . TYR A 1 378 ? -10.292 4.701 16.977 1.00 95.12 378 TYR A O 1
ATOM 2960 N N . LYS A 1 379 ? -9.694 5.397 19.053 1.00 94.50 379 LYS A N 1
ATOM 2961 C CA . LYS A 1 379 ? -9.381 6.785 18.697 1.00 94.50 379 LYS A CA 1
ATOM 2962 C C . LYS A 1 379 ? -8.154 6.902 17.789 1.00 94.50 379 LYS A C 1
ATOM 2964 O O . LYS A 1 379 ? -7.988 7.871 17.062 1.00 94.50 379 LYS A O 1
ATOM 2969 N N . HIS A 1 380 ? -7.237 5.941 17.856 1.00 88.88 380 HIS A N 1
ATOM 2970 C CA . HIS A 1 380 ? -5.999 5.977 17.084 1.00 88.88 380 HIS A CA 1
ATOM 2971 C C . HIS A 1 380 ? -5.854 4.743 16.201 1.00 88.88 380 HIS A C 1
ATOM 2973 O O . HIS A 1 380 ? -6.359 3.660 16.508 1.00 88.88 380 HIS A O 1
ATOM 2979 N N . SER A 1 381 ? -5.102 4.893 15.112 1.00 86.94 381 SER A N 1
ATOM 2980 C CA . SER A 1 381 ? -4.647 3.770 14.296 1.00 86.94 381 SER A CA 1
ATOM 2981 C C . SER A 1 381 ? -3.786 2.780 15.098 1.00 86.94 381 SER A C 1
ATOM 2983 O O . SER A 1 381 ? -3.182 3.111 16.130 1.00 86.94 381 SER A O 1
ATOM 2985 N N . GLY A 1 382 ? -3.736 1.542 14.611 1.00 83.12 382 GLY A N 1
ATOM 2986 C CA . GLY A 1 382 ? -3.074 0.406 15.244 1.00 83.12 382 GLY A CA 1
ATOM 2987 C C . GLY A 1 382 ? -3.845 -0.167 16.433 1.00 83.12 382 GLY A C 1
ATOM 2988 O O . GLY A 1 382 ? -3.220 -0.740 17.319 1.00 83.12 382 GLY A O 1
ATOM 2989 N N . PHE A 1 383 ? -5.172 0.016 16.498 1.00 88.31 383 PHE A N 1
ATOM 2990 C CA . PHE A 1 383 ? -6.013 -0.434 17.618 1.00 88.31 383 PHE A CA 1
ATOM 2991 C C . PHE A 1 383 ? -5.575 0.150 18.974 1.00 88.31 383 PHE A C 1
ATOM 2993 O O . PHE A 1 383 ? -5.549 -0.544 19.994 1.00 88.31 383 PHE A O 1
ATOM 3000 N N . ARG A 1 384 ? -5.201 1.436 18.992 1.00 89.62 384 ARG A N 1
ATOM 3001 C CA . ARG A 1 384 ? -4.717 2.144 20.191 1.00 89.62 384 ARG A CA 1
ATOM 3002 C C . ARG A 1 384 ? -5.771 3.102 20.733 1.00 89.62 384 ARG A C 1
ATOM 3004 O O . ARG A 1 384 ? -6.524 3.684 19.963 1.00 89.62 384 ARG A O 1
ATOM 3011 N N . ALA A 1 385 ? -5.768 3.296 22.053 1.00 94.62 385 ALA A N 1
ATOM 3012 C CA . ALA A 1 385 ? -6.760 4.103 22.772 1.00 94.62 3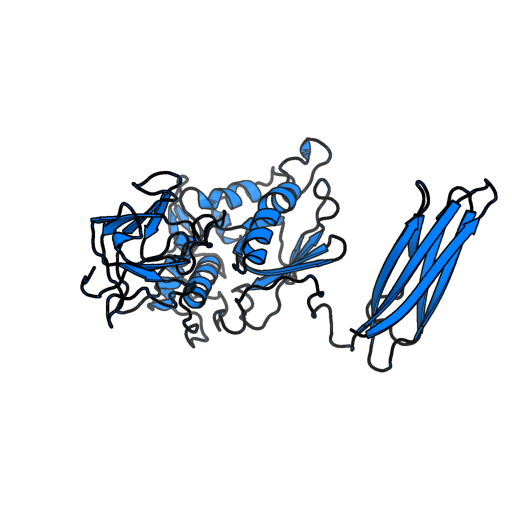85 ALA A CA 1
ATOM 3013 C C . ALA A 1 385 ? -8.207 3.637 22.481 1.00 94.62 385 ALA A C 1
ATOM 3015 O O . ALA A 1 385 ? -8.935 4.315 21.751 1.00 94.62 385 ALA A O 1
ATOM 3016 N N . PRO A 1 386 ? -8.613 2.451 22.988 1.00 96.50 386 PRO A N 1
ATOM 3017 C CA . PRO A 1 386 ? -9.989 1.984 22.841 1.00 96.50 386 PRO A CA 1
ATOM 3018 C C . PRO A 1 386 ? -10.959 2.948 23.526 1.00 96.50 386 PRO A C 1
ATOM 3020 O O . PRO A 1 386 ? -10.651 3.478 24.594 1.00 96.50 386 PRO A O 1
ATOM 3023 N N . TYR A 1 387 ? -12.144 3.133 22.945 1.00 96.69 387 TYR A N 1
ATOM 3024 C CA . TYR A 1 387 ? -13.235 3.784 23.667 1.00 96.69 387 TYR A CA 1
ATOM 3025 C C . TYR A 1 387 ? -13.659 2.916 24.851 1.00 96.69 387 TYR A C 1
ATOM 3027 O O . TYR A 1 387 ? -13.670 1.687 24.760 1.00 96.69 387 TYR A O 1
ATOM 3035 N N . MET A 1 388 ? -13.977 3.559 25.971 1.00 95.31 388 MET A N 1
ATOM 3036 C CA . MET A 1 388 ? -14.223 2.906 27.256 1.00 95.31 388 MET A CA 1
ATOM 3037 C C . MET A 1 388 ? -15.675 3.103 27.695 1.00 95.31 388 MET A C 1
ATOM 3039 O O . MET A 1 388 ? -16.284 4.134 27.417 1.00 95.31 388 MET A O 1
ATOM 3043 N N . ARG A 1 389 ? -16.208 2.131 28.435 1.00 92.44 389 ARG A N 1
ATOM 3044 C CA . ARG A 1 389 ? -17.452 2.225 29.200 1.00 92.44 389 ARG A CA 1
ATOM 3045 C C . ARG A 1 389 ? -17.143 1.910 30.661 1.00 92.44 389 ARG A C 1
ATOM 3047 O O . ARG A 1 389 ? -16.946 0.753 31.032 1.00 92.44 389 ARG A O 1
ATOM 3054 N N . GLY A 1 390 ? -17.076 2.958 31.482 1.00 90.31 390 GLY A N 1
ATOM 3055 C CA . GLY A 1 390 ? -16.478 2.854 32.813 1.00 90.31 390 GLY A CA 1
ATOM 3056 C C . GLY A 1 390 ? -15.020 2.401 32.699 1.00 90.31 390 GLY A C 1
ATOM 3057 O O . GLY A 1 390 ? -14.281 2.910 31.860 1.00 90.31 390 GLY A O 1
ATOM 3058 N N . ASP A 1 391 ? -14.642 1.393 33.482 1.00 92.62 391 ASP A N 1
ATOM 3059 C CA . ASP A 1 391 ? -13.272 0.860 33.515 1.00 92.62 391 ASP A CA 1
ATOM 3060 C C . ASP A 1 391 ? -13.017 -0.265 32.497 1.00 92.62 391 ASP A C 1
ATOM 3062 O O . ASP A 1 391 ? -11.953 -0.885 32.499 1.00 92.62 391 ASP A O 1
ATOM 3066 N N . GLN A 1 392 ? -13.991 -0.574 31.638 1.00 94.19 392 GLN A N 1
ATOM 3067 C CA . GLN A 1 392 ? -13.887 -1.638 30.639 1.00 94.19 392 GLN A CA 1
ATOM 3068 C C . GLN A 1 392 ? -13.917 -1.060 29.222 1.00 94.19 392 GLN A C 1
ATOM 3070 O O . GLN A 1 392 ? -14.588 -0.055 28.987 1.00 94.19 392 GLN A O 1
ATOM 3075 N N . PRO A 1 393 ? -13.235 -1.680 28.245 1.00 95.25 393 PRO A N 1
ATOM 3076 C CA . PRO A 1 393 ? -13.367 -1.261 26.857 1.00 95.25 393 PRO A CA 1
ATOM 3077 C C . PRO A 1 393 ? -14.809 -1.412 26.363 1.00 95.25 393 PRO A C 1
ATOM 3079 O O . PRO A 1 393 ? -15.477 -2.392 26.691 1.00 95.25 393 PRO A O 1
ATOM 3082 N N . LEU A 1 394 ? -15.291 -0.450 25.579 1.00 97.06 394 LEU A N 1
ATOM 3083 C CA . LEU A 1 394 ? -16.616 -0.492 24.969 1.00 97.06 394 LEU A CA 1
ATOM 3084 C C . LEU A 1 394 ? -16.652 -1.589 23.897 1.00 97.06 394 LEU A C 1
ATOM 3086 O O . LEU A 1 394 ? -15.888 -1.550 22.929 1.00 97.06 394 LEU A O 1
ATOM 3090 N N . VAL A 1 395 ? -17.560 -2.548 24.069 1.00 97.75 395 VAL A N 1
ATOM 3091 C CA . VAL A 1 395 ? -17.779 -3.675 23.160 1.00 97.75 395 VAL A CA 1
ATOM 3092 C C . VAL A 1 395 ? -19.235 -3.679 22.716 1.00 97.75 395 VAL A C 1
ATOM 3094 O O . VAL A 1 395 ? -20.137 -3.861 23.536 1.00 97.75 395 VAL A O 1
ATOM 3097 N N . LEU A 1 396 ? -19.453 -3.512 21.412 1.00 98.06 396 LEU A N 1
ATOM 3098 C CA . LEU A 1 396 ? -20.779 -3.457 20.792 1.00 98.06 396 LEU A CA 1
ATOM 3099 C C . LEU A 1 396 ? -21.091 -4.756 20.042 1.00 98.06 396 LEU A C 1
ATOM 3101 O O . LEU A 1 396 ? -20.207 -5.333 19.410 1.00 98.06 396 LEU A O 1
ATOM 3105 N N . GLY A 1 397 ? -22.340 -5.215 20.102 1.00 97.62 397 GLY A N 1
ATOM 3106 C CA . GLY A 1 397 ? -22.816 -6.401 19.383 1.00 97.62 397 GLY A CA 1
ATOM 3107 C C . GLY A 1 397 ? -23.571 -6.067 18.091 1.00 97.62 397 GLY A C 1
ATOM 3108 O O . GLY A 1 397 ? -23.609 -4.911 17.674 1.00 97.62 397 GLY A O 1
ATOM 3109 N N . PRO A 1 398 ? -24.196 -7.066 17.443 1.00 98.38 398 PRO A N 1
ATOM 3110 C CA . PRO A 1 398 ? -25.045 -6.842 16.277 1.00 98.38 398 PRO A CA 1
ATOM 3111 C C . PRO A 1 398 ? -26.178 -5.850 16.555 1.00 98.38 398 PRO A C 1
ATOM 3113 O O . PRO A 1 398 ? -26.881 -5.967 17.558 1.00 98.38 398 PRO A O 1
ATOM 3116 N N . GLY A 1 399 ? -26.372 -4.889 15.652 1.00 97.94 399 GLY A N 1
ATOM 3117 C CA . GLY A 1 399 ? -27.330 -3.806 15.856 1.00 97.94 399 GLY A CA 1
ATOM 3118 C C . GLY A 1 399 ? -27.131 -2.614 14.925 1.00 97.94 399 GLY A C 1
ATOM 3119 O O . GLY A 1 399 ? -26.193 -2.562 14.124 1.00 97.94 399 GLY A O 1
ATOM 3120 N N . GLN A 1 400 ? -28.048 -1.654 15.035 1.00 98.31 400 GLN A N 1
ATOM 3121 C CA . GLN A 1 400 ? -28.045 -0.398 14.290 1.00 98.31 400 GLN A CA 1
ATOM 3122 C C . GLN A 1 400 ? -27.692 0.758 15.228 1.00 98.31 400 GLN A C 1
ATOM 3124 O O . GLN A 1 400 ? -28.391 0.993 16.212 1.00 98.31 400 GLN A O 1
ATOM 3129 N N . TYR A 1 401 ? -26.637 1.497 14.895 1.00 97.62 401 TYR A N 1
ATOM 3130 C CA . TYR A 1 401 ? -26.106 2.595 15.698 1.00 97.62 401 TYR A CA 1
ATOM 3131 C C . TYR A 1 401 ? -26.160 3.878 14.871 1.00 97.62 401 TYR A C 1
ATOM 3133 O O . TYR A 1 401 ? -25.257 4.174 14.092 1.00 97.62 401 TYR A O 1
ATOM 3141 N N . ALA A 1 402 ? -27.282 4.594 14.979 1.00 97.44 402 ALA A N 1
ATOM 3142 C CA . ALA A 1 402 ? -27.636 5.696 14.084 1.00 97.44 402 ALA A CA 1
ATOM 3143 C C . ALA A 1 402 ? -26.827 6.993 14.298 1.00 97.44 402 ALA A C 1
ATOM 3145 O O . ALA A 1 402 ? -26.862 7.861 13.430 1.00 97.44 402 ALA A O 1
ATOM 3146 N N . HIS A 1 403 ? -26.134 7.139 15.426 1.00 95.25 403 HIS A N 1
ATOM 3147 C CA . HIS A 1 403 ? -25.264 8.275 15.755 1.00 95.25 403 HIS A CA 1
ATOM 3148 C C . HIS A 1 403 ? -24.266 7.865 16.848 1.00 95.25 403 HIS A C 1
ATOM 3150 O O . HIS A 1 403 ? -24.555 6.954 17.633 1.00 95.25 403 HIS A O 1
ATOM 3156 N N . LEU A 1 404 ? -23.105 8.523 16.909 1.00 94.81 404 LEU A N 1
ATOM 3157 C CA . LEU A 1 404 ? -22.031 8.162 17.843 1.00 94.81 404 LEU A CA 1
ATOM 3158 C C . LEU A 1 404 ? -22.245 8.675 19.274 1.00 94.81 404 LEU A C 1
ATOM 3160 O O . LEU A 1 404 ? -21.783 8.043 20.225 1.00 94.81 404 LEU A O 1
ATOM 3164 N N . GLU A 1 405 ? -22.987 9.772 19.445 1.00 88.50 405 GLU A N 1
ATOM 3165 C CA . GLU A 1 405 ? -23.158 10.441 20.745 1.00 88.50 405 GLU A CA 1
ATOM 3166 C C . GLU A 1 405 ? -23.702 9.508 21.838 1.00 88.50 405 GLU A C 1
ATOM 3168 O O . GLU A 1 405 ? -23.197 9.503 22.961 1.00 88.50 405 GLU A O 1
ATOM 3173 N N . ALA A 1 406 ? -24.673 8.649 21.502 1.00 87.88 406 ALA A N 1
ATOM 3174 C CA . ALA A 1 406 ? -25.270 7.688 22.435 1.00 87.88 406 ALA A CA 1
ATOM 3175 C C . ALA A 1 406 ? -24.272 6.638 22.959 1.00 87.88 406 ALA A C 1
ATOM 3177 O O . ALA A 1 406 ? -24.539 5.953 23.947 1.00 87.88 406 ALA A O 1
ATOM 3178 N N . LEU A 1 407 ? -23.120 6.505 22.301 1.00 92.62 407 LEU A N 1
ATOM 3179 C CA . LEU A 1 407 ? -22.058 5.566 22.642 1.00 92.62 407 LEU A CA 1
ATOM 3180 C C . LEU A 1 407 ? -20.921 6.223 23.432 1.00 92.62 407 LEU A C 1
ATOM 3182 O O . LEU A 1 407 ? -20.004 5.520 23.855 1.00 92.62 407 LEU A O 1
ATOM 3186 N N . GLY A 1 408 ? -20.962 7.546 23.631 1.00 91.31 408 GLY A N 1
ATOM 3187 C CA . GLY A 1 408 ? -19.861 8.305 24.231 1.00 91.31 408 GLY A CA 1
ATOM 3188 C C . GLY A 1 408 ? -18.633 8.419 23.322 1.00 91.31 408 GLY A C 1
ATOM 3189 O O . GLY A 1 408 ? -17.531 8.663 23.810 1.00 91.31 408 GLY A O 1
ATOM 3190 N N . ILE A 1 409 ? -18.812 8.222 22.012 1.00 94.69 409 ILE A N 1
ATOM 3191 C CA . ILE A 1 409 ? -17.763 8.372 21.002 1.00 94.69 409 ILE A CA 1
ATOM 3192 C C . ILE A 1 409 ? -17.949 9.743 20.331 1.00 94.69 409 ILE A C 1
ATOM 3194 O O . ILE A 1 409 ? -19.045 10.010 19.835 1.00 94.69 409 ILE A O 1
ATOM 3198 N N . PRO A 1 410 ? -16.932 10.623 20.307 1.00 94.50 410 PRO A N 1
ATOM 3199 C CA . PRO A 1 410 ? -17.015 11.876 19.563 1.00 94.50 410 PRO A CA 1
ATOM 3200 C C . PRO A 1 410 ? -17.148 11.634 18.053 1.00 94.50 410 PRO A C 1
ATOM 3202 O O . PRO A 1 410 ? -16.574 10.687 17.514 1.00 94.50 410 PRO A O 1
ATOM 3205 N N . GLU A 1 411 ? -17.878 12.516 17.370 1.00 92.25 411 GLU A N 1
ATOM 3206 C CA . GLU A 1 411 ? -17.904 12.553 15.904 1.00 92.25 411 GLU A CA 1
ATOM 3207 C C . GLU A 1 411 ? -16.493 12.746 15.338 1.00 92.25 411 GLU A C 1
ATOM 3209 O O . GLU A 1 411 ? -15.646 13.389 15.963 1.00 92.25 411 GLU A O 1
ATOM 3214 N N . ASP A 1 412 ? -16.252 12.183 14.151 1.00 89.06 412 ASP A N 1
ATOM 3215 C CA . ASP A 1 412 ? -14.981 12.308 13.431 1.00 89.06 412 ASP A CA 1
ATOM 3216 C C . ASP A 1 412 ? -13.738 11.881 14.255 1.00 89.06 412 ASP A C 1
ATOM 3218 O O . ASP A 1 412 ? -12.649 12.414 14.065 1.00 89.06 412 ASP A O 1
ATOM 3222 N N . ASP A 1 413 ? -13.867 10.920 15.181 1.00 93.06 413 ASP A N 1
ATOM 3223 C CA . ASP A 1 413 ? -12.768 10.551 16.105 1.00 93.06 413 ASP A CA 1
ATOM 3224 C C . ASP A 1 413 ? -12.356 9.066 16.029 1.00 93.06 413 ASP A C 1
ATOM 3226 O O . ASP A 1 413 ? -11.392 8.646 16.666 1.00 93.06 413 ASP A O 1
ATOM 3230 N N . ILE A 1 414 ? -13.053 8.247 15.230 1.00 94.50 414 ILE A N 1
ATOM 3231 C CA . ILE A 1 414 ? -12.706 6.832 15.030 1.00 94.50 414 ILE A CA 1
ATOM 3232 C C . ILE A 1 414 ? -11.651 6.705 13.921 1.00 94.50 414 ILE A C 1
ATOM 3234 O O . ILE A 1 414 ? -11.946 6.958 12.750 1.00 94.50 414 ILE A O 1
ATOM 3238 N N . SER A 1 415 ? -10.465 6.190 14.268 1.00 91.94 415 SER A N 1
ATOM 3239 C CA . SER A 1 415 ? -9.399 5.886 13.294 1.00 91.94 415 SER A CA 1
ATOM 3240 C C . SER A 1 415 ? -9.128 4.385 13.105 1.00 91.94 415 SER A C 1
ATOM 3242 O O . SER A 1 415 ? -8.496 3.981 12.126 1.00 91.94 415 SER A O 1
ATOM 3244 N N . SER A 1 416 ? -9.573 3.510 14.018 1.00 93.00 416 SER A N 1
ATOM 3245 C CA . SER A 1 416 ? -9.496 2.052 13.819 1.00 93.00 416 SER A CA 1
ATOM 3246 C C . SER A 1 416 ? -10.573 1.275 14.582 1.00 93.00 416 SER A C 1
ATOM 3248 O O . SER A 1 416 ? -11.191 1.784 15.516 1.00 93.00 416 SER A O 1
ATOM 3250 N N . LEU A 1 417 ? -10.833 0.034 14.162 1.00 94.81 417 LEU A N 1
ATOM 3251 C CA . LEU A 1 417 ? -11.831 -0.855 14.771 1.00 94.81 417 LEU A CA 1
ATOM 3252 C C . LEU A 1 417 ? -11.523 -2.322 14.484 1.00 94.81 417 LEU A C 1
ATOM 3254 O O . LEU A 1 417 ? -10.962 -2.640 13.435 1.00 94.81 417 LEU A O 1
ATOM 3258 N N . ARG A 1 418 ? -11.928 -3.229 15.371 1.00 93.62 418 ARG A N 1
ATOM 3259 C CA . ARG A 1 418 ? -11.818 -4.676 15.135 1.00 93.62 418 ARG A CA 1
ATOM 3260 C C . ARG A 1 418 ? -12.907 -5.462 15.838 1.00 93.62 418 ARG A C 1
ATOM 3262 O O . ARG A 1 418 ? -13.388 -5.061 16.898 1.00 93.62 418 ARG A O 1
ATOM 3269 N N . ALA A 1 419 ? -13.229 -6.607 15.256 1.00 94.38 419 ALA A N 1
ATOM 3270 C CA . ALA A 1 419 ? -13.968 -7.649 15.927 1.00 94.38 419 ALA A CA 1
ATOM 3271 C C . ALA A 1 419 ? -13.129 -8.208 17.091 1.00 94.38 419 ALA A C 1
ATOM 3273 O O . ALA A 1 419 ? -11.897 -8.267 17.016 1.00 94.38 419 ALA A O 1
ATOM 3274 N N . VAL A 1 420 ? -13.795 -8.627 18.164 1.00 93.19 420 VAL A N 1
ATOM 3275 C CA . VAL A 1 420 ? -13.191 -9.196 19.374 1.00 93.19 420 VAL A CA 1
ATOM 3276 C C . VAL A 1 420 ? -14.027 -10.350 19.923 1.00 93.19 420 VAL A C 1
ATOM 3278 O O . VAL A 1 420 ? -15.234 -10.415 19.711 1.00 93.19 420 VAL A O 1
ATOM 3281 N N . ASN A 1 421 ? -13.389 -11.236 20.689 1.00 91.44 421 ASN A N 1
ATOM 3282 C CA . ASN A 1 421 ? -14.052 -12.315 21.431 1.00 91.44 421 ASN A CA 1
ATOM 3283 C C . ASN A 1 421 ? -14.308 -11.899 22.893 1.00 91.44 421 ASN A C 1
ATOM 3285 O O . ASN A 1 421 ? -14.021 -12.649 23.822 1.00 91.44 421 ASN A O 1
ATOM 3289 N N . LEU A 1 422 ? -14.783 -10.668 23.100 1.00 91.88 422 LEU A N 1
ATOM 3290 C CA . LEU A 1 422 ? -15.122 -10.115 24.416 1.00 91.88 422 LEU A CA 1
ATOM 3291 C C . LEU A 1 422 ? -16.647 -10.015 24.568 1.00 91.88 422 LEU A C 1
ATOM 3293 O O . LEU A 1 422 ? -17.337 -9.871 23.558 1.00 91.88 422 LEU A O 1
ATOM 3297 N N . PRO A 1 423 ? -17.197 -10.097 25.792 1.00 92.81 423 PRO A N 1
ATOM 3298 C CA . PRO A 1 423 ? -18.631 -9.934 26.012 1.00 92.81 423 PRO A CA 1
ATOM 3299 C C . PRO A 1 423 ? -19.085 -8.502 25.695 1.00 92.81 423 PRO A C 1
ATOM 3301 O O . P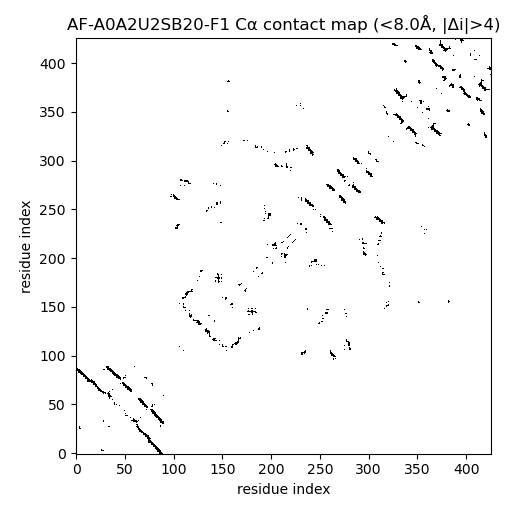RO A 1 423 ? -18.361 -7.542 25.954 1.00 92.81 423 PRO A O 1
ATOM 3304 N N . VAL A 1 424 ? -20.300 -8.366 25.157 1.00 94.88 424 VAL A N 1
ATOM 3305 C CA . VAL A 1 424 ? -20.934 -7.063 24.908 1.00 94.88 424 VAL A CA 1
ATOM 3306 C C . VAL A 1 424 ? -21.234 -6.383 26.239 1.00 94.88 424 VAL A C 1
ATOM 3308 O O . VAL A 1 424 ? -21.810 -6.992 27.140 1.00 94.88 424 VAL A O 1
ATOM 3311 N N . ASN A 1 425 ? -20.872 -5.110 26.347 1.00 91.62 425 ASN A N 1
ATOM 3312 C CA . ASN A 1 425 ? -21.215 -4.249 27.481 1.00 91.62 425 ASN A CA 1
ATOM 3313 C C . ASN A 1 425 ? -21.888 -2.945 27.027 1.00 91.62 425 ASN A C 1
ATOM 3315 O O . ASN A 1 425 ? -22.074 -2.044 27.843 1.00 91.62 425 ASN A O 1
ATOM 3319 N N . GLY A 1 426 ? -22.206 -2.867 25.732 1.00 77.12 426 GLY A N 1
ATOM 3320 C CA . GLY A 1 426 ? -22.433 -1.683 24.914 1.00 77.12 426 GLY A CA 1
ATOM 3321 C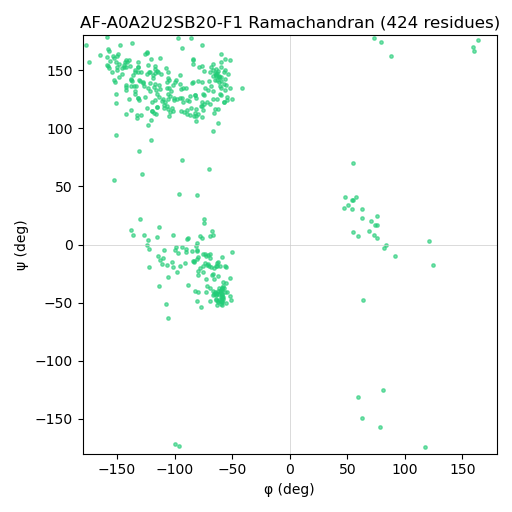 C . GLY A 1 426 ? -23.857 -1.461 24.455 1.00 77.12 426 GLY A C 1
ATOM 3322 O O . GLY A 1 426 ? -24.393 -2.398 23.831 1.00 77.12 426 GLY A O 1
#

pLDDT: mean 85.14, std 11.69, range [38.19, 98.44]